Protein AF-0000000082222716 (afdb_homodimer)

Nearest PDB structures (foldseek):
  7vg3-assembly1_A  TM=8.534E-01  e=1.241E-11  Arabidopsis thaliana
  7xw2-assembly1_A  TM=8.021E-01  e=5.071E-10  Homo sapiens
  2eb1-assembly2_B  TM=8.762E-01  e=1.090E-08  Homo sapiens
  3c4b-assembly1_A  TM=6.216E-01  e=5.751E-11  Mus musculus
  7w0f-assembly1_A  TM=8.813E-01  e=1.740E-07  Drosophila melanogaster

Sequence (528 aa):
MGSQLSNAIDGKDNTKTIGSADPDQLMEIESLEKILNYKFKDKSLLLKAFTDASYVDDKSESYELLELLGDSILNMGIIYDFIKLYPKEAPGPLTKLRAVNVDTEKLARVAVNHQLYSYLRHKKPLLEEQILEFVEAMEKYPLHSNGLLKVPKVLADIVESTIGAIFMDCNSTETVWKVIKPLLEPIIHLDKMKSHPMTELNEMCQKRNLKLTSKDTWEENQTYCFHIEDKFVGCGHHPVKKETARNFAAKNAIDNFAKFFGDLMGSQLSNAIDGKDNTKTIGSADPDQLMEIESLEKILNYKFKDKSLLLKAFTDASYVDDKSESYELLELLGDSILNMGIIYDFIKLYPKEAPGPLTKLRAVNVDTEKLARVAVNHQLYSYLRHKKPLLEEQILEFVEAMEKYPLHSNGLLKVPKVLADIVESTIGAIFMDCNSTETVWKVIKPLLEPIIHLDKMKSHPMTELNEMCQKRNLKLTSKDTWEENQTYCFHIEDKFVGCGHHPVKKETARNFAAKNAIDNFAKFFGDL

Secondary structure (DSSP, 8-state):
----------------------HHHHHHHHHHHHHHT---SSHHHHHHHTB-GGG-SSGGGSSHHHHHHHHHHHHHHHHHHHHHH-TT--HHHHHHHHHHHHSHHHHHHHHHHTTGGGG-B---TTHHHHHHHHHHHHTTSSS--SS-S---HHHHHHHHHHHHHHHHHH--HHHHHHHHHHHHPSPPPGGG----HHHHHHHHHHHTTPPEEEEEEHHHHSEEEEEETTEEEEEEE-SS-HHHHHHHHHHHHHHTHHHHHTT-/----------------------HHHHHHHHHHHHHHT---SSHHHHHHHTB-GGG-SSGGGSSHHHHHHHHHHHHHHHHHHHHHH-TT--HHHHHHHHHHHHSHHHHHHHHHHTTGGGG-B---TTHHHHHHHHHHHHTTSSS--SS-S---HHHHHHHHHHHHHHHHHH--HHHHHHHHHHHHPSPPPGGG----HHHHHHHHHHHTTPPEEEEEEHHHHSEEEEEETTEEEEEEE-SS-HHHHHHHHHHHHHHHHHHHHTT-

Radius of gyration: 26.82 Å; Cα contacts (8 Å, |Δi|>4): 788; chains: 2; bounding box: 94×68×83 Å

Solvent-accessible surface area (backbone atoms only — not comparable to full-atom values): 28813 Å² total; per-residue (Å²): 139,81,82,76,80,77,78,75,75,78,75,76,76,76,68,75,68,73,66,85,66,53,71,68,55,53,52,51,49,52,52,48,26,57,77,45,69,47,82,69,84,55,57,65,40,58,54,24,20,30,22,38,53,73,59,44,90,52,53,54,57,18,19,58,56,31,20,57,35,9,46,19,48,50,51,26,51,52,43,53,50,46,48,68,74,40,72,77,51,44,46,68,63,51,52,54,46,46,46,63,60,63,30,58,60,41,30,24,48,38,20,59,77,68,51,50,65,80,63,51,39,61,66,62,85,62,50,64,61,47,48,53,51,32,64,58,56,46,69,78,31,73,94,61,61,62,54,68,63,76,65,62,59,67,36,19,42,37,51,23,2,42,46,19,27,49,28,73,64,66,73,33,72,67,58,39,47,67,43,47,54,72,56,56,56,81,75,73,46,82,90,70,61,72,70,38,30,56,55,47,42,50,51,56,27,57,77,66,70,45,53,77,44,76,48,84,41,33,92,79,71,25,27,20,32,36,24,46,76,86,34,83,42,22,55,11,69,30,91,81,41,63,66,38,4,41,31,39,6,26,42,37,23,54,72,36,36,53,79,75,43,52,90,105,138,80,83,75,80,75,78,75,76,76,72,75,72,75,68,74,69,73,66,84,66,54,72,66,54,52,51,50,49,51,51,50,27,58,76,44,68,47,82,67,85,53,58,65,40,57,54,26,19,31,22,38,51,72,57,44,90,53,51,53,57,18,19,58,56,30,19,56,34,8,45,20,51,51,49,27,52,50,43,52,50,46,48,69,75,40,71,77,50,44,46,67,63,51,53,54,47,45,46,62,63,62,32,58,59,41,30,24,48,37,20,58,77,68,51,50,64,80,64,51,39,62,65,62,85,62,49,64,59,47,48,53,53,33,63,59,55,46,69,79,30,72,94,60,60,63,56,69,64,75,64,60,59,66,35,19,42,39,51,23,2,43,46,19,26,49,28,72,64,65,73,34,71,67,58,39,47,68,43,47,53,70,57,56,56,82,74,72,46,82,91,68,60,72,70,40,29,56,54,48,42,50,51,55,27,57,76,65,71,45,54,76,43,76,50,83,40,32,93,78,71,27,27,20,32,36,23,46,73,86,35,83,41,22,58,10,70,29,90,82,40,64,66,37,4,41,31,38,6,27,41,39,23,53,72,34,36,52,79,76,44,53,89,106

Structure (mmCIF, N/CA/C/O backbone):
data_AF-0000000082222716-model_v1
#
loop_
_entity.id
_entity.type
_entity.pdbx_description
1 polymer 'Ribonuclease III domain'
#
loop_
_atom_site.group_PDB
_atom_site.id
_atom_site.type_symbol
_atom_site.label_atom_id
_atom_site.label_alt_id
_atom_site.label_comp_id
_atom_site.label_asym_id
_atom_site.label_entity_id
_atom_site.label_seq_id
_atom_site.pdbx_PDB_ins_code
_atom_site.Cartn_x
_atom_site.Cartn_y
_atom_site.Cartn_z
_atom_site.occupancy
_atom_site.B_iso_or_equiv
_atom_site.auth_seq_id
_atom_site.auth_comp_id
_atom_site.auth_asym_id
_atom_site.auth_atom_id
_atom_site.pdbx_PDB_model_num
ATOM 1 N N . MET A 1 1 ? 60.562 7.406 -28.234 1 26.61 1 MET A N 1
ATOM 2 C CA . MET A 1 1 ? 60.312 8.625 -27.469 1 26.61 1 MET A CA 1
ATOM 3 C C . MET A 1 1 ? 58.812 8.922 -27.406 1 26.61 1 MET A C 1
ATOM 5 O O . MET A 1 1 ? 58.281 9.555 -28.328 1 26.61 1 MET A O 1
ATOM 9 N N . GLY A 1 2 ? 57.906 7.891 -27.172 1 29.77 2 GLY A N 1
ATOM 10 C CA . GLY A 1 2 ? 56.5 7.605 -27.297 1 29.77 2 GLY A CA 1
ATOM 11 C C . GLY A 1 2 ? 55.625 8.445 -26.359 1 29.77 2 GLY A C 1
ATOM 12 O O . GLY A 1 2 ? 55.719 8.297 -25.141 1 29.77 2 GLY A O 1
ATOM 13 N N . SER A 1 3 ? 55.375 9.789 -26.703 1 29.47 3 SER A N 1
ATOM 14 C CA . SER A 1 3 ? 54.656 10.812 -25.938 1 29.47 3 SER A CA 1
ATOM 15 C C . SER A 1 3 ? 53.312 10.312 -25.469 1 29.47 3 SER A C 1
ATOM 17 O O . SER A 1 3 ? 52.5 9.805 -26.266 1 29.47 3 SER A O 1
ATOM 19 N N . GLN A 1 4 ? 53.219 9.836 -24.172 1 26.55 4 GLN A N 1
ATOM 20 C CA . GLN A 1 4 ? 52.125 9.375 -23.328 1 26.55 4 GLN A CA 1
ATOM 21 C C . GLN A 1 4 ? 51.062 10.445 -23.172 1 26.55 4 GLN A C 1
ATOM 23 O O . GLN A 1 4 ? 51.312 11.508 -22.594 1 26.55 4 GLN A O 1
ATOM 28 N N . LEU A 1 5 ? 50.188 10.734 -24.219 1 28.12 5 LEU A N 1
ATOM 29 C CA . LEU A 1 5 ? 49.125 11.727 -24.125 1 28.12 5 LEU A CA 1
ATOM 30 C C . LEU A 1 5 ? 48.25 11.469 -22.891 1 28.12 5 LEU A C 1
ATOM 32 O O . LEU A 1 5 ? 47.719 10.383 -22.734 1 28.12 5 LEU A O 1
ATOM 36 N N . SER A 1 6 ? 48.625 12.086 -21.703 1 27.23 6 SER A N 1
ATOM 37 C CA . SER A 1 6 ? 47.938 12.195 -20.422 1 27.23 6 SER A CA 1
ATOM 38 C C . SER A 1 6 ? 46.5 12.727 -20.609 1 27.23 6 SER A C 1
ATOM 40 O O . SER A 1 6 ? 46.312 13.883 -21.016 1 27.23 6 SER A O 1
ATOM 42 N N . ASN A 1 7 ? 45.562 11.992 -21.219 1 27.23 7 ASN A N 1
ATOM 43 C CA . ASN A 1 7 ? 44.156 12.414 -21.312 1 27.23 7 ASN A CA 1
ATOM 44 C C . ASN A 1 7 ? 43.594 12.727 -19.938 1 27.23 7 ASN A C 1
ATOM 46 O O . ASN A 1 7 ? 43.344 11.82 -19.141 1 27.23 7 ASN A O 1
ATOM 50 N N . ALA A 1 8 ? 44.031 13.828 -19.234 1 27.64 8 ALA A N 1
ATOM 51 C CA . ALA A 1 8 ? 43.5 14.398 -18.016 1 27.64 8 ALA A CA 1
ATOM 52 C C . ALA A 1 8 ? 41.969 14.578 -18.125 1 27.64 8 ALA A C 1
ATOM 54 O O . ALA A 1 8 ? 41.5 15.375 -18.938 1 27.64 8 ALA A O 1
ATOM 55 N N . ILE A 1 9 ? 41.219 13.531 -18.031 1 30.23 9 ILE A N 1
ATOM 56 C CA . ILE A 1 9 ? 39.75 13.617 -17.922 1 30.23 9 ILE A CA 1
ATOM 57 C C . ILE A 1 9 ? 39.375 14.641 -16.859 1 30.23 9 ILE A C 1
ATOM 59 O O . ILE A 1 9 ? 39.719 14.492 -15.688 1 30.23 9 ILE A O 1
ATOM 63 N N . ASP A 1 10 ? 39.375 15.914 -17.141 1 30.08 10 ASP A N 1
ATOM 64 C CA . ASP A 1 10 ? 38.844 17.016 -16.344 1 30.08 10 ASP A CA 1
ATOM 65 C C . ASP A 1 10 ? 37.469 16.656 -15.75 1 30.08 10 ASP A C 1
ATOM 67 O O . ASP A 1 10 ? 36.5 16.422 -16.484 1 30.08 10 ASP A O 1
ATOM 71 N N . GLY A 1 11 ? 37.406 15.844 -14.75 1 28.81 11 GLY A N 1
ATOM 72 C CA . GLY A 1 11 ? 36.25 15.57 -13.906 1 28.81 11 GLY A CA 1
ATOM 73 C C . GLY A 1 11 ? 35.531 16.828 -13.461 1 28.81 11 GLY A C 1
ATOM 74 O O . GLY A 1 11 ? 35.938 17.469 -12.492 1 28.81 11 GLY A O 1
ATOM 75 N N . LYS A 1 12 ? 34.969 17.609 -14.414 1 30.72 12 LYS A N 1
ATOM 76 C CA . LYS A 1 12 ? 34.094 18.719 -14.023 1 30.72 12 LYS A CA 1
ATOM 77 C C . LYS A 1 12 ? 33.188 18.328 -12.867 1 30.72 12 LYS A C 1
ATOM 79 O O . LYS A 1 12 ? 32.406 17.375 -12.977 1 30.72 12 LYS A O 1
ATOM 84 N N . ASP A 1 13 ? 33.625 18.625 -11.68 1 30.77 13 ASP A N 1
ATOM 85 C CA . ASP A 1 13 ? 32.875 18.641 -10.422 1 30.77 13 ASP A CA 1
ATOM 86 C C . ASP A 1 13 ? 31.547 19.359 -10.578 1 30.77 13 ASP A C 1
ATOM 88 O O . ASP A 1 13 ? 31.5 20.578 -10.727 1 30.77 13 ASP A O 1
ATOM 92 N N . ASN A 1 14 ? 30.719 19.031 -11.484 1 31.59 14 ASN A N 1
ATOM 93 C CA . ASN A 1 14 ? 29.375 19.578 -11.602 1 31.59 14 ASN A CA 1
ATOM 94 C C . ASN A 1 14 ? 28.688 19.672 -10.25 1 31.59 14 ASN A C 1
ATOM 96 O O . ASN A 1 14 ? 27.891 18.797 -9.898 1 31.59 14 ASN A O 1
ATOM 100 N N . THR A 1 15 ? 29.422 20.016 -9.188 1 31.91 15 THR A N 1
ATOM 101 C CA . THR A 1 15 ? 28.703 20.438 -7.988 1 31.91 15 THR A CA 1
ATOM 102 C C . THR A 1 15 ? 27.656 21.5 -8.32 1 31.91 15 THR A C 1
ATOM 104 O O . THR A 1 15 ? 28 22.625 -8.656 1 31.91 15 THR A O 1
ATOM 107 N N . LYS A 1 16 ? 26.609 21.188 -8.984 1 34.09 16 LYS A N 1
ATOM 108 C CA . LYS A 1 16 ? 25.516 22.141 -9.148 1 34.09 16 LYS A CA 1
ATOM 109 C C . LYS A 1 16 ? 25.344 23.016 -7.918 1 34.09 16 LYS A C 1
ATOM 111 O O . LYS A 1 16 ? 25.094 22.516 -6.82 1 34.09 16 LYS A O 1
ATOM 116 N N . THR A 1 17 ? 26.016 24.078 -7.742 1 34.62 17 THR A N 1
ATOM 117 C CA . THR A 1 17 ? 25.797 25.203 -6.836 1 34.62 17 THR A CA 1
ATOM 118 C C . THR A 1 17 ? 24.312 25.5 -6.672 1 34.62 17 THR A C 1
ATOM 120 O O . THR A 1 17 ? 23.609 25.719 -7.66 1 34.62 17 THR A O 1
ATOM 123 N N . ILE A 1 18 ? 23.547 24.875 -5.77 1 39.56 18 ILE A N 1
ATOM 124 C CA . ILE A 1 18 ? 22.266 25.422 -5.379 1 39.56 18 ILE A CA 1
ATOM 125 C C . ILE A 1 18 ? 22.297 26.953 -5.496 1 39.56 18 ILE A C 1
ATOM 127 O O . ILE A 1 18 ? 23.203 27.594 -4.965 1 39.56 18 ILE A O 1
ATOM 131 N N . GLY A 1 19 ? 21.875 27.516 -6.5 1 39.72 19 GLY A N 1
ATOM 132 C CA . GLY A 1 19 ? 21.734 28.969 -6.449 1 39.72 19 GLY A CA 1
ATOM 133 C C . GLY A 1 19 ? 21.578 29.5 -5.039 1 39.72 19 GLY A C 1
ATOM 134 O O . GLY A 1 19 ? 21.312 28.734 -4.105 1 39.72 19 GLY A O 1
ATOM 135 N N . SER A 1 20 ? 21.938 30.719 -4.613 1 46.81 20 SER A N 1
ATOM 136 C CA . SER A 1 20 ? 21.906 31.438 -3.348 1 46.81 20 SER A CA 1
ATOM 137 C C . SER A 1 20 ? 20.594 31.188 -2.605 1 46.81 20 SER A C 1
ATOM 139 O O . SER A 1 20 ? 19.531 31.641 -3.039 1 46.81 20 SER A O 1
ATOM 141 N N . ALA A 1 21 ? 20.469 30.047 -1.989 1 55.78 21 ALA A N 1
ATOM 142 C CA . ALA A 1 21 ? 19.281 29.922 -1.131 1 55.78 21 ALA A CA 1
ATOM 143 C C . ALA A 1 21 ? 19.047 31.219 -0.359 1 55.78 21 ALA A C 1
ATOM 145 O O . ALA A 1 21 ? 19.984 31.828 0.161 1 55.78 21 ALA A O 1
ATOM 146 N N . ASP A 1 22 ? 17.828 31.828 -0.586 1 71.19 22 ASP A N 1
ATOM 147 C CA . ASP A 1 22 ? 17.344 32.906 0.256 1 71.19 22 ASP A CA 1
ATOM 148 C C . ASP A 1 22 ? 17.625 32.625 1.73 1 71.19 22 ASP A C 1
ATOM 150 O O . ASP A 1 22 ? 17.562 31.484 2.174 1 71.19 22 ASP A O 1
ATOM 154 N N . PRO A 1 23 ? 18.359 33.469 2.443 1 77.38 23 PRO A N 1
ATOM 155 C CA . PRO A 1 23 ? 18.688 33.281 3.861 1 77.38 23 PRO A CA 1
ATOM 156 C C . PRO A 1 23 ? 17.547 32.688 4.664 1 77.38 23 PRO A C 1
ATOM 158 O O . PRO A 1 23 ? 17.781 31.875 5.562 1 77.38 23 PRO A O 1
ATOM 161 N N . ASP A 1 24 ? 16.359 32.938 4.32 1 84.06 24 ASP A N 1
ATOM 162 C CA . ASP A 1 24 ? 15.203 32.375 5.027 1 84.06 24 ASP A CA 1
ATOM 163 C C . ASP A 1 24 ? 15.062 30.891 4.77 1 84.06 24 ASP A C 1
ATOM 165 O O . ASP A 1 24 ? 14.742 30.125 5.68 1 84.06 24 ASP A O 1
ATOM 169 N N . GLN A 1 25 ? 15.406 30.484 3.596 1 87.12 25 GLN A N 1
ATOM 170 C CA . GLN A 1 25 ? 15.32 29.078 3.238 1 87.12 25 GLN A CA 1
ATOM 171 C C . GLN A 1 25 ? 16.391 28.266 3.963 1 87.12 25 GLN A C 1
ATOM 173 O O . GLN A 1 25 ? 16.125 27.141 4.395 1 87.12 25 GLN A O 1
ATOM 178 N N . LEU A 1 26 ? 17.5 28.859 4.109 1 86.44 26 LEU A N 1
ATOM 179 C CA . LEU A 1 26 ? 18.609 28.172 4.789 1 86.44 26 LEU A CA 1
ATOM 180 C C . LEU A 1 26 ? 18.281 27.969 6.266 1 86.44 26 LEU A C 1
ATOM 182 O O . LEU A 1 26 ? 18.609 26.922 6.832 1 86.44 26 LEU A O 1
ATOM 186 N N . MET A 1 27 ? 17.594 28.984 6.793 1 86.19 27 MET A N 1
ATOM 187 C CA . MET A 1 27 ? 17.219 28.875 8.195 1 86.19 27 MET A CA 1
ATOM 188 C C . MET A 1 27 ? 16.156 27.797 8.391 1 86.19 27 MET A C 1
ATOM 190 O O . MET A 1 27 ? 16.188 27.062 9.383 1 86.19 27 MET A O 1
ATOM 194 N N . GLU A 1 28 ? 15.312 27.703 7.492 1 92.12 28 GLU A N 1
ATOM 195 C CA . GLU A 1 28 ? 14.281 26.672 7.539 1 92.12 28 GLU A CA 1
ATOM 196 C C . GLU A 1 28 ? 14.891 25.281 7.422 1 92.12 28 GLU A C 1
ATOM 198 O O . GLU A 1 28 ? 14.508 24.359 8.148 1 92.12 28 GLU A O 1
ATOM 203 N N . ILE A 1 29 ? 15.875 25.203 6.586 1 95 29 ILE A N 1
ATOM 204 C CA . ILE A 1 29 ? 16.547 23.938 6.367 1 95 29 ILE A CA 1
ATOM 205 C C . ILE A 1 29 ? 17.281 23.516 7.641 1 95 29 ILE A C 1
ATOM 207 O O . ILE A 1 29 ? 17.172 22.359 8.062 1 95 29 ILE A O 1
ATOM 211 N N . GLU A 1 30 ? 17.922 24.453 8.227 1 95.62 30 GLU A N 1
ATOM 212 C CA . GLU A 1 30 ? 18.656 24.156 9.445 1 95.62 30 GLU A CA 1
ATOM 213 C C . GLU A 1 30 ? 17.719 23.734 10.57 1 95.62 30 GLU A C 1
ATOM 215 O O . GLU A 1 30 ? 18.031 22.797 11.32 1 95.62 30 GLU A O 1
ATOM 220 N N . SER A 1 31 ? 16.672 24.406 10.664 1 96.69 31 SER A N 1
ATOM 221 C CA . SER A 1 31 ? 15.68 24.062 11.68 1 96.69 31 SER A CA 1
ATOM 222 C C . SER A 1 31 ? 15.133 22.656 11.477 1 96.69 31 SER A C 1
ATOM 224 O O . SER A 1 31 ? 15.008 21.891 12.43 1 96.69 31 SER A O 1
ATOM 226 N N . LEU A 1 32 ? 14.859 22.312 10.25 1 97.5 32 LEU A N 1
ATOM 227 C CA . LEU A 1 32 ? 14.344 21 9.922 1 97.5 32 LEU A CA 1
ATOM 228 C C . LEU A 1 32 ? 15.383 19.922 10.203 1 97.5 32 LEU A C 1
ATOM 230 O O . LEU A 1 32 ? 15.055 18.859 10.734 1 97.5 32 LEU A O 1
ATOM 234 N N . GLU A 1 33 ? 16.578 20.188 9.852 1 98.25 33 GLU A N 1
ATOM 235 C CA . GLU A 1 33 ? 17.656 19.234 10.109 1 98.25 33 GLU A CA 1
ATOM 236 C C . GLU A 1 33 ? 17.828 18.984 11.602 1 98.25 33 GLU A C 1
ATOM 238 O O . GLU A 1 33 ? 18.156 17.875 12.016 1 98.25 33 GLU A O 1
ATOM 243 N N . LYS A 1 34 ? 17.594 20.047 12.375 1 97.75 34 LYS A N 1
ATOM 244 C CA . LYS A 1 34 ? 17.672 19.906 13.82 1 97.75 34 LYS A CA 1
ATOM 245 C C . LYS A 1 34 ? 16.547 19.016 14.344 1 97.75 34 LYS A C 1
ATOM 247 O O . LYS A 1 34 ? 16.781 18.125 15.164 1 97.75 34 LYS A O 1
ATOM 252 N N . ILE A 1 35 ? 15.375 19.234 13.852 1 97.44 35 ILE A N 1
ATOM 253 C CA . ILE A 1 35 ? 14.227 18.422 14.242 1 97.44 35 ILE A CA 1
ATOM 254 C C . ILE A 1 35 ? 14.5 16.953 13.898 1 97.44 35 ILE A C 1
ATOM 256 O O . ILE A 1 35 ? 14.211 16.062 14.703 1 97.44 35 ILE A O 1
ATOM 260 N N . LEU A 1 36 ? 15.109 16.688 12.727 1 98 36 LEU A N 1
ATOM 261 C CA . LEU A 1 36 ? 15.344 15.336 12.211 1 98 36 LEU A CA 1
ATOM 262 C C . LEU A 1 36 ? 16.609 14.734 12.82 1 98 36 LEU A C 1
ATOM 264 O O . LEU A 1 36 ? 16.812 13.523 12.75 1 98 36 LEU A O 1
ATOM 268 N N . ASN A 1 37 ? 17.391 15.633 13.398 1 98.12 37 ASN A N 1
ATOM 269 C CA . ASN A 1 37 ? 18.719 15.219 13.82 1 98.12 37 ASN A CA 1
ATOM 270 C C . ASN A 1 37 ? 19.469 14.516 12.695 1 98.12 37 ASN A C 1
ATOM 272 O O . ASN A 1 37 ? 20 13.414 12.891 1 98.12 37 ASN A O 1
ATOM 276 N N . TYR A 1 38 ? 19.422 15.094 11.562 1 98.5 38 TYR A N 1
ATOM 277 C CA . TYR A 1 38 ? 20.047 14.586 10.344 1 98.5 38 TYR A CA 1
ATOM 278 C C . TYR A 1 38 ? 20.484 15.727 9.438 1 98.5 38 TYR A C 1
ATOM 280 O O . TYR A 1 38 ? 19.703 16.641 9.172 1 98.5 38 TYR A O 1
ATOM 288 N N . LYS A 1 39 ? 21.688 15.727 8.984 1 98.44 39 LYS A N 1
ATOM 289 C CA . LYS A 1 39 ? 22.219 16.734 8.086 1 98.44 39 LYS A CA 1
ATOM 290 C C . LYS A 1 39 ? 22.266 16.234 6.645 1 98.44 39 LYS A C 1
ATOM 292 O O . LYS A 1 39 ? 22.969 15.281 6.336 1 98.44 39 LYS A O 1
ATOM 297 N N . PHE A 1 40 ? 21.578 16.906 5.828 1 98.44 40 PHE A N 1
ATOM 298 C CA . PHE A 1 40 ? 21.5 16.5 4.426 1 98.44 40 PHE A CA 1
ATOM 299 C C . PHE A 1 40 ? 22.766 16.875 3.678 1 98.44 40 PHE A C 1
ATOM 301 O O . PHE A 1 40 ? 23.297 17.984 3.846 1 98.44 40 PHE A O 1
ATOM 308 N N . LYS A 1 41 ? 23.203 15.922 2.887 1 98.25 41 LYS A N 1
ATOM 309 C CA . LYS A 1 41 ? 24.234 16.25 1.915 1 98.25 41 LYS A CA 1
ATOM 310 C C . LYS A 1 41 ? 23.688 17.125 0.79 1 98.25 41 LYS A C 1
ATOM 312 O O . LYS A 1 41 ? 24.297 18.125 0.413 1 98.25 41 LYS A O 1
ATOM 317 N N . ASP A 1 42 ? 22.594 16.719 0.261 1 97.75 42 ASP A N 1
ATOM 318 C CA . ASP A 1 42 ? 21.844 17.484 -0.738 1 97.75 42 ASP A CA 1
ATOM 319 C C . ASP A 1 42 ? 20.609 18.125 -0.125 1 97.75 42 ASP A C 1
ATOM 321 O O . ASP A 1 42 ? 19.547 17.516 -0.074 1 97.75 42 ASP A O 1
ATOM 325 N N . LYS A 1 43 ? 20.75 19.359 0.196 1 97.06 43 LYS A N 1
ATOM 326 C CA . LYS A 1 43 ? 19.688 20.078 0.9 1 97.06 43 LYS A CA 1
ATOM 327 C C . LYS A 1 43 ? 18.469 20.266 0.01 1 97.06 43 LYS A C 1
ATOM 329 O O . LYS A 1 43 ? 17.375 20.531 0.504 1 97.06 43 LYS A O 1
ATOM 334 N N . SER A 1 44 ? 18.641 20.188 -1.24 1 96.56 44 SER A N 1
ATOM 335 C CA . SER A 1 44 ? 17.516 20.344 -2.156 1 96.56 44 SER A CA 1
ATOM 336 C C . SER A 1 44 ? 16.484 19.234 -1.963 1 96.56 44 SER A C 1
ATOM 338 O O . SER A 1 44 ? 15.297 19.438 -2.225 1 96.56 44 SER A O 1
ATOM 340 N N . LEU A 1 45 ? 16.906 18.047 -1.501 1 97.75 45 LEU A N 1
ATOM 341 C CA . LEU A 1 45 ? 16 16.953 -1.224 1 97.75 45 LEU A CA 1
ATOM 342 C C . LEU A 1 45 ? 15.039 17.297 -0.099 1 97.75 45 LEU A C 1
ATOM 344 O O . LEU A 1 45 ? 13.844 16.984 -0.175 1 97.75 45 LEU A O 1
ATOM 348 N N . LEU A 1 46 ? 15.625 17.969 0.884 1 98.19 46 LEU A N 1
ATOM 349 C CA . LEU A 1 46 ? 14.781 18.375 2.006 1 98.19 46 LEU A CA 1
ATOM 350 C C . LEU A 1 46 ? 13.781 19.438 1.574 1 98.19 46 LEU A C 1
ATOM 352 O O . LEU A 1 46 ? 12.602 19.375 1.95 1 98.19 46 LEU A O 1
ATOM 356 N N . LEU A 1 47 ? 14.211 20.359 0.797 1 97 47 LEU A N 1
ATOM 357 C CA . LEU A 1 47 ? 13.312 21.391 0.278 1 97 47 LEU A CA 1
ATOM 358 C C . LEU A 1 47 ? 12.195 20.766 -0.554 1 97 47 LEU A C 1
ATOM 360 O O . LEU A 1 47 ? 11.023 21.109 -0.393 1 97 47 LEU A O 1
ATOM 364 N N . LYS A 1 48 ? 12.562 19.828 -1.357 1 97.44 48 LYS A N 1
ATOM 365 C CA . LYS A 1 48 ? 11.602 19.125 -2.205 1 97.44 48 LYS A CA 1
ATOM 366 C C . LYS A 1 48 ? 10.578 18.375 -1.366 1 97.44 48 LYS A C 1
ATOM 368 O O . LYS A 1 48 ? 9.391 18.344 -1.7 1 97.44 48 LYS A O 1
ATOM 373 N N . ALA A 1 49 ? 10.977 17.797 -0.293 1 98.56 49 ALA A N 1
ATOM 374 C CA . ALA A 1 49 ? 10.133 17 0.58 1 98.56 49 ALA A CA 1
ATOM 375 C C . ALA A 1 49 ? 9.031 17.844 1.208 1 98.56 49 ALA A C 1
ATOM 377 O O . ALA A 1 49 ? 8.039 17.297 1.707 1 98.56 49 ALA A O 1
ATOM 378 N N . PHE A 1 50 ? 9.211 19.156 1.161 1 98.5 50 PHE A N 1
ATOM 379 C CA . PHE A 1 50 ? 8.234 20.047 1.77 1 98.5 50 PHE A CA 1
ATOM 380 C C . PHE A 1 50 ? 7.629 20.984 0.727 1 98.5 50 PHE A C 1
ATOM 382 O O . PHE A 1 50 ? 7.199 22.094 1.053 1 98.5 50 PHE A O 1
ATOM 389 N N . THR A 1 51 ? 7.598 20.516 -0.449 1 98.12 51 THR A N 1
ATOM 390 C CA . THR A 1 51 ? 7.035 21.328 -1.526 1 98.12 51 THR A CA 1
ATOM 391 C C . THR A 1 51 ? 5.836 20.625 -2.158 1 98.12 51 THR A C 1
ATOM 393 O O . THR A 1 51 ? 5.988 19.594 -2.82 1 98.12 51 THR A O 1
ATOM 396 N N . ASP A 1 52 ? 4.684 21.172 -1.964 1 97.75 52 ASP A N 1
ATOM 397 C CA . ASP A 1 52 ? 3.447 20.656 -2.537 1 97.75 52 ASP A CA 1
ATOM 398 C C . ASP A 1 52 ? 3.371 20.938 -4.035 1 97.75 52 ASP A C 1
ATOM 400 O O . ASP A 1 52 ? 3.963 21.906 -4.516 1 97.75 52 ASP A O 1
ATOM 404 N N . ALA A 1 53 ? 2.607 20.141 -4.734 1 95.94 53 ALA A N 1
ATOM 405 C CA . ALA A 1 53 ? 2.461 20.281 -6.18 1 95.94 53 ALA A CA 1
ATOM 406 C C . ALA A 1 53 ? 1.86 21.641 -6.535 1 95.94 53 ALA A C 1
ATOM 408 O O . ALA A 1 53 ? 2.123 22.188 -7.613 1 95.94 53 ALA A O 1
ATOM 409 N N . SER A 1 54 ? 1.03 22.234 -5.688 1 95.62 54 SER A N 1
ATOM 410 C CA . SER A 1 54 ? 0.406 23.531 -5.93 1 95.62 54 SER A CA 1
ATOM 411 C C . SER A 1 54 ? 1.445 24.641 -5.973 1 95.62 54 SER A C 1
ATOM 413 O O . SER A 1 54 ? 1.179 25.734 -6.496 1 95.62 54 SER A O 1
ATOM 415 N N . TYR A 1 55 ? 2.59 24.422 -5.445 1 96.31 55 TYR A N 1
ATOM 416 C CA . TYR A 1 55 ? 3.611 25.453 -5.285 1 96.31 55 TYR A CA 1
ATOM 417 C C . TYR A 1 55 ? 4.527 25.5 -6.504 1 96.31 55 TYR A C 1
ATOM 419 O O . TYR A 1 55 ? 5.266 26.469 -6.691 1 96.31 55 TYR A O 1
ATOM 427 N N . VAL A 1 56 ? 4.543 24.469 -7.293 1 94.69 56 VAL A N 1
ATOM 428 C CA . VAL A 1 56 ? 5.5 24.375 -8.391 1 94.69 56 VAL A CA 1
ATOM 429 C C . VAL A 1 56 ? 4.754 24.172 -9.711 1 94.69 56 VAL A C 1
ATOM 431 O O . VAL A 1 56 ? 3.648 23.625 -9.727 1 94.69 56 VAL A O 1
ATOM 434 N N . ASP A 1 57 ? 5.414 24.516 -10.75 1 92.5 57 ASP A N 1
ATOM 435 C CA . ASP A 1 57 ? 4.863 24.297 -12.086 1 92.5 57 ASP A CA 1
ATOM 436 C C . ASP A 1 57 ? 5.16 22.891 -12.586 1 92.5 57 ASP A C 1
ATOM 438 O O . ASP A 1 57 ? 4.309 22.25 -13.211 1 92.5 57 ASP A O 1
ATOM 442 N N . ASP A 1 58 ? 6.305 22.5 -12.289 1 92.56 58 ASP A N 1
ATOM 443 C CA . ASP A 1 58 ? 6.73 21.156 -12.625 1 92.56 58 ASP A CA 1
ATOM 444 C C . ASP A 1 58 ? 6.457 20.188 -11.469 1 92.56 58 ASP A C 1
ATOM 446 O O . ASP A 1 58 ? 7.156 20.219 -10.453 1 92.56 58 ASP A O 1
ATOM 450 N N . LYS A 1 59 ? 5.625 19.266 -11.695 1 91.12 59 LYS A N 1
ATOM 451 C CA . LYS A 1 59 ? 5.191 18.359 -10.641 1 91.12 59 LYS A CA 1
ATOM 452 C C . LYS A 1 59 ? 6.324 17.438 -10.203 1 91.12 59 LYS A C 1
ATOM 454 O O . LYS A 1 59 ? 6.293 16.875 -9.109 1 91.12 59 LYS A O 1
ATOM 459 N N . SER A 1 60 ? 7.281 17.297 -11.086 1 91.94 60 SER A N 1
ATOM 460 C CA . SER A 1 60 ? 8.43 16.469 -10.727 1 91.94 60 SER A CA 1
ATOM 461 C C . SER A 1 60 ? 9.242 17.109 -9.602 1 91.94 60 SER A C 1
ATOM 463 O O . SER A 1 60 ? 10.07 16.453 -8.977 1 91.94 60 SER A O 1
ATOM 465 N N . GLU A 1 61 ? 8.906 18.344 -9.305 1 94.62 61 GLU A N 1
ATOM 466 C CA . GLU A 1 61 ? 9.625 19.078 -8.258 1 94.62 61 GLU A CA 1
ATOM 467 C C . GLU A 1 61 ? 8.852 19.047 -6.941 1 94.62 61 GLU A C 1
ATOM 469 O O . GLU A 1 61 ? 9.32 19.578 -5.934 1 94.62 61 GLU A O 1
ATOM 474 N N . SER A 1 62 ? 7.703 18.406 -6.922 1 97.25 62 SER A N 1
ATOM 475 C CA . SER A 1 62 ? 6.906 18.281 -5.707 1 97.25 62 SER A CA 1
ATOM 476 C C . SER A 1 62 ? 7.371 17.094 -4.859 1 97.25 62 SER A C 1
ATOM 478 O O . SER A 1 62 ? 8.242 16.328 -5.281 1 97.25 62 SER A O 1
ATOM 480 N N . TYR A 1 63 ? 6.754 16.953 -3.754 1 98 63 TYR A N 1
ATOM 481 C CA . TYR A 1 63 ? 7.199 15.93 -2.822 1 98 63 TYR A CA 1
ATOM 482 C C . TYR A 1 63 ? 6.602 14.57 -3.182 1 98 63 TYR A C 1
ATOM 484 O O . TYR A 1 63 ? 6.906 13.562 -2.539 1 98 63 TYR A O 1
ATOM 492 N N . GLU A 1 64 ? 5.879 14.414 -4.195 1 97.75 64 GLU A N 1
ATOM 493 C CA . GLU A 1 64 ? 5.023 13.258 -4.445 1 97.75 64 GLU A CA 1
ATOM 494 C C . GLU A 1 64 ? 5.848 11.992 -4.656 1 97.75 64 GLU A C 1
ATOM 496 O O . GLU A 1 64 ? 5.523 10.93 -4.113 1 97.75 64 GLU A O 1
ATOM 501 N N . LEU A 1 65 ? 6.922 12.055 -5.441 1 97.44 65 LEU A N 1
ATOM 502 C CA . LEU A 1 65 ? 7.738 10.867 -5.684 1 97.44 65 LEU A CA 1
ATOM 503 C C . LEU A 1 65 ? 8.484 10.453 -4.418 1 97.44 65 LEU A C 1
ATOM 505 O O . LEU A 1 65 ? 8.641 9.258 -4.152 1 97.44 65 LEU A O 1
ATOM 509 N N . LEU A 1 66 ? 8.914 11.461 -3.668 1 98.38 66 LEU A N 1
ATOM 510 C CA . LEU A 1 66 ? 9.555 11.172 -2.389 1 98.38 66 LEU A CA 1
ATOM 511 C C . LEU A 1 66 ? 8.562 10.523 -1.423 1 98.38 66 LEU A C 1
ATOM 513 O O . LEU A 1 66 ? 8.938 9.633 -0.657 1 98.38 66 LEU A O 1
ATOM 517 N N . GLU A 1 67 ? 7.34 11.031 -1.467 1 98.62 67 GLU A N 1
ATOM 518 C CA . GLU A 1 67 ? 6.266 10.461 -0.658 1 98.62 67 GLU A CA 1
ATOM 519 C C . GLU A 1 67 ? 6.055 8.984 -0.977 1 98.62 67 GLU A C 1
ATOM 521 O O . GLU A 1 67 ? 5.941 8.156 -0.069 1 98.62 67 GLU A O 1
ATOM 526 N N . LEU A 1 68 ? 6.035 8.719 -2.246 1 97.75 68 LEU A N 1
ATOM 527 C CA . LEU A 1 68 ? 5.84 7.352 -2.701 1 97.75 68 LEU A CA 1
ATOM 528 C C . LEU A 1 68 ? 6.961 6.445 -2.199 1 97.75 68 LEU A C 1
ATOM 530 O O . LEU A 1 68 ? 6.699 5.348 -1.701 1 97.75 68 LEU A O 1
ATOM 534 N N . LEU A 1 69 ? 8.156 6.871 -2.334 1 98.31 69 LEU A N 1
ATOM 535 C CA . LEU A 1 69 ? 9.32 6.133 -1.854 1 98.31 69 LEU A CA 1
ATOM 536 C C . LEU A 1 69 ? 9.289 6 -0.335 1 98.31 69 LEU A C 1
ATOM 538 O O . LEU A 1 69 ? 9.484 4.906 0.199 1 98.31 69 LEU A O 1
ATOM 542 N N . GLY A 1 70 ? 8.992 7.051 0.32 1 98.75 70 GLY A N 1
ATOM 543 C CA . GLY A 1 70 ? 8.969 7.074 1.773 1 98.75 70 GLY A CA 1
ATOM 544 C C . GLY A 1 70 ? 7.91 6.164 2.367 1 98.75 70 GLY A C 1
ATOM 545 O O . GLY A 1 70 ? 8.125 5.551 3.416 1 98.75 70 GLY A O 1
ATOM 546 N N . ASP A 1 71 ? 6.812 6.105 1.697 1 98.38 71 ASP A N 1
ATOM 547 C CA . ASP A 1 71 ? 5.742 5.223 2.141 1 98.38 71 ASP A CA 1
ATOM 548 C C . ASP A 1 71 ? 6.219 3.773 2.219 1 98.38 71 ASP A C 1
ATOM 550 O O . ASP A 1 71 ? 5.984 3.088 3.217 1 98.38 71 ASP A O 1
ATOM 554 N N . SER A 1 72 ? 6.895 3.336 1.201 1 98.44 72 SER A N 1
ATOM 555 C CA . SER A 1 72 ? 7.398 1.967 1.158 1 98.44 72 SER A CA 1
ATOM 556 C C . SER A 1 72 ? 8.445 1.729 2.246 1 98.44 72 SER A C 1
ATOM 558 O O . SER A 1 72 ? 8.43 0.688 2.908 1 98.44 72 SER A O 1
ATOM 560 N N . ILE A 1 73 ? 9.273 2.689 2.451 1 98.62 73 ILE A N 1
ATOM 561 C CA . ILE A 1 73 ? 10.344 2.568 3.434 1 98.62 73 ILE A CA 1
ATOM 562 C C . ILE A 1 73 ? 9.75 2.533 4.84 1 98.62 73 ILE A C 1
ATOM 564 O O . ILE A 1 73 ? 10.172 1.733 5.68 1 98.62 73 ILE A O 1
ATOM 568 N N . LEU A 1 74 ? 8.805 3.381 5.039 1 98.75 74 LEU A N 1
ATOM 569 C CA . LEU A 1 74 ? 8.133 3.43 6.336 1 98.75 74 LEU A CA 1
ATOM 570 C C . LEU A 1 74 ? 7.457 2.098 6.648 1 98.75 74 LEU A C 1
ATOM 572 O O . LEU A 1 74 ? 7.609 1.564 7.75 1 98.75 74 LEU A O 1
ATOM 576 N N . ASN A 1 75 ? 6.777 1.584 5.703 1 98.38 75 ASN A N 1
ATOM 577 C CA . ASN A 1 75 ? 6.086 0.313 5.891 1 98.38 75 ASN A CA 1
ATOM 578 C C . ASN A 1 75 ? 7.066 -0.824 6.164 1 98.38 75 ASN A C 1
ATOM 580 O O . ASN A 1 75 ? 6.84 -1.646 7.055 1 98.38 75 ASN A O 1
ATOM 584 N N . MET A 1 76 ? 8.117 -0.828 5.449 1 98 76 MET A N 1
ATOM 585 C CA . MET A 1 76 ? 9.133 -1.846 5.676 1 98 76 MET A CA 1
ATOM 586 C C . MET A 1 76 ? 9.68 -1.765 7.098 1 98 76 MET A C 1
ATOM 588 O O . MET A 1 76 ? 9.766 -2.779 7.793 1 98 76 MET A O 1
ATOM 592 N N . GLY A 1 77 ? 10.016 -0.55 7.484 1 97.88 77 GLY A N 1
ATOM 593 C CA . GLY A 1 77 ? 10.602 -0.357 8.805 1 97.88 77 GLY A CA 1
ATOM 594 C C . GLY A 1 77 ? 9.68 -0.769 9.938 1 97.88 77 GLY A C 1
ATOM 595 O O . GLY A 1 77 ? 10.094 -1.474 10.859 1 97.88 77 GLY A O 1
ATOM 596 N N . ILE A 1 78 ? 8.438 -0.366 9.836 1 98.12 78 ILE A N 1
ATOM 597 C CA . ILE A 1 78 ? 7.473 -0.621 10.906 1 98.12 78 ILE A CA 1
ATOM 598 C C . ILE A 1 78 ? 7.168 -2.115 10.977 1 98.12 78 ILE A C 1
ATOM 600 O O . ILE A 1 78 ? 7.102 -2.689 12.07 1 98.12 78 ILE A O 1
ATOM 604 N N . ILE A 1 79 ? 7.02 -2.752 9.828 1 97.44 79 ILE A N 1
ATOM 605 C CA . ILE A 1 79 ? 6.727 -4.18 9.805 1 97.44 79 ILE A CA 1
ATOM 606 C C . ILE A 1 79 ? 7.914 -4.965 10.352 1 97.44 79 ILE A C 1
ATOM 608 O O . ILE A 1 79 ? 7.738 -5.902 11.133 1 97.44 79 ILE A O 1
ATOM 612 N N . TYR A 1 80 ? 9.062 -4.586 9.945 1 97.5 80 TYR A N 1
ATOM 613 C CA . TYR A 1 80 ? 10.273 -5.242 10.438 1 97.5 80 TYR A CA 1
ATOM 614 C C . TYR A 1 80 ? 10.359 -5.156 11.953 1 97.5 80 TYR A C 1
ATOM 616 O O . TYR A 1 80 ? 10.633 -6.156 12.625 1 97.5 80 TYR A O 1
ATOM 624 N N . ASP A 1 81 ? 10.078 -3.986 12.492 1 96.88 81 ASP A N 1
ATOM 625 C CA . ASP A 1 81 ? 10.102 -3.783 13.938 1 96.88 81 ASP A CA 1
ATOM 626 C C . ASP A 1 81 ? 9.062 -4.656 14.633 1 96.88 81 ASP A C 1
ATOM 628 O O . ASP A 1 81 ? 9.344 -5.262 15.672 1 96.88 81 ASP A O 1
ATOM 632 N N . PHE A 1 82 ? 7.938 -4.746 14.07 1 97.19 82 PHE A N 1
ATOM 633 C CA . PHE A 1 82 ? 6.844 -5.473 14.703 1 97.19 82 PHE A CA 1
ATOM 634 C C . PHE A 1 82 ? 7.09 -6.977 14.648 1 97.19 82 PHE A C 1
ATOM 636 O O . PHE A 1 82 ? 6.75 -7.699 15.586 1 97.19 82 PHE A O 1
ATOM 643 N N . ILE A 1 83 ? 7.66 -7.465 13.539 1 96.38 83 ILE A N 1
ATOM 644 C CA . ILE A 1 83 ? 8 -8.883 13.453 1 96.38 83 ILE A CA 1
ATOM 645 C C . ILE A 1 83 ? 8.992 -9.242 14.555 1 96.38 83 ILE A C 1
ATOM 647 O O . ILE A 1 83 ? 8.891 -10.32 15.156 1 96.38 83 ILE A O 1
ATOM 651 N N . LYS A 1 84 ? 9.875 -8.367 14.836 1 95.38 84 LYS A N 1
ATOM 652 C CA . LYS A 1 84 ? 10.883 -8.602 15.867 1 95.38 84 LYS A CA 1
ATOM 653 C C . LYS A 1 84 ? 10.281 -8.484 17.266 1 95.38 84 LYS A C 1
ATOM 655 O O . LYS A 1 84 ? 10.609 -9.266 18.156 1 95.38 84 LYS A O 1
ATOM 660 N N . LEU A 1 85 ? 9.414 -7.57 17.438 1 95.69 85 LEU A N 1
ATOM 661 C CA . LEU A 1 85 ? 8.812 -7.289 18.734 1 95.69 85 LEU A CA 1
ATOM 662 C C . LEU A 1 85 ? 7.793 -8.367 19.094 1 95.69 85 LEU A C 1
ATOM 664 O O . LEU A 1 85 ? 7.629 -8.688 20.281 1 95.69 85 LEU A O 1
ATOM 668 N N . TYR A 1 86 ? 7.117 -8.891 18.094 1 95.5 86 TYR A N 1
ATOM 669 C CA . TYR A 1 86 ? 6.078 -9.891 18.297 1 95.5 86 TYR A CA 1
ATOM 670 C C . TYR A 1 86 ? 6.348 -11.141 17.469 1 95.5 86 TYR A C 1
ATOM 672 O O . TYR A 1 86 ? 5.559 -11.484 16.578 1 95.5 86 TYR A O 1
ATOM 680 N N . PRO A 1 87 ? 7.332 -11.914 17.812 1 92.12 87 PRO A N 1
ATOM 681 C CA . PRO A 1 87 ? 7.797 -13.016 16.969 1 92.12 87 PRO A CA 1
ATOM 682 C C . PRO A 1 87 ? 6.773 -14.141 16.844 1 92.12 87 PRO A C 1
ATOM 684 O O . PRO A 1 87 ? 6.816 -14.922 15.883 1 92.12 87 PRO A O 1
ATOM 687 N N . LYS A 1 88 ? 5.844 -14.242 17.703 1 92.31 88 LYS A N 1
ATOM 688 C CA .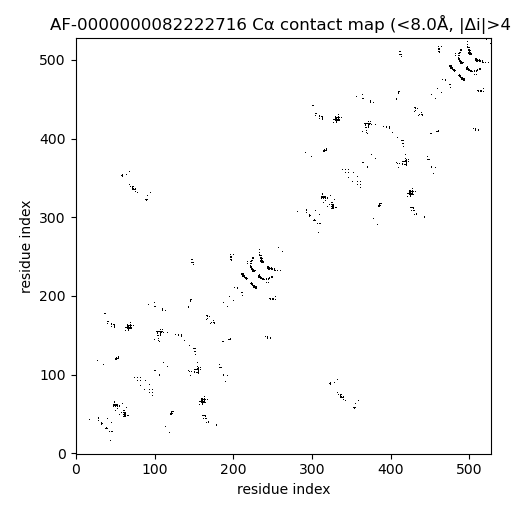 LYS A 1 88 ? 4.91 -15.367 17.672 1 92.31 88 LYS A CA 1
ATOM 689 C C . LYS A 1 88 ? 3.508 -14.898 17.297 1 92.31 88 LYS A C 1
ATOM 691 O O . LYS A 1 88 ? 2.568 -15.703 17.281 1 92.31 88 LYS A O 1
ATOM 696 N N . GLU A 1 89 ? 3.395 -13.625 17.016 1 94.44 89 GLU A N 1
ATOM 697 C CA . GLU A 1 89 ? 2.072 -13.094 16.703 1 94.44 89 GLU A CA 1
ATOM 698 C C . GLU A 1 89 ? 1.646 -13.477 15.281 1 94.44 89 GLU A C 1
ATOM 700 O O . GLU A 1 89 ? 2.484 -13.586 14.391 1 94.44 89 GLU A O 1
ATOM 705 N N . ALA A 1 90 ? 0.356 -13.656 15.086 1 94.06 90 ALA A N 1
ATOM 706 C CA . ALA A 1 90 ? -0.213 -13.992 13.781 1 94.06 90 ALA A CA 1
ATOM 707 C C . ALA A 1 90 ? -0.193 -12.781 12.852 1 94.06 90 ALA A C 1
ATOM 709 O O . ALA A 1 90 ? -0.135 -11.641 13.305 1 94.06 90 ALA A O 1
ATOM 710 N N . PRO A 1 91 ? -0.246 -13.039 11.5 1 95.5 91 PRO A N 1
ATOM 711 C CA . PRO A 1 91 ? -0.182 -11.953 10.523 1 95.5 91 PRO A CA 1
ATOM 712 C C . PRO A 1 91 ? -1.337 -10.961 10.664 1 95.5 91 PRO A C 1
ATOM 714 O O . PRO A 1 91 ? -1.146 -9.758 10.492 1 95.5 91 PRO A O 1
ATOM 717 N N . GLY A 1 92 ? -2.539 -11.414 10.969 1 92.56 92 GLY A N 1
ATOM 718 C CA . GLY A 1 92 ? -3.719 -10.57 11.062 1 92.56 92 GLY A CA 1
ATOM 719 C C . GLY A 1 92 ? -3.531 -9.391 12 1 92.56 92 GLY A C 1
ATOM 720 O O . GLY A 1 92 ? -3.574 -8.234 11.562 1 92.56 92 GLY A O 1
ATOM 721 N N . PRO A 1 93 ? -3.236 -9.648 13.234 1 93.12 93 PRO A N 1
ATOM 722 C CA . PRO A 1 93 ? -3.021 -8.578 14.219 1 93.12 93 PRO A CA 1
ATOM 723 C C . PRO A 1 93 ? -1.853 -7.664 13.852 1 93.12 93 PRO A C 1
ATOM 725 O O . PRO A 1 93 ? -1.93 -6.449 14.039 1 93.12 93 PRO A O 1
ATOM 728 N N . LEU A 1 94 ? -0.778 -8.18 13.32 1 95.12 94 LEU A N 1
ATOM 729 C CA . LEU A 1 94 ? 0.383 -7.367 12.977 1 95.12 94 LEU A CA 1
ATOM 730 C C . LEU A 1 94 ? 0.078 -6.461 11.789 1 95.12 94 LEU A C 1
ATOM 732 O O . LEU A 1 94 ? 0.59 -5.344 11.703 1 95.12 94 LEU A O 1
ATOM 736 N N . THR A 1 95 ? -0.743 -6.961 10.867 1 94.94 95 THR A N 1
ATOM 737 C CA . THR A 1 95 ? -1.178 -6.141 9.75 1 94.94 95 THR A CA 1
ATOM 738 C C . THR A 1 95 ? -2 -4.949 10.234 1 94.94 95 THR A C 1
ATOM 740 O O . THR A 1 95 ? -1.788 -3.818 9.789 1 94.94 95 THR A O 1
ATOM 743 N N . LYS A 1 96 ? -2.873 -5.199 11.117 1 93.06 96 LYS A N 1
ATOM 744 C CA . LYS A 1 96 ? -3.682 -4.137 11.711 1 93.06 96 LYS A CA 1
ATOM 745 C C . LYS A 1 96 ? -2.814 -3.154 12.492 1 93.06 96 LYS A C 1
ATOM 747 O O . LYS A 1 96 ? -3.031 -1.941 12.43 1 93.06 96 LYS A O 1
ATOM 752 N N . LEU A 1 97 ? -1.878 -3.727 13.211 1 95.19 97 LEU A N 1
ATOM 753 C CA . LEU A 1 97 ? -0.962 -2.91 14 1 95.19 97 LEU A CA 1
ATOM 754 C C . LEU A 1 97 ? -0.144 -1.988 13.102 1 95.19 97 LEU A C 1
ATOM 756 O O . LEU A 1 97 ? 0.027 -0.807 13.406 1 95.19 97 LEU A O 1
ATOM 760 N N . ARG A 1 98 ? 0.386 -2.504 12.016 1 96.5 98 ARG A N 1
ATOM 761 C CA . ARG A 1 98 ? 1.101 -1.683 11.047 1 96.5 98 ARG A CA 1
ATOM 762 C C . ARG A 1 98 ? 0.214 -0.558 10.523 1 96.5 98 ARG A C 1
ATOM 764 O O . ARG A 1 98 ? 0.636 0.599 10.469 1 96.5 98 ARG A O 1
ATOM 771 N N . ALA A 1 99 ? -0.969 -0.861 10.195 1 95.12 99 ALA A N 1
ATOM 772 C CA . ALA A 1 99 ? -1.894 0.1 9.594 1 95.12 99 ALA A CA 1
ATOM 773 C C . ALA A 1 99 ? -2.127 1.285 10.531 1 95.12 99 ALA A C 1
ATOM 775 O O . ALA A 1 99 ? -2.027 2.441 10.109 1 95.12 99 ALA A O 1
ATOM 776 N N . VAL A 1 100 ? -2.34 1.037 11.758 1 94.56 100 VAL A N 1
ATOM 777 C CA . VAL A 1 100 ? -2.699 2.092 12.695 1 94.56 100 VAL A CA 1
ATOM 778 C C . VAL A 1 100 ? -1.478 2.957 13 1 94.56 100 VAL A C 1
ATOM 780 O O . VAL A 1 100 ? -1.611 4.133 13.352 1 94.56 100 VAL A O 1
ATOM 783 N N . ASN A 1 101 ? -0.314 2.414 12.836 1 97.25 101 ASN A N 1
ATOM 784 C CA . ASN A 1 101 ? 0.901 3.148 13.18 1 97.25 101 ASN A CA 1
ATOM 785 C C . ASN A 1 101 ? 1.433 3.934 11.984 1 97.25 101 ASN A C 1
ATOM 787 O O . ASN A 1 101 ? 2.33 4.766 12.125 1 97.25 101 ASN A O 1
ATOM 791 N N . VAL A 1 102 ? 0.823 3.66 10.734 1 97.75 102 VAL A N 1
ATOM 792 C CA . VAL A 1 102 ? 1.372 4.352 9.57 1 97.75 102 VAL A CA 1
ATOM 793 C C . VAL A 1 102 ? 0.243 5 8.773 1 97.75 102 VAL A C 1
ATOM 795 O O . VAL A 1 102 ? 0.475 5.562 7.699 1 97.75 102 VAL A O 1
ATOM 798 N N . ASP A 1 103 ? -0.97 4.941 9.289 1 96.12 103 ASP A N 1
ATOM 799 C CA . ASP A 1 103 ? -2.066 5.512 8.508 1 96.12 103 ASP A CA 1
ATOM 800 C C . ASP A 1 103 ? -2.006 7.035 8.508 1 96.12 103 ASP A C 1
ATOM 802 O O . ASP A 1 103 ? -1.141 7.629 9.156 1 96.12 103 ASP A O 1
ATOM 806 N N . THR A 1 104 ? -2.828 7.578 7.797 1 96.62 104 THR A N 1
ATOM 807 C CA . THR A 1 104 ? -2.818 9.016 7.547 1 96.62 104 THR A CA 1
ATOM 808 C C . THR A 1 104 ? -2.914 9.789 8.859 1 96.62 104 THR A C 1
ATOM 810 O O . THR A 1 104 ? -2.164 10.742 9.078 1 96.62 104 THR A O 1
ATOM 813 N N . GLU A 1 105 ? -3.77 9.391 9.727 1 96.31 105 GLU A N 1
ATOM 814 C CA . GLU A 1 105 ? -3.949 10.125 10.977 1 96.31 105 GLU A CA 1
ATOM 815 C C . GLU A 1 105 ? -2.695 10.047 11.844 1 96.31 105 GLU A C 1
ATOM 817 O O . GLU A 1 105 ? -2.252 11.062 12.391 1 96.31 105 GLU A O 1
ATOM 822 N N . LYS A 1 106 ? -2.158 8.844 12 1 97.56 106 LYS A N 1
ATOM 823 C CA . LYS A 1 106 ? -0.959 8.664 12.812 1 97.56 106 LYS A CA 1
ATOM 824 C C . LYS A 1 106 ? 0.186 9.539 12.305 1 97.56 106 LYS A C 1
ATOM 826 O O . LYS A 1 106 ? 0.878 10.188 13.094 1 97.56 106 LYS A O 1
ATOM 831 N N . LEU A 1 107 ? 0.375 9.523 11.039 1 98.62 107 LEU A N 1
ATOM 832 C CA . LEU A 1 107 ? 1.461 10.289 10.438 1 98.62 107 LEU A CA 1
ATOM 833 C C . LEU A 1 107 ? 1.18 11.789 10.531 1 98.62 107 LEU A C 1
ATOM 835 O O . LEU A 1 107 ? 2.104 12.586 10.703 1 98.62 107 LEU A O 1
ATOM 839 N N . ALA A 1 108 ? -0.097 12.125 10.383 1 98.5 108 ALA A N 1
ATOM 840 C CA . ALA A 1 108 ? -0.462 13.531 10.547 1 98.5 108 ALA A CA 1
ATOM 841 C C . ALA A 1 108 ? -0.127 14.031 11.953 1 98.5 108 ALA A C 1
ATOM 843 O O . ALA A 1 108 ? 0.356 15.148 12.125 1 98.5 108 ALA A O 1
ATOM 844 N N . ARG A 1 109 ? -0.384 13.234 12.914 1 98 109 ARG A N 1
ATOM 845 C CA . ARG A 1 109 ? -0.043 13.594 14.289 1 98 109 ARG A CA 1
ATOM 846 C C . ARG A 1 109 ? 1.46 13.797 14.445 1 98 109 ARG A C 1
ATOM 848 O O . ARG A 1 109 ? 1.896 14.688 15.172 1 98 109 ARG A O 1
ATOM 855 N N . VAL A 1 110 ? 2.26 13 13.805 1 98.38 110 VAL A N 1
ATOM 856 C CA . VAL A 1 110 ? 3.709 13.164 13.812 1 98.38 110 VAL A CA 1
ATOM 857 C C . VAL A 1 110 ? 4.074 14.539 13.258 1 98.38 110 VAL A C 1
ATOM 859 O O . VAL A 1 110 ? 4.891 15.25 13.844 1 98.38 110 VAL A O 1
ATOM 862 N N . ALA A 1 111 ? 3.486 14.891 12.133 1 98.62 111 ALA A N 1
ATOM 863 C CA . ALA A 1 111 ? 3.756 16.172 11.5 1 98.62 111 ALA A CA 1
ATOM 864 C C . ALA A 1 111 ? 3.393 17.328 12.438 1 98.62 111 ALA A C 1
ATOM 866 O O . ALA A 1 111 ? 4.129 18.312 12.531 1 98.62 111 ALA A O 1
ATOM 867 N N . VAL A 1 112 ? 2.295 17.203 13.117 1 97.81 112 VAL A N 1
ATOM 868 C CA . VAL A 1 112 ? 1.812 18.25 14.023 1 97.81 112 VAL A CA 1
ATOM 869 C C . VAL A 1 112 ? 2.701 18.312 15.258 1 97.81 112 VAL A C 1
ATOM 871 O O . VAL A 1 112 ? 3.141 19.391 15.664 1 97.81 112 VAL A O 1
ATOM 874 N N . ASN A 1 113 ? 3.01 17.188 15.828 1 97.56 113 ASN A N 1
ATOM 875 C CA . ASN A 1 113 ? 3.779 17.109 17.062 1 97.56 113 ASN A CA 1
ATOM 876 C C . ASN A 1 113 ? 5.168 17.719 16.891 1 97.56 113 ASN A C 1
ATOM 878 O O . ASN A 1 113 ? 5.723 18.297 17.844 1 97.56 113 ASN A O 1
ATOM 882 N N . HIS A 1 114 ? 5.684 17.609 15.703 1 98 114 HIS A N 1
ATOM 883 C CA . HIS A 1 114 ? 7.027 18.125 15.461 1 98 114 HIS A CA 1
ATOM 884 C C . HIS A 1 114 ? 6.988 19.391 14.617 1 98 114 HIS A C 1
ATOM 886 O O . HIS A 1 114 ? 8.023 19.844 14.117 1 98 114 HIS A O 1
ATOM 892 N N . GLN A 1 115 ? 5.797 19.906 14.328 1 97.06 115 GLN A N 1
ATOM 893 C CA . GLN A 1 115 ? 5.539 21.156 13.633 1 97.06 115 GLN A CA 1
ATOM 894 C C . GLN A 1 115 ? 6.145 21.141 12.227 1 97.06 115 GLN A C 1
ATOM 896 O O . GLN A 1 115 ? 6.68 22.156 11.773 1 97.06 115 GLN A O 1
ATOM 901 N N . LEU A 1 116 ? 6.086 20.062 11.625 1 98.06 116 LEU A N 1
ATOM 902 C CA . LEU A 1 116 ? 6.648 19.938 10.281 1 98.06 116 LEU A CA 1
ATOM 903 C C . LEU A 1 116 ? 5.828 20.734 9.273 1 98.06 116 LEU A C 1
ATOM 905 O O . LEU A 1 116 ? 6.371 21.234 8.289 1 98.06 116 LEU A O 1
ATOM 909 N N . TYR A 1 117 ? 4.566 20.859 9.547 1 96.69 117 TYR A N 1
ATOM 910 C CA . TYR A 1 117 ? 3.652 21.5 8.609 1 96.69 117 TYR A CA 1
ATOM 911 C C . TYR A 1 117 ? 3.982 22.969 8.445 1 96.69 117 TYR A C 1
ATOM 913 O O . TYR A 1 117 ? 3.594 23.594 7.453 1 96.69 117 TYR A O 1
ATOM 921 N N . SER A 1 118 ? 4.734 23.562 9.375 1 96.38 118 SER A N 1
ATOM 922 C CA . SER A 1 118 ? 5.082 24.984 9.328 1 96.38 118 SER A CA 1
ATOM 923 C C . SER A 1 118 ? 6.094 25.266 8.219 1 96.38 118 SER A C 1
ATOM 925 O O . SER A 1 118 ? 6.293 26.422 7.832 1 96.38 118 SER A O 1
ATOM 927 N N . TYR A 1 119 ? 6.672 24.219 7.688 1 97.12 119 TYR A N 1
ATOM 928 C CA . TYR A 1 119 ? 7.715 24.375 6.68 1 97.12 119 TYR A CA 1
ATOM 929 C C . TYR A 1 119 ? 7.191 24.031 5.293 1 97.12 119 TYR A C 1
ATOM 931 O O . TYR A 1 119 ? 7.918 24.125 4.301 1 97.12 119 TYR A O 1
ATOM 939 N N . LEU A 1 120 ? 5.953 23.625 5.227 1 97.56 120 LEU A N 1
ATOM 940 C CA . LEU A 1 120 ? 5.359 23.172 3.971 1 97.56 120 LEU A CA 1
ATOM 941 C C . LEU A 1 120 ? 5.156 24.359 3.021 1 97.56 120 LEU A C 1
ATOM 943 O O . LEU A 1 120 ? 4.586 25.375 3.408 1 97.56 120 LEU A O 1
ATOM 947 N N . ARG A 1 121 ? 5.719 24.219 1.831 1 96.81 121 ARG A N 1
ATOM 948 C CA . ARG A 1 121 ? 5.492 25.203 0.774 1 96.81 121 ARG A CA 1
ATOM 949 C C . ARG A 1 121 ? 4.309 24.812 -0.099 1 96.81 121 ARG A C 1
ATOM 951 O O . ARG A 1 121 ? 4.332 23.766 -0.749 1 96.81 121 ARG A O 1
ATOM 958 N N . HIS A 1 122 ? 3.244 25.625 -0.065 1 97.06 122 HIS A N 1
ATOM 959 C CA . HIS A 1 122 ? 2.031 25.328 -0.813 1 97.06 122 HIS A CA 1
ATOM 960 C C . HIS A 1 122 ? 1.264 26.594 -1.163 1 97.06 122 HIS A C 1
ATOM 962 O O . HIS A 1 122 ? 1.527 27.656 -0.599 1 97.06 122 HIS A O 1
ATOM 968 N N . LYS A 1 123 ? 0.355 26.484 -2.113 1 96.25 123 LYS A N 1
ATOM 969 C CA . LYS A 1 123 ? -0.55 27.578 -2.48 1 96.25 123 LYS A CA 1
ATOM 970 C C . LYS A 1 123 ? -2.006 27.172 -2.256 1 96.25 123 LYS A C 1
ATOM 972 O O . LYS A 1 123 ? -2.908 27.703 -2.906 1 96.25 123 LYS A O 1
ATOM 977 N N . LYS A 1 124 ? -2.236 26.297 -1.377 1 94.38 124 LYS A N 1
ATOM 978 C CA . LYS A 1 124 ? -3.59 25.844 -1.07 1 94.38 124 LYS A CA 1
ATOM 979 C C . LYS A 1 124 ? -4.273 26.781 -0.075 1 94.38 124 LYS A C 1
ATOM 981 O O . LYS A 1 124 ? -3.852 26.875 1.078 1 94.38 124 LYS A O 1
ATOM 986 N N . PRO A 1 125 ? -5.332 27.422 -0.428 1 93.12 125 PRO A N 1
ATOM 987 C CA . PRO A 1 125 ? -5.898 28.5 0.383 1 93.12 125 PRO A CA 1
ATOM 988 C C . PRO A 1 125 ? -6.523 27.984 1.682 1 93.12 125 PRO A C 1
ATOM 990 O O . PRO A 1 125 ? -6.434 28.656 2.715 1 93.12 125 PRO A O 1
ATOM 993 N N . LEU A 1 126 ? -7.105 26.844 1.753 1 93.75 126 LEU A N 1
ATOM 994 C CA . LEU A 1 126 ? -7.855 26.406 2.924 1 93.75 126 LEU A CA 1
ATOM 995 C C . LEU A 1 126 ? -7.027 25.469 3.779 1 93.75 126 LEU A C 1
ATOM 997 O O . LEU A 1 126 ? -7.484 25 4.828 1 93.75 126 LEU A O 1
ATOM 1001 N N . LEU A 1 127 ? -5.844 25.281 3.436 1 94.81 127 LEU A N 1
ATOM 1002 C CA . LEU A 1 127 ? -5.043 24.234 4.078 1 94.81 127 LEU A CA 1
ATOM 1003 C C . LEU A 1 127 ? -4.727 24.609 5.523 1 94.81 127 LEU A C 1
ATOM 1005 O O . LEU A 1 127 ? -4.824 23.781 6.422 1 94.81 127 LEU A O 1
ATOM 1009 N N . GLU A 1 128 ? -4.375 25.844 5.75 1 94.88 128 GLU A N 1
ATOM 1010 C CA . GLU A 1 128 ? -4.016 26.297 7.094 1 94.88 128 GLU A CA 1
ATOM 1011 C C . GLU A 1 128 ? -5.184 26.109 8.062 1 94.88 128 GLU A C 1
ATOM 1013 O O . GLU A 1 128 ? -4.996 25.625 9.18 1 94.88 128 GLU A O 1
ATOM 1018 N N . GLU A 1 129 ? -6.309 26.5 7.602 1 95.69 129 GLU A N 1
ATOM 1019 C CA . GLU A 1 129 ? -7.504 26.359 8.422 1 95.69 129 GLU A CA 1
ATOM 1020 C C . GLU A 1 129 ? -7.809 24.875 8.688 1 95.69 129 GLU A C 1
ATOM 1022 O O . GLU A 1 129 ? -8.188 24.516 9.805 1 95.69 129 GLU A O 1
ATOM 1027 N N . GLN A 1 130 ? -7.625 24.078 7.711 1 94.81 130 GLN A N 1
ATOM 1028 C CA . GLN A 1 130 ? -7.855 22.641 7.84 1 94.81 130 GLN A CA 1
ATOM 1029 C C . GLN A 1 130 ? -6.906 22.016 8.852 1 94.81 130 GLN A C 1
ATOM 1031 O O . GLN A 1 130 ? -7.305 21.156 9.641 1 94.81 130 GLN A O 1
ATOM 1036 N N . ILE A 1 131 ? -5.703 22.484 8.836 1 96.75 131 ILE A N 1
ATOM 1037 C CA . ILE A 1 131 ? -4.695 21.969 9.758 1 96.75 131 ILE A CA 1
ATOM 1038 C C . ILE A 1 131 ? -5.047 22.375 11.188 1 96.75 131 ILE A C 1
ATOM 1040 O O . ILE A 1 131 ? -4.984 21.547 12.109 1 96.75 131 ILE A O 1
ATOM 1044 N N . LEU A 1 132 ? -5.43 23.609 11.359 1 96.38 132 LEU A N 1
ATOM 1045 C CA . LEU A 1 132 ? -5.797 24.094 12.688 1 96.38 132 LEU A CA 1
ATOM 1046 C C . LEU A 1 132 ? -6.996 23.328 13.234 1 96.38 132 LEU A C 1
ATOM 1048 O O . LEU A 1 132 ? -7.027 22.969 14.414 1 96.38 132 LEU A O 1
ATOM 1052 N N . GLU A 1 133 ? -7.914 23.062 12.367 1 95.31 133 GLU A N 1
ATOM 1053 C CA . GLU A 1 133 ? -9.078 22.281 12.758 1 95.31 133 GLU A CA 1
ATOM 1054 C C . GLU A 1 133 ? -8.68 20.875 13.211 1 95.31 133 GLU A C 1
ATOM 1056 O O . GLU A 1 133 ? -9.195 20.375 14.211 1 95.31 133 GLU A O 1
ATOM 1061 N N . PHE A 1 134 ? -7.801 20.344 12.562 1 96.38 134 PHE A N 1
ATOM 1062 C CA . PHE A 1 134 ? -7.32 19.016 12.906 1 96.38 134 PHE A CA 1
ATOM 1063 C C . PHE A 1 134 ? -6.594 19.031 14.25 1 96.38 134 PHE A C 1
ATOM 1065 O O . PHE A 1 134 ? -6.824 18.172 15.102 1 96.38 134 PHE A O 1
ATOM 1072 N N . VAL A 1 135 ? -5.719 19.969 14.445 1 96.75 135 VAL A N 1
ATOM 1073 C CA . VAL A 1 135 ? -4.934 20.094 15.672 1 96.75 135 VAL A CA 1
ATOM 1074 C C . VAL A 1 135 ? -5.867 20.203 16.875 1 96.75 135 VAL A C 1
ATOM 1076 O O . VAL A 1 135 ? -5.637 19.562 17.906 1 96.75 135 VAL A O 1
ATOM 1079 N N . GLU A 1 136 ? -6.934 20.875 16.703 1 96.38 136 GLU A N 1
ATOM 1080 C CA . GLU A 1 136 ? -7.902 21.016 17.781 1 96.38 136 GLU A CA 1
ATOM 1081 C C . GLU A 1 136 ? -8.672 19.719 18.016 1 96.38 136 GLU A C 1
ATOM 1083 O O . GLU A 1 136 ? -8.844 19.297 19.156 1 96.38 136 GLU A O 1
ATOM 1088 N N . ALA A 1 137 ? -9.07 19.141 16.953 1 93.81 137 ALA A N 1
ATOM 1089 C CA . ALA A 1 137 ? -9.93 17.953 17.031 1 93.81 137 ALA A CA 1
ATOM 1090 C C . ALA A 1 137 ? -9.172 16.766 17.609 1 93.81 137 ALA A C 1
ATOM 1092 O O . ALA A 1 137 ? -9.758 15.922 18.297 1 93.81 137 ALA A O 1
ATOM 1093 N N . MET A 1 138 ? -7.895 16.719 17.344 1 94.81 138 MET A N 1
ATOM 1094 C CA . MET A 1 138 ? -7.133 15.539 17.719 1 94.81 138 MET A CA 1
ATOM 1095 C C . MET A 1 138 ? -7.004 15.445 19.234 1 94.81 138 MET A C 1
ATOM 1097 O O . MET A 1 138 ? -6.742 14.367 19.781 1 94.81 138 MET A O 1
ATOM 1101 N N . GLU A 1 139 ? -7.223 16.547 19.922 1 94.62 139 GLU A N 1
ATOM 1102 C CA . GLU A 1 139 ? -7.137 16.578 21.375 1 94.62 139 GLU A CA 1
ATOM 1103 C C . GLU A 1 139 ? -8.203 15.68 22 1 94.62 139 GLU A C 1
ATOM 1105 O O . GLU A 1 139 ? -8.008 15.156 23.094 1 94.62 139 GLU A O 1
ATOM 1110 N N . LYS A 1 140 ? -9.273 15.453 21.328 1 92.06 140 LYS A N 1
ATOM 1111 C CA . LYS A 1 140 ? -10.391 14.656 21.828 1 92.06 140 LYS A CA 1
ATOM 1112 C C . LYS A 1 140 ? -10.062 13.164 21.766 1 92.06 140 LYS A C 1
ATOM 1114 O O . LYS A 1 140 ? -10.719 12.359 22.438 1 92.06 140 LYS A O 1
ATOM 1119 N N . TYR A 1 141 ? -9.164 12.773 20.969 1 90.12 141 TYR A N 1
ATOM 1120 C CA . TYR A 1 141 ? -8.773 11.383 20.766 1 90.12 141 TYR A CA 1
ATOM 1121 C C . TYR A 1 141 ? -7.281 11.195 21.031 1 90.12 141 TYR A C 1
ATOM 1123 O O . TYR A 1 141 ? -6.473 11.273 20.094 1 90.12 141 TYR A O 1
ATOM 1131 N N . PRO A 1 142 ? -7.121 10.781 22.25 1 86.56 142 PRO A N 1
ATOM 1132 C CA . PRO A 1 142 ? -5.695 10.594 22.531 1 86.56 142 PRO A CA 1
ATOM 1133 C C . PRO A 1 142 ? -5.07 9.477 21.703 1 86.56 142 PRO A C 1
ATOM 1135 O O . PRO A 1 142 ? -5.758 8.516 21.344 1 86.56 142 PRO A O 1
ATOM 1138 N N . LEU A 1 143 ? -4.012 9.516 21.094 1 88.38 143 LEU A N 1
ATOM 1139 C CA . LEU A 1 143 ? -3.18 8.547 20.391 1 88.38 143 LEU A CA 1
ATOM 1140 C C . LEU A 1 143 ? -3.621 8.398 18.938 1 88.38 143 LEU A C 1
ATOM 1142 O O . LEU A 1 143 ? -2.803 8.5 18.016 1 88.38 143 LEU A O 1
ATOM 1146 N N . HIS A 1 144 ? -5.141 8.086 18.766 1 92.5 144 HIS A N 1
ATOM 1147 C CA . HIS A 1 144 ? -5.703 7.816 17.453 1 92.5 144 HIS A CA 1
ATOM 1148 C C . HIS A 1 144 ? -7.227 7.828 17.5 1 92.5 144 HIS A C 1
ATOM 1150 O O . HIS A 1 144 ? -7.832 7.34 18.453 1 92.5 144 HIS A O 1
ATOM 1156 N N . SER A 1 145 ? -7.879 8.32 16.453 1 90.56 145 SER A N 1
ATOM 1157 C CA . SER A 1 145 ? -9.336 8.422 16.469 1 90.56 145 SER A CA 1
ATOM 1158 C C . SER A 1 145 ? -9.977 7.195 15.812 1 90.56 145 SER A C 1
ATOM 1160 O O . SER A 1 145 ? -11.18 6.98 15.945 1 90.56 145 SER A O 1
ATOM 1162 N N . ASN A 1 146 ? -9.188 6.457 15.047 1 87 146 ASN A N 1
ATOM 1163 C CA . ASN A 1 146 ? -9.641 5.285 14.305 1 87 146 ASN A CA 1
ATOM 1164 C C . ASN A 1 146 ? -10.711 5.648 13.281 1 87 146 ASN A C 1
ATOM 1166 O O . ASN A 1 146 ? -11.742 4.977 13.188 1 87 146 ASN A O 1
ATOM 1170 N N . GLY A 1 147 ? -10.461 6.777 12.633 1 86.88 147 GLY A N 1
ATOM 1171 C CA . GLY A 1 147 ? -11.297 7.133 11.492 1 86.88 147 GLY A CA 1
ATOM 1172 C C . GLY A 1 147 ? -12.367 8.156 11.836 1 86.88 147 GLY A C 1
ATOM 1173 O O . GLY A 1 147 ? -13.203 8.484 10.992 1 86.88 147 GLY A O 1
ATOM 1174 N N . LEU A 1 148 ? -12.359 8.758 12.938 1 86.44 148 LEU A N 1
ATOM 1175 C CA . LEU A 1 148 ? -13.422 9.656 13.367 1 86.44 148 LEU A CA 1
ATOM 1176 C C . LEU A 1 148 ? -13.039 11.109 13.102 1 86.44 148 LEU A C 1
ATOM 1178 O O . LEU A 1 148 ? -13.859 12.016 13.281 1 86.44 148 LEU A O 1
ATOM 1182 N N . LEU A 1 149 ? -11.812 11.32 12.695 1 89.56 149 LEU A N 1
ATOM 1183 C CA . LEU A 1 149 ? -11.344 12.672 12.414 1 89.56 149 LEU A CA 1
ATOM 1184 C C . LEU A 1 149 ? -11.117 12.867 10.922 1 89.56 149 LEU A C 1
ATOM 1186 O O . LEU A 1 149 ? -10.695 11.945 10.227 1 89.56 149 LEU A O 1
ATOM 1190 N N . LYS A 1 150 ? -11.375 14.062 10.477 1 87.81 150 LYS A N 1
ATOM 1191 C CA . LYS A 1 150 ? -10.898 14.492 9.172 1 87.81 150 LYS A CA 1
ATOM 1192 C C . LYS A 1 150 ? -9.438 14.922 9.234 1 87.81 150 LYS A C 1
ATOM 1194 O O . LYS A 1 150 ? -9.07 15.805 10.008 1 87.81 150 LYS A O 1
ATOM 1199 N N . VAL A 1 151 ? -8.656 14.336 8.422 1 93.88 151 VAL A N 1
ATOM 1200 C CA . VAL A 1 151 ? -7.219 14.547 8.508 1 93.88 151 VAL A CA 1
ATOM 1201 C C . VAL A 1 151 ? -6.707 15.164 7.203 1 93.88 151 VAL A C 1
ATOM 1203 O O . VAL A 1 151 ? -6.91 14.602 6.125 1 93.88 151 VAL A O 1
ATOM 1206 N N . PRO A 1 152 ? -6.125 16.312 7.273 1 94.81 152 PRO A N 1
ATOM 1207 C CA . PRO A 1 152 ? -5.469 16.797 6.059 1 94.81 152 PRO A CA 1
ATOM 1208 C C . PRO A 1 152 ? -4.344 15.875 5.594 1 94.81 152 PRO A C 1
ATOM 1210 O O . PRO A 1 152 ? -3.307 15.773 6.254 1 94.81 152 PRO A O 1
ATOM 1213 N N . LYS A 1 153 ? -4.48 15.281 4.512 1 95.56 153 LYS A N 1
ATOM 1214 C CA . LYS A 1 153 ? -3.584 14.25 4 1 95.56 153 LYS A CA 1
ATOM 1215 C C . LYS A 1 153 ? -2.16 14.781 3.859 1 95.56 153 LYS A C 1
ATOM 1217 O O . LYS A 1 153 ? -1.193 14.039 4.051 1 95.56 153 LYS A O 1
ATOM 1222 N N . VAL A 1 154 ? -2.053 16.062 3.59 1 97.31 154 VAL A N 1
ATOM 1223 C CA . VAL A 1 154 ? -0.754 16.672 3.32 1 97.31 154 VAL A CA 1
ATOM 1224 C C . VAL A 1 154 ? 0.157 16.5 4.535 1 97.31 154 VAL A C 1
ATOM 1226 O O . VAL A 1 154 ? 1.377 16.391 4.391 1 97.31 154 VAL A O 1
ATOM 1229 N N . LEU A 1 155 ? -0.427 16.453 5.707 1 98.38 155 LEU A N 1
ATOM 1230 C CA . LEU A 1 155 ? 0.351 16.297 6.934 1 98.38 155 LEU A CA 1
ATOM 1231 C C . LEU A 1 155 ? 1.056 14.945 6.953 1 98.38 155 LEU A C 1
ATOM 1233 O O . LEU A 1 155 ? 2.225 14.859 7.336 1 98.38 155 LEU A O 1
ATOM 1237 N N . ALA A 1 156 ? 0.347 13.93 6.516 1 98.62 156 ALA A N 1
ATOM 1238 C CA . ALA A 1 156 ? 0.957 12.602 6.422 1 98.62 156 ALA A CA 1
ATOM 1239 C C . ALA A 1 156 ? 1.972 12.547 5.285 1 98.62 156 ALA A C 1
ATOM 1241 O O . ALA A 1 156 ? 3.043 11.953 5.426 1 98.62 156 ALA A O 1
ATOM 1242 N N . ASP A 1 157 ? 1.691 13.211 4.18 1 98.44 157 ASP A N 1
ATOM 1243 C CA . ASP A 1 157 ? 2.525 13.195 2.982 1 98.44 157 ASP A CA 1
ATOM 1244 C C . ASP A 1 157 ? 3.912 13.766 3.275 1 98.44 157 ASP A C 1
ATOM 1246 O O . ASP A 1 157 ? 4.914 13.266 2.76 1 98.44 157 ASP A O 1
ATOM 1250 N N . ILE A 1 158 ? 3.986 14.75 4.07 1 98.25 158 ILE A N 1
ATOM 1251 C CA . ILE A 1 158 ? 5.277 15.391 4.289 1 98.25 158 ILE A CA 1
ATOM 1252 C C . ILE A 1 158 ? 6.152 14.516 5.18 1 98.25 158 ILE A C 1
ATOM 1254 O O . ILE A 1 158 ? 7.379 14.531 5.07 1 98.25 158 ILE A O 1
ATOM 1258 N N . VAL A 1 159 ? 5.535 13.695 6.098 1 98.81 159 VAL A N 1
ATOM 1259 C CA . VAL A 1 159 ? 6.309 12.719 6.863 1 98.81 159 VAL A CA 1
ATOM 1260 C C . VAL A 1 159 ? 6.895 11.672 5.93 1 98.81 159 VAL A C 1
ATOM 1262 O O . VAL A 1 159 ? 8.094 11.391 5.973 1 98.81 159 VAL A O 1
ATOM 1265 N N . GLU A 1 160 ? 6.059 11.172 5.066 1 98.88 160 GLU A N 1
ATOM 1266 C CA . GLU A 1 160 ? 6.492 10.156 4.113 1 98.88 160 GLU A CA 1
ATOM 1267 C C . GLU A 1 160 ? 7.562 10.703 3.174 1 98.88 160 GLU A C 1
ATOM 1269 O O . GLU A 1 160 ? 8.57 10.047 2.924 1 98.88 160 GLU A O 1
ATOM 1274 N N . SER A 1 161 ? 7.312 11.898 2.67 1 98.81 161 SER A N 1
ATOM 1275 C CA . SER A 1 161 ? 8.273 12.492 1.74 1 98.81 161 SER A CA 1
ATOM 1276 C C . SER A 1 161 ? 9.602 12.781 2.428 1 98.81 161 SER A C 1
ATOM 1278 O O . SER A 1 161 ? 10.656 12.688 1.806 1 98.81 161 SER A O 1
ATOM 1280 N N . THR A 1 162 ? 9.594 13.172 3.717 1 98.88 162 THR A N 1
ATOM 1281 C CA . THR A 1 162 ? 10.82 13.344 4.488 1 98.88 162 THR A CA 1
ATOM 1282 C C . THR A 1 162 ? 11.609 12.047 4.543 1 98.88 162 THR A C 1
ATOM 1284 O O . THR A 1 162 ? 12.828 12.047 4.34 1 98.88 162 THR A O 1
ATOM 1287 N N . ILE A 1 163 ? 10.914 10.977 4.75 1 98.88 163 ILE A N 1
ATOM 1288 C CA . ILE A 1 163 ? 11.531 9.656 4.781 1 98.88 163 ILE A CA 1
ATOM 1289 C C . ILE A 1 163 ? 12.188 9.359 3.436 1 98.88 163 ILE A C 1
ATOM 1291 O O . ILE A 1 163 ? 13.359 8.969 3.381 1 98.88 163 ILE A O 1
ATOM 1295 N N . GLY A 1 164 ? 11.438 9.578 2.365 1 98.81 164 GLY A N 1
ATOM 1296 C CA . GLY A 1 164 ? 11.992 9.383 1.034 1 98.81 164 GLY A CA 1
ATOM 1297 C C . GLY A 1 164 ? 13.211 10.234 0.76 1 98.81 164 GLY A C 1
ATOM 1298 O O . GLY A 1 164 ? 14.172 9.781 0.133 1 98.81 164 GLY A O 1
ATOM 1299 N N . ALA A 1 165 ? 13.203 11.453 1.255 1 98.81 165 ALA A N 1
ATOM 1300 C CA . ALA A 1 165 ? 14.305 12.383 1.04 1 98.81 165 ALA A CA 1
ATOM 1301 C C . ALA A 1 165 ? 15.57 11.906 1.747 1 98.81 165 ALA A C 1
ATOM 1303 O O . ALA A 1 165 ? 16.672 11.961 1.181 1 98.81 165 ALA A O 1
ATOM 1304 N N . ILE A 1 166 ? 15.406 11.492 2.984 1 98.81 166 ILE A N 1
ATOM 1305 C CA . ILE A 1 166 ? 16.562 11.008 3.73 1 98.81 166 ILE A CA 1
ATOM 1306 C C . ILE A 1 166 ? 17.172 9.805 3.008 1 98.81 166 ILE A C 1
ATOM 1308 O O . ILE A 1 166 ? 18.391 9.727 2.846 1 98.81 166 ILE A O 1
ATOM 1312 N N . PHE A 1 167 ? 16.375 8.938 2.521 1 98.81 167 PHE A N 1
ATOM 1313 C CA . PHE A 1 167 ? 16.875 7.75 1.832 1 98.81 167 PHE A CA 1
ATOM 1314 C C . PHE A 1 167 ? 17.609 8.141 0.55 1 98.81 167 PHE A C 1
ATOM 1316 O O . PHE A 1 167 ? 18.688 7.617 0.263 1 98.81 167 PHE A O 1
ATOM 1323 N N . MET A 1 168 ? 16.969 8.969 -0.192 1 98.12 168 MET A N 1
ATOM 1324 C CA . MET A 1 168 ? 17.609 9.422 -1.426 1 98.12 168 MET A CA 1
ATOM 1325 C C . MET A 1 168 ? 18.969 10.047 -1.135 1 98.12 168 MET A C 1
ATOM 1327 O O . MET A 1 168 ? 19.875 9.961 -1.954 1 98.12 168 MET A O 1
ATOM 1331 N N . ASP A 1 169 ? 19.109 10.656 0.012 1 98.38 169 ASP A N 1
ATOM 1332 C CA . ASP A 1 169 ? 20.328 11.375 0.386 1 98.38 169 ASP A CA 1
ATOM 1333 C C . ASP A 1 169 ? 21.422 10.406 0.835 1 98.38 169 ASP A C 1
ATOM 1335 O O . ASP A 1 169 ? 22.594 10.602 0.515 1 98.38 169 ASP A O 1
ATOM 1339 N N . CYS A 1 170 ? 21 9.281 1.515 1 97.69 170 CYS A N 1
ATOM 1340 C CA . CYS A 1 170 ? 22.031 8.477 2.146 1 97.69 170 CYS A CA 1
ATOM 1341 C C . CYS A 1 170 ? 21.984 7.035 1.642 1 97.69 170 CYS A C 1
ATOM 1343 O O . CYS A 1 170 ? 22.922 6.262 1.873 1 97.69 170 CYS A O 1
ATOM 1345 N N . ASN A 1 171 ? 20.906 6.625 1.054 1 96.19 171 ASN A N 1
ATOM 1346 C CA . ASN A 1 171 ? 20.719 5.289 0.501 1 96.19 171 ASN A CA 1
ATOM 1347 C C . ASN A 1 171 ? 20.906 4.211 1.562 1 96.19 171 ASN A C 1
ATOM 1349 O O . ASN A 1 171 ? 21.531 3.18 1.302 1 96.19 171 ASN A O 1
ATOM 1353 N N . SER A 1 172 ? 20.438 4.496 2.723 1 96.69 172 SER A N 1
ATOM 1354 C CA . SER A 1 172 ? 20.531 3.568 3.848 1 96.69 172 SER A CA 1
ATOM 1355 C C . SER A 1 172 ? 19.219 3.518 4.629 1 96.69 172 SER A C 1
ATOM 1357 O O . SER A 1 172 ? 18.859 4.477 5.312 1 96.69 172 SER A O 1
ATOM 1359 N N . THR A 1 173 ? 18.562 2.346 4.555 1 97.19 173 THR A N 1
ATOM 1360 C CA . THR A 1 173 ? 17.312 2.203 5.293 1 97.19 173 THR A CA 1
ATOM 1361 C C . THR A 1 173 ? 17.562 2.207 6.797 1 97.19 173 THR A C 1
ATOM 1363 O O . THR A 1 173 ? 16.719 2.658 7.574 1 97.19 173 THR A O 1
ATOM 1366 N N . GLU A 1 174 ? 18.703 1.734 7.168 1 96.56 174 GLU A N 1
ATOM 1367 C CA . GLU A 1 174 ? 19.078 1.751 8.578 1 96.56 174 GLU A CA 1
ATOM 1368 C C . GLU A 1 174 ? 19.172 3.18 9.109 1 96.56 174 GLU A C 1
ATOM 1370 O O . GLU A 1 174 ? 18.641 3.484 10.18 1 96.56 174 GLU A O 1
ATOM 1375 N N . THR A 1 175 ? 19.797 4.031 8.359 1 97.94 175 THR A N 1
ATOM 1376 C CA . THR A 1 175 ? 19.938 5.434 8.75 1 97.94 175 THR A CA 1
ATOM 1377 C C . THR A 1 175 ? 18.562 6.109 8.781 1 97.94 175 THR A C 1
ATOM 1379 O O . THR A 1 175 ? 18.266 6.855 9.711 1 97.94 175 THR A O 1
ATOM 1382 N N . VAL A 1 176 ? 17.781 5.809 7.773 1 98.56 176 VAL A N 1
ATOM 1383 C CA . VAL A 1 176 ? 16.438 6.387 7.719 1 98.56 176 VAL A CA 1
ATOM 1384 C C . VAL A 1 176 ? 15.672 6.027 8.984 1 98.56 176 VAL A C 1
ATOM 1386 O O . VAL A 1 176 ? 15.062 6.895 9.617 1 98.56 176 VAL A O 1
ATOM 1389 N N . TRP A 1 177 ? 15.75 4.758 9.344 1 97.88 177 TRP A N 1
ATOM 1390 C CA . TRP A 1 177 ? 14.977 4.285 10.484 1 97.88 177 TRP A CA 1
ATOM 1391 C C . TRP A 1 177 ? 15.484 4.906 11.781 1 97.88 177 TRP A C 1
ATOM 1393 O O . TRP A 1 177 ? 14.688 5.254 12.664 1 97.88 177 TRP A O 1
ATOM 1403 N N . LYS A 1 178 ? 16.766 5.062 11.906 1 97.81 178 LYS A N 1
ATOM 1404 C CA . LYS A 1 178 ? 17.359 5.699 13.078 1 97.81 178 LYS A CA 1
ATOM 1405 C C . LYS A 1 178 ? 16.844 7.133 13.234 1 97.81 178 LYS A C 1
ATOM 1407 O O . LYS A 1 178 ? 16.625 7.598 14.352 1 97.81 178 LYS A O 1
ATOM 1412 N N . VAL A 1 179 ? 16.641 7.789 12.172 1 98.5 179 VAL A N 1
ATOM 1413 C CA . VAL A 1 179 ? 16.219 9.188 12.172 1 98.5 179 VAL A CA 1
ATOM 1414 C C . VAL A 1 179 ? 14.727 9.273 12.453 1 98.5 179 VAL A C 1
ATOM 1416 O O . VAL A 1 179 ? 14.281 10.109 13.242 1 98.5 179 VAL A O 1
ATOM 1419 N N . ILE A 1 180 ? 13.922 8.391 11.859 1 98.5 180 ILE A N 1
ATOM 1420 C CA . ILE A 1 180 ? 12.484 8.594 11.789 1 98.5 180 ILE A CA 1
ATOM 1421 C C . ILE A 1 180 ? 11.805 7.938 12.984 1 98.5 180 ILE A C 1
ATOM 1423 O O . ILE A 1 180 ? 10.789 8.43 13.484 1 98.5 180 ILE A O 1
ATOM 1427 N N . LYS A 1 181 ? 12.336 6.855 13.516 1 97.81 181 LYS A N 1
ATOM 1428 C CA . LYS A 1 181 ? 11.688 6.07 14.562 1 97.81 181 LYS A CA 1
ATOM 1429 C C . LYS A 1 181 ? 11.375 6.934 15.781 1 97.81 181 LYS A C 1
ATOM 1431 O O . LYS A 1 181 ? 10.258 6.914 16.297 1 97.81 181 LYS A O 1
ATOM 1436 N N . PRO A 1 182 ? 12.32 7.797 16.266 1 97.94 182 PRO A N 1
ATOM 1437 C CA . PRO A 1 182 ? 12 8.641 17.422 1 97.94 182 PRO A CA 1
ATOM 1438 C C . PRO A 1 182 ? 10.852 9.609 17.141 1 97.94 182 PRO A C 1
ATOM 1440 O O . PRO A 1 182 ? 10.094 9.945 18.062 1 97.94 182 PRO A O 1
ATOM 1443 N N . LEU A 1 183 ? 10.703 10.039 15.938 1 98 183 LEU A N 1
ATOM 1444 C CA . LEU A 1 183 ? 9.656 10.992 15.586 1 98 183 LEU A CA 1
ATOM 1445 C C . LEU A 1 183 ? 8.289 10.328 15.594 1 98 183 LEU A C 1
ATOM 1447 O O . LEU A 1 183 ? 7.266 10.992 15.781 1 98 183 LEU A O 1
ATOM 1451 N N . LEU A 1 184 ? 8.242 9.008 15.414 1 97.94 184 LEU A N 1
ATOM 1452 C CA . LEU A 1 184 ? 6.988 8.266 15.305 1 97.94 184 LEU A CA 1
ATOM 1453 C C . LEU A 1 184 ? 6.395 7.988 16.672 1 97.94 184 LEU A C 1
ATOM 1455 O O . LEU A 1 184 ? 5.246 7.551 16.781 1 97.94 184 LEU A O 1
ATOM 1459 N N . GLU A 1 185 ? 7.102 8.289 17.703 1 96.06 185 GLU A N 1
ATOM 1460 C CA . GLU A 1 185 ? 6.637 8.008 19.047 1 96.06 185 GLU A CA 1
ATOM 1461 C C . GLU A 1 185 ? 5.492 8.938 19.453 1 96.06 185 GLU A C 1
ATOM 1463 O O . GLU A 1 185 ? 5.457 10.094 19.031 1 96.06 185 GLU A O 1
ATOM 1468 N N . PRO A 1 186 ? 4.582 8.414 20.25 1 95.56 186 PRO A N 1
ATOM 1469 C CA . PRO A 1 186 ? 4.496 7.051 20.797 1 95.56 186 PRO A CA 1
ATOM 1470 C C . PRO A 1 186 ? 3.992 6.039 19.766 1 95.56 186 PRO A C 1
ATOM 1472 O O . PRO A 1 186 ? 3.051 6.324 19.031 1 95.56 186 PRO A O 1
ATOM 1475 N N . ILE A 1 187 ? 4.586 4.902 19.75 1 95.75 187 ILE A N 1
ATOM 1476 C CA . ILE A 1 187 ? 4.152 3.779 18.922 1 95.75 187 ILE A CA 1
ATOM 1477 C C . ILE A 1 187 ? 2.975 3.074 19.594 1 95.75 187 ILE A C 1
ATOM 1479 O O . ILE A 1 187 ? 2.977 2.861 20.812 1 95.75 187 ILE A O 1
ATOM 1483 N N . ILE A 1 188 ? 1.998 2.801 18.828 1 94.69 188 ILE A N 1
ATOM 1484 C CA . ILE A 1 188 ? 0.858 2.039 19.328 1 94.69 188 ILE A CA 1
ATOM 1485 C C . ILE A 1 188 ? 1.208 0.552 19.375 1 94.69 188 ILE A C 1
ATOM 1487 O O . ILE A 1 188 ? 1.651 -0.014 18.375 1 94.69 188 ILE A O 1
ATOM 1491 N N . HIS A 1 189 ? 1.003 0 20.516 1 94.56 189 HIS A N 1
ATOM 1492 C CA . HIS A 1 189 ? 1.303 -1.417 20.688 1 94.56 189 HIS A CA 1
ATOM 1493 C C . HIS A 1 189 ? 0.034 -2.26 20.625 1 94.56 189 HIS A C 1
ATOM 1495 O O . HIS A 1 189 ? -1.074 -1.721 20.594 1 94.56 189 HIS A O 1
ATOM 1501 N N . LEU A 1 190 ? 0.244 -3.568 20.562 1 91.88 190 LEU A N 1
ATOM 1502 C CA . LEU A 1 190 ? -0.853 -4.508 20.359 1 91.88 190 LEU A CA 1
ATOM 1503 C C . LEU A 1 190 ? -1.915 -4.348 21.438 1 91.88 190 LEU A C 1
ATOM 1505 O O . LEU A 1 190 ? -3.113 -4.422 21.156 1 91.88 190 LEU A O 1
ATOM 1509 N N . ASP A 1 191 ? -1.531 -4.094 22.625 1 89.75 191 ASP A N 1
ATOM 1510 C CA . ASP A 1 191 ? -2.445 -4.031 23.766 1 89.75 191 ASP A CA 1
ATOM 1511 C C . ASP A 1 191 ? -3.26 -2.742 23.75 1 89.75 191 ASP A C 1
ATOM 1513 O O . ASP A 1 191 ? -4.289 -2.641 24.422 1 89.75 191 ASP A O 1
ATOM 1517 N N . LYS A 1 192 ? -2.82 -1.748 23.016 1 87.62 192 LYS A N 1
ATOM 1518 C CA . LYS A 1 192 ? -3.5 -0.456 22.969 1 87.62 192 LYS A CA 1
ATOM 1519 C C . LYS A 1 192 ? -4.246 -0.276 21.656 1 87.62 192 LYS A C 1
ATOM 1521 O O . LYS A 1 192 ? -4.883 0.755 21.422 1 87.62 192 LYS A O 1
ATOM 1526 N N . MET A 1 193 ? -4.102 -1.288 20.844 1 86.06 193 MET A N 1
ATOM 1527 C CA . MET A 1 193 ? -4.738 -1.18 19.531 1 86.06 193 MET A CA 1
ATOM 1528 C C . MET A 1 193 ? -6.254 -1.305 19.656 1 86.06 193 MET A C 1
ATOM 1530 O O . MET A 1 193 ? -6.754 -2.223 20.297 1 86.06 193 MET A O 1
ATOM 1534 N N . LYS A 1 194 ? -6.883 -0.278 19.094 1 82.25 194 LYS A N 1
ATOM 1535 C CA . LYS A 1 194 ? -8.336 -0.321 19 1 82.25 194 LYS A CA 1
ATOM 1536 C C . LYS A 1 194 ? -8.789 -0.616 17.578 1 82.25 194 LYS A C 1
ATOM 1538 O O . LYS A 1 194 ? -8.094 -0.278 16.609 1 82.25 194 LYS A O 1
ATOM 1543 N N . SER A 1 195 ? -9.852 -1.272 17.484 1 80.5 195 SER A N 1
ATOM 1544 C CA . SER A 1 195 ? -10.359 -1.629 16.172 1 80.5 195 SER A CA 1
ATOM 1545 C C . SER A 1 195 ? -11.094 -0.458 15.523 1 80.5 195 SER A C 1
ATOM 1547 O O . SER A 1 195 ? -11.727 0.338 16.219 1 80.5 195 SER A O 1
ATOM 1549 N N . HIS A 1 196 ? -10.852 -0.431 14.242 1 85.88 196 HIS A N 1
ATOM 1550 C CA . HIS A 1 196 ? -11.703 0.461 13.461 1 85.88 196 HIS A CA 1
ATOM 1551 C C . HIS A 1 196 ? -13.18 0.11 13.633 1 85.88 196 HIS A C 1
ATOM 1553 O O . HIS A 1 196 ? -13.547 -1.067 13.625 1 85.88 196 HIS A O 1
ATOM 1559 N N . PRO A 1 197 ? -13.953 1.104 13.812 1 85.19 197 PRO A N 1
ATOM 1560 C CA . PRO A 1 197 ? -15.367 0.845 14.109 1 85.19 197 PRO A CA 1
ATOM 1561 C C . PRO A 1 197 ? -16.031 -0.055 13.062 1 85.19 197 PRO A C 1
ATOM 1563 O O . PRO A 1 197 ? -16.781 -0.969 13.422 1 85.19 197 PRO A O 1
ATOM 1566 N N . MET A 1 198 ? -15.695 0.221 11.797 1 87.5 198 MET A N 1
ATOM 1567 C CA . MET A 1 198 ? -16.281 -0.585 10.734 1 87.5 198 MET A CA 1
ATOM 1568 C C . MET A 1 198 ? -15.852 -2.043 10.852 1 87.5 198 MET A C 1
ATOM 1570 O O . MET A 1 198 ? -16.656 -2.951 10.672 1 87.5 198 MET A O 1
ATOM 1574 N N . THR A 1 199 ? -14.664 -2.188 11.172 1 85.69 199 THR A N 1
ATOM 1575 C CA . THR A 1 199 ? -14.133 -3.537 11.344 1 85.69 199 THR A CA 1
ATOM 1576 C C . THR A 1 199 ? -14.789 -4.223 12.539 1 85.69 199 THR A C 1
ATOM 1578 O O . THR A 1 199 ? -15.227 -5.371 12.438 1 85.69 199 THR A O 1
ATOM 1581 N N . GLU A 1 200 ? -14.805 -3.553 13.578 1 86.38 200 GLU A N 1
ATOM 1582 C CA . GLU A 1 200 ? -15.398 -4.086 14.797 1 86.38 200 GLU A CA 1
ATOM 1583 C C . GLU A 1 200 ? -16.859 -4.453 14.586 1 86.38 200 GLU A C 1
ATOM 1585 O O . GLU A 1 200 ? -17.297 -5.539 14.984 1 86.38 200 GLU A O 1
ATOM 1590 N N . LEU A 1 201 ? -17.594 -3.602 13.938 1 89.62 201 LEU A N 1
ATOM 1591 C CA . LEU A 1 201 ? -19 -3.836 13.672 1 89.62 201 LEU A CA 1
ATOM 1592 C C . LEU A 1 201 ? -19.203 -5.059 12.781 1 89.62 201 LEU A C 1
ATOM 1594 O O . LEU A 1 201 ? -20.047 -5.91 13.07 1 89.62 201 LEU A O 1
ATOM 1598 N N . ASN A 1 202 ? -18.422 -5.145 11.75 1 89.5 202 ASN A N 1
ATOM 1599 C CA . ASN A 1 202 ? -18.5 -6.277 10.828 1 89.5 202 ASN A CA 1
ATOM 1600 C C . ASN A 1 202 ? -18.172 -7.59 11.539 1 89.5 202 ASN A C 1
ATOM 1602 O O . ASN A 1 202 ? -18.859 -8.594 11.344 1 89.5 202 ASN A O 1
ATOM 1606 N N . GLU A 1 203 ? -17.109 -7.52 12.266 1 86.81 203 GLU A N 1
ATOM 1607 C CA . GLU A 1 203 ? -16.719 -8.719 13.008 1 86.81 203 GLU A CA 1
ATOM 1608 C C . GLU A 1 203 ? -17.797 -9.141 13.992 1 86.81 203 GLU A C 1
ATOM 1610 O O . GLU A 1 203 ? -18.078 -10.328 14.141 1 86.81 203 GLU A O 1
ATOM 1615 N N . MET A 1 204 ? -18.375 -8.219 14.68 1 86.81 204 MET A N 1
ATOM 1616 C CA . MET A 1 204 ? -19.453 -8.477 15.641 1 86.81 204 MET A CA 1
ATOM 1617 C C . MET A 1 204 ? -20.641 -9.133 14.953 1 86.81 204 MET A C 1
ATOM 1619 O O . MET A 1 204 ? -21.219 -10.078 15.477 1 86.81 204 MET A O 1
ATOM 1623 N N . CYS A 1 205 ? -20.969 -8.648 13.805 1 89.62 205 CYS A N 1
ATOM 1624 C CA . CYS A 1 205 ? -22.109 -9.18 13.055 1 89.62 205 CYS A CA 1
ATOM 1625 C C . CYS A 1 205 ? -21.797 -10.57 12.508 1 89.62 205 CYS A C 1
ATOM 1627 O O . CYS A 1 205 ? -22.641 -11.469 12.57 1 89.62 205 CYS A O 1
ATOM 1629 N N . GLN A 1 206 ? -20.672 -10.711 12 1 89.19 206 GLN A N 1
ATOM 1630 C CA . GLN A 1 206 ? -20.266 -11.992 11.438 1 89.19 206 GLN A CA 1
ATOM 1631 C C . GLN A 1 206 ? -20.234 -13.078 12.516 1 89.19 206 GLN A C 1
ATOM 1633 O O . GLN A 1 206 ? -20.703 -14.195 12.289 1 89.19 206 GLN A O 1
ATOM 1638 N N . LYS A 1 207 ? -19.719 -12.773 13.68 1 87.44 207 LYS A N 1
ATOM 1639 C CA . LYS A 1 207 ? -19.625 -13.711 14.797 1 87.44 207 LYS A CA 1
ATOM 1640 C C . LYS A 1 207 ? -21 -14.195 15.227 1 87.44 207 LYS A C 1
ATOM 1642 O O . LYS A 1 207 ? -21.156 -15.328 15.68 1 87.44 207 LYS A O 1
ATOM 1647 N N . ARG A 1 208 ? -21.891 -13.359 15.062 1 88.62 208 ARG A N 1
ATOM 1648 C CA . ARG A 1 208 ? -23.234 -13.656 15.547 1 88.62 208 ARG A CA 1
ATOM 1649 C C . ARG A 1 208 ? -24.172 -13.984 14.391 1 88.62 208 ARG A C 1
ATOM 1651 O O . ARG A 1 208 ? -25.391 -14.078 14.578 1 88.62 208 ARG A O 1
ATOM 1658 N N . ASN A 1 209 ? -23.594 -14.023 13.234 1 90.5 209 ASN A N 1
ATOM 1659 C CA . ASN A 1 209 ? -24.328 -14.336 12.016 1 90.5 209 ASN A CA 1
ATOM 1660 C C . ASN A 1 209 ? -25.484 -13.367 11.789 1 90.5 209 ASN A C 1
ATOM 1662 O O . ASN A 1 209 ? -26.609 -13.797 11.539 1 90.5 209 ASN A O 1
ATOM 1666 N N . LEU A 1 210 ? -25.266 -12.195 12.062 1 90.19 210 LEU A N 1
ATOM 1667 C CA . LEU A 1 210 ? -26.25 -11.141 11.859 1 90.19 210 LEU A CA 1
ATOM 1668 C C . LEU A 1 210 ? -26.031 -10.43 10.531 1 90.19 210 LEU A C 1
ATOM 1670 O O . LEU A 1 210 ? -24.875 -10.211 10.125 1 90.19 210 LEU A O 1
ATOM 1674 N N . LYS A 1 211 ? -27.125 -10.109 9.945 1 91 211 LYS A N 1
ATOM 1675 C CA . LYS A 1 211 ? -27.047 -9.422 8.664 1 91 211 LYS A CA 1
ATOM 1676 C C . LYS A 1 211 ? -26.922 -7.914 8.859 1 91 211 LYS A C 1
ATOM 1678 O O . LYS A 1 211 ? -27.781 -7.289 9.477 1 91 211 LYS A O 1
ATOM 1683 N N . LEU A 1 212 ? -25.891 -7.367 8.359 1 90.94 212 LEU A N 1
ATOM 1684 C CA . LEU A 1 212 ? -25.641 -5.934 8.43 1 90.94 212 LEU A CA 1
ATOM 1685 C C . LEU A 1 212 ? -25.984 -5.25 7.113 1 90.94 212 LEU A C 1
ATOM 1687 O O . LEU A 1 212 ? -25.547 -5.691 6.047 1 90.94 212 LEU A O 1
ATOM 1691 N N . THR A 1 213 ? -26.844 -4.309 7.188 1 90.56 213 THR A N 1
ATOM 1692 C CA . THR A 1 213 ? -27.203 -3.529 6.008 1 90.56 213 THR A CA 1
ATOM 1693 C C . THR A 1 213 ? -26.953 -2.043 6.25 1 90.56 213 THR A C 1
ATOM 1695 O O . THR A 1 213 ? -26.969 -1.584 7.395 1 90.56 213 THR A O 1
ATOM 1698 N N . SER A 1 214 ? -26.609 -1.389 5.113 1 91.12 214 SER A N 1
ATOM 1699 C CA . SER A 1 214 ? -26.344 0.039 5.246 1 91.12 214 SER A CA 1
ATOM 1700 C C . SER A 1 214 ? -27.328 0.87 4.441 1 91.12 214 SER A C 1
ATOM 1702 O O . SER A 1 214 ? -27.906 0.385 3.467 1 91.12 214 SER A O 1
ATOM 1704 N N . LYS A 1 215 ? -27.688 2.012 4.957 1 87.69 215 LYS A N 1
ATOM 1705 C CA . LYS A 1 215 ? -28.453 3.043 4.262 1 87.69 215 LYS A CA 1
ATOM 1706 C C . LYS A 1 215 ? -27.625 4.312 4.078 1 87.69 215 LYS A C 1
ATOM 1708 O O . LYS A 1 215 ? -27.359 5.039 5.039 1 87.69 215 LYS A O 1
ATOM 1713 N N . ASP A 1 216 ? -27.219 4.527 2.873 1 86.88 216 ASP A N 1
ATOM 1714 C CA . ASP A 1 216 ? -26.359 5.664 2.535 1 86.88 216 ASP A CA 1
ATOM 1715 C C . ASP A 1 216 ? -27.203 6.84 2.031 1 86.88 216 ASP A C 1
ATOM 1717 O O . ASP A 1 216 ? -27.672 6.828 0.894 1 86.88 216 ASP A O 1
ATOM 1721 N N . THR A 1 217 ? -27.359 7.801 2.875 1 85.25 217 THR A N 1
ATOM 1722 C CA . THR A 1 217 ? -28.062 9.023 2.494 1 85.25 217 THR A CA 1
ATOM 1723 C C . THR A 1 217 ? -27.125 10.227 2.59 1 85.25 217 THR A C 1
ATOM 1725 O O . THR A 1 217 ? -27.562 11.344 2.871 1 85.25 217 THR A O 1
ATOM 1728 N N . TRP A 1 218 ? -25.906 10 2.484 1 84.31 218 TRP A N 1
ATOM 1729 C CA . TRP A 1 218 ? -24.906 11.039 2.725 1 84.31 218 TRP A CA 1
ATOM 1730 C C . TRP A 1 218 ? -25.047 12.172 1.711 1 84.31 218 TRP A C 1
ATOM 1732 O O . TRP A 1 218 ? -24.953 13.344 2.064 1 84.31 218 TRP A O 1
ATOM 1742 N N . GLU A 1 219 ? -25.266 11.883 0.49 1 86.06 219 GLU A N 1
ATOM 1743 C CA . GLU A 1 219 ? -25.406 12.906 -0.539 1 86.06 219 GLU A CA 1
ATOM 1744 C C . GLU A 1 219 ? -26.609 13.805 -0.262 1 86.06 219 GLU A C 1
ATOM 1746 O O . GLU A 1 219 ? -26.594 14.992 -0.61 1 86.06 219 GLU A O 1
ATOM 1751 N N . GLU A 1 220 ? -27.531 13.227 0.361 1 86.44 220 GLU A N 1
ATOM 1752 C CA . GLU A 1 220 ? -28.766 13.953 0.633 1 86.44 220 GLU A CA 1
ATOM 1753 C C . GLU A 1 220 ? -28.656 14.758 1.926 1 86.44 220 GLU A C 1
ATOM 1755 O O . GLU A 1 220 ? -29 15.938 1.959 1 86.44 220 GLU A O 1
ATOM 1760 N N . ASN A 1 221 ? -28.234 14.148 2.918 1 87.56 221 ASN A N 1
ATOM 1761 C CA . ASN A 1 221 ? -28.266 14.805 4.219 1 87.56 221 ASN A CA 1
ATOM 1762 C C . ASN A 1 221 ? -26.984 14.555 5.012 1 87.56 221 ASN A C 1
ATOM 1764 O O . ASN A 1 221 ? -26.969 14.719 6.23 1 87.56 221 ASN A O 1
ATOM 1768 N N . GLN A 1 222 ? -25.844 13.992 4.355 1 88.44 222 GLN A N 1
ATOM 1769 C CA . GLN A 1 222 ? -24.531 13.789 4.961 1 88.44 222 GLN A CA 1
ATOM 1770 C C . GLN A 1 222 ? -24.609 12.773 6.098 1 88.44 222 GLN A C 1
ATOM 1772 O O . GLN A 1 222 ? -23.891 12.883 7.09 1 88.44 222 GLN A O 1
ATOM 1777 N N . THR A 1 223 ? -25.625 11.906 5.949 1 89.75 223 THR A N 1
ATOM 1778 C CA . THR A 1 223 ? -25.844 10.914 6.996 1 89.75 223 THR A CA 1
ATOM 1779 C C . THR A 1 223 ? -25.641 9.5 6.453 1 89.75 223 THR A C 1
ATOM 1781 O O . THR A 1 223 ? -25.906 9.242 5.273 1 89.75 223 THR A O 1
ATOM 1784 N N . TYR A 1 224 ? -25.094 8.625 7.289 1 90.81 224 TYR A N 1
ATOM 1785 C CA . TYR A 1 224 ? -24.938 7.203 7.023 1 90.81 224 TYR A CA 1
ATOM 1786 C C . TYR A 1 224 ? -25.5 6.367 8.172 1 90.81 224 TYR A C 1
ATOM 1788 O O . TYR A 1 224 ? -25.281 6.691 9.344 1 90.81 224 TYR A O 1
ATOM 1796 N N . CYS A 1 225 ? -26.25 5.379 7.77 1 91.81 225 CYS A N 1
ATOM 1797 C CA . CYS A 1 225 ? -26.875 4.594 8.828 1 91.81 225 CYS A CA 1
ATOM 1798 C C . CYS A 1 225 ? -26.672 3.102 8.594 1 91.81 225 CYS A C 1
ATOM 1800 O O . CYS A 1 225 ? -26.453 2.668 7.461 1 91.81 225 CYS A O 1
ATOM 1802 N N . PHE A 1 226 ? -26.672 2.381 9.695 1 92.06 226 PHE A N 1
ATOM 1803 C CA . PHE A 1 226 ? -26.578 0.927 9.633 1 92.06 226 PHE A CA 1
ATOM 1804 C C . PHE A 1 226 ? -27.828 0.28 10.242 1 92.06 226 PHE A C 1
ATOM 1806 O O . PHE A 1 226 ? -28.406 0.809 11.195 1 92.06 226 PHE A O 1
ATOM 1813 N N . HIS A 1 227 ? -28.188 -0.839 9.617 1 91.19 227 HIS A N 1
ATOM 1814 C CA . HIS A 1 227 ? -29.234 -1.709 10.133 1 91.19 227 HIS A CA 1
ATOM 1815 C C . HIS A 1 227 ? -28.719 -3.131 10.336 1 91.19 227 HIS A C 1
ATOM 1817 O O . HIS A 1 227 ? -27.906 -3.619 9.555 1 91.19 227 HIS A O 1
ATOM 1823 N N . ILE A 1 228 ? -29.141 -3.691 11.43 1 90.25 228 ILE A N 1
ATOM 1824 C CA . ILE A 1 228 ? -28.875 -5.102 11.68 1 90.25 228 ILE A CA 1
ATOM 1825 C C . ILE A 1 228 ? -30.188 -5.883 11.719 1 90.25 228 ILE A C 1
ATOM 1827 O O . ILE A 1 228 ? -31.078 -5.559 12.492 1 90.25 228 ILE A O 1
ATOM 1831 N N . GLU A 1 229 ? -30.188 -6.93 10.984 1 88.5 229 GLU A N 1
ATOM 1832 C CA . GLU A 1 229 ? -31.438 -7.684 10.867 1 88.5 229 GLU A CA 1
ATOM 1833 C C . GLU A 1 229 ? -32.625 -6.754 10.664 1 88.5 229 GLU A C 1
ATOM 1835 O O . GLU A 1 229 ? -33.625 -6.836 11.398 1 88.5 229 GLU A O 1
ATOM 1840 N N . ASP A 1 230 ? -32.375 -5.707 9.852 1 84.62 230 ASP A N 1
ATOM 1841 C CA . ASP A 1 230 ? -33.406 -4.754 9.414 1 84.62 230 ASP A CA 1
ATOM 1842 C C . ASP A 1 230 ? -33.781 -3.82 10.555 1 84.62 230 ASP A C 1
ATOM 1844 O O . ASP A 1 230 ? -34.812 -3.121 10.469 1 84.62 230 ASP A O 1
ATOM 1848 N N . LYS A 1 231 ? -33.094 -3.895 11.672 1 85.94 231 LYS A N 1
ATOM 1849 C CA . LYS A 1 231 ? -33.312 -2.963 12.781 1 85.94 231 LYS A CA 1
ATOM 1850 C C . LYS A 1 231 ? -32.281 -1.844 12.758 1 85.94 231 LYS A C 1
ATOM 1852 O O . LYS A 1 231 ? -31.078 -2.098 12.562 1 85.94 231 LYS A O 1
ATOM 1857 N N . PHE A 1 232 ? -32.812 -0.734 13.031 1 85.81 232 PHE A N 1
ATOM 1858 C CA . PHE A 1 232 ? -31.938 0.436 13.086 1 85.81 232 PHE A CA 1
ATOM 1859 C C . PHE A 1 232 ? -30.969 0.341 14.266 1 85.81 232 PHE A C 1
ATOM 1861 O O . PHE A 1 232 ? -31.406 0.11 15.398 1 85.81 232 PHE A O 1
ATOM 1868 N N . VAL A 1 233 ? -29.656 0.564 14.023 1 85.19 233 VAL A N 1
ATOM 1869 C CA . VAL A 1 233 ? -28.719 0.365 15.125 1 85.19 233 VAL A CA 1
ATOM 1870 C C . VAL A 1 233 ? -27.859 1.613 15.312 1 85.19 233 VAL A C 1
ATOM 1872 O O . VAL A 1 233 ? -27.281 1.831 16.375 1 85.19 233 VAL A O 1
ATOM 1875 N N . GLY A 1 234 ? -27.672 2.426 14.242 1 86.44 234 GLY A N 1
ATOM 1876 C CA . GLY A 1 234 ? -26.875 3.623 14.43 1 86.44 234 GLY A CA 1
ATOM 1877 C C . GLY A 1 234 ? -26.703 4.43 13.156 1 86.44 234 GLY A C 1
ATOM 1878 O O . GLY A 1 234 ? -26.688 3.873 12.055 1 86.44 234 GLY A O 1
ATOM 1879 N N . CYS A 1 235 ? -26.562 5.73 13.367 1 87.38 235 CYS A N 1
ATOM 1880 C CA . CYS A 1 235 ? -26.297 6.652 12.273 1 87.38 235 CYS A CA 1
ATOM 1881 C C . CYS A 1 235 ? -25.109 7.551 12.594 1 87.38 235 CYS A C 1
ATOM 1883 O O . CYS A 1 235 ? -24.734 7.688 13.758 1 87.38 235 CYS A O 1
ATOM 1885 N N . GLY A 1 236 ? -24.469 7.938 11.578 1 88.56 236 GLY A N 1
ATOM 1886 C CA . GLY A 1 236 ? -23.391 8.906 11.695 1 88.56 236 GLY A CA 1
ATOM 1887 C C . GLY A 1 236 ? -23.5 10.055 10.719 1 88.56 236 GLY A C 1
ATOM 1888 O O . GLY A 1 236 ? -24.062 9.898 9.625 1 88.56 236 GLY A O 1
ATOM 1889 N N . HIS A 1 237 ? -23.156 11.156 11.258 1 87.88 237 HIS A N 1
ATOM 1890 C CA . HIS A 1 237 ? -23.219 12.367 10.453 1 87.88 237 HIS A CA 1
ATOM 1891 C C . HIS A 1 237 ? -21.828 12.984 10.289 1 87.88 237 HIS A C 1
ATOM 1893 O O . HIS A 1 237 ? -21.031 13 11.242 1 87.88 237 HIS A O 1
ATOM 1899 N N . HIS A 1 238 ? -21.516 13.375 9.094 1 85.12 238 HIS A N 1
ATOM 1900 C CA . HIS A 1 238 ? -20.312 14.148 8.828 1 85.12 238 HIS A CA 1
ATOM 1901 C C . HIS A 1 238 ? -20.469 15.008 7.574 1 85.12 238 HIS A C 1
ATOM 1903 O O . HIS A 1 238 ? -20.766 14.492 6.5 1 85.12 238 HIS A O 1
ATOM 1909 N N . PRO A 1 239 ? -20.172 16.203 7.676 1 78.69 239 PRO A N 1
ATOM 1910 C CA . PRO A 1 239 ? -20.5 17.125 6.594 1 78.69 239 PRO A CA 1
ATOM 1911 C C . PRO A 1 239 ? -19.547 17.016 5.402 1 78.69 239 PRO A C 1
ATOM 1913 O O . PRO A 1 239 ? -19.906 17.406 4.285 1 78.69 239 PRO A O 1
ATOM 1916 N N . VAL A 1 240 ? -18.469 16.469 5.609 1 74.44 240 VAL A N 1
ATOM 1917 C CA . VAL A 1 240 ? -17.453 16.594 4.562 1 74.44 240 VAL A CA 1
ATOM 1918 C C . VAL A 1 240 ? -17.141 15.219 3.99 1 74.44 240 VAL A C 1
ATOM 1920 O O . VAL A 1 240 ? -16.984 15.055 2.775 1 74.44 240 VAL A O 1
ATOM 1923 N N . LYS A 1 241 ? -16.984 14.289 4.805 1 80.62 241 LYS A N 1
ATOM 1924 C CA . LYS A 1 241 ? -16.516 12.984 4.328 1 80.62 241 LYS A CA 1
ATOM 1925 C C . LYS A 1 241 ? -17.516 11.891 4.66 1 80.62 241 LYS A C 1
ATOM 1927 O O . LYS A 1 241 ? -17.797 11.633 5.832 1 80.62 241 LYS A O 1
ATOM 1932 N N . LYS A 1 242 ? -17.953 11.211 3.609 1 87.06 242 LYS A N 1
ATOM 1933 C CA . LYS A 1 242 ? -18.891 10.102 3.748 1 87.06 242 LYS A CA 1
ATOM 1934 C C . LYS A 1 242 ? -18.312 8.992 4.629 1 87.06 242 LYS A C 1
ATOM 1936 O O . LYS A 1 242 ? -19.016 8.422 5.465 1 87.06 242 LYS A O 1
ATOM 1941 N N . GLU A 1 243 ? -17.047 8.727 4.445 1 87.62 243 GLU A N 1
ATOM 1942 C CA . GLU A 1 243 ? -16.375 7.656 5.184 1 87.62 243 GLU A CA 1
ATOM 1943 C C . GLU A 1 243 ? -16.406 7.918 6.684 1 87.62 243 GLU A C 1
ATOM 1945 O O . GLU A 1 243 ? -16.594 6.992 7.477 1 87.62 243 GLU A O 1
ATOM 1950 N N . THR A 1 244 ? -16.188 9.094 7.016 1 85.88 244 THR A N 1
ATOM 1951 C CA . THR A 1 244 ? -16.219 9.461 8.422 1 85.88 244 THR A CA 1
ATOM 1952 C C . THR A 1 244 ? -17.641 9.289 8.984 1 85.88 244 THR A C 1
ATOM 1954 O O . THR A 1 244 ? -17.812 8.82 10.117 1 85.88 244 THR A O 1
ATOM 1957 N N . ALA A 1 245 ? -18.609 9.672 8.211 1 88.38 245 ALA A N 1
ATOM 1958 C CA . ALA A 1 245 ? -19.984 9.453 8.609 1 88.38 245 ALA A CA 1
ATOM 1959 C C . ALA A 1 245 ? -20.266 7.965 8.828 1 88.38 245 ALA A C 1
ATOM 1961 O O . ALA A 1 245 ? -20.922 7.586 9.812 1 88.38 245 ALA A O 1
ATOM 1962 N N . ARG A 1 246 ? -19.781 7.258 7.973 1 90.62 246 ARG A N 1
ATOM 1963 C CA . ARG A 1 246 ? -19.938 5.809 8.07 1 90.62 246 ARG A CA 1
ATOM 1964 C C . ARG A 1 246 ? -19.266 5.273 9.336 1 90.62 246 ARG A C 1
ATOM 1966 O O . ARG A 1 246 ? -19.828 4.418 10.023 1 90.62 246 ARG A O 1
ATOM 1973 N N . ASN A 1 247 ? -18.141 5.812 9.648 1 89.75 247 ASN A N 1
ATOM 1974 C CA . ASN A 1 247 ? -17.406 5.379 10.836 1 89.75 247 ASN A CA 1
ATOM 1975 C C . ASN A 1 247 ? -18.156 5.762 12.117 1 89.75 247 ASN A C 1
ATOM 1977 O O . ASN A 1 247 ? -18.21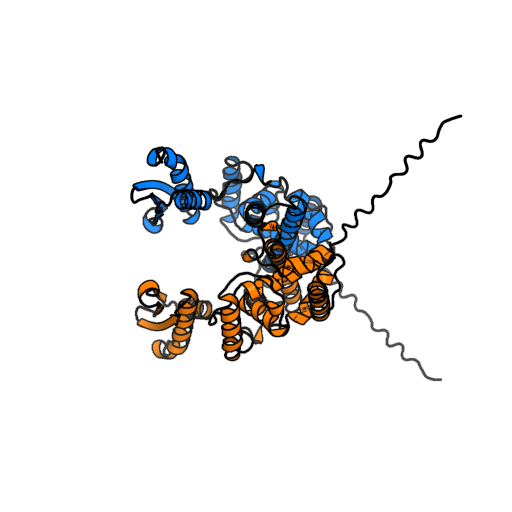9 4.973 13.062 1 89.75 247 ASN A O 1
ATOM 1981 N N . PHE A 1 248 ? -18.672 6.891 12.047 1 88.38 248 PHE A N 1
ATOM 1982 C CA . PHE A 1 248 ? -19.484 7.297 13.188 1 88.38 248 PHE A CA 1
ATOM 1983 C C . PHE A 1 248 ? -20.719 6.398 13.328 1 88.38 248 PHE A C 1
ATOM 1985 O O . PHE A 1 248 ? -21.094 6.027 14.438 1 88.38 248 PHE A O 1
ATOM 1992 N N . ALA A 1 249 ? -21.297 6.113 12.234 1 90.56 249 ALA A N 1
ATOM 1993 C CA . ALA A 1 249 ? -22.453 5.223 12.25 1 90.56 249 ALA A CA 1
ATOM 1994 C C . ALA A 1 249 ? -22.094 3.867 12.844 1 90.56 249 ALA A C 1
ATOM 1996 O O . ALA A 1 249 ? -22.844 3.32 13.656 1 90.56 249 ALA A O 1
ATOM 1997 N N . ALA A 1 250 ? -21 3.43 12.438 1 91.12 250 ALA A N 1
ATOM 1998 C CA . ALA A 1 250 ? -20.531 2.141 12.945 1 91.12 250 ALA A CA 1
ATOM 1999 C C . ALA A 1 250 ? -20.281 2.205 14.445 1 91.12 250 ALA A C 1
ATOM 2001 O O . ALA A 1 250 ? -20.672 1.299 15.188 1 91.12 250 ALA A O 1
ATOM 2002 N N . LYS A 1 251 ? -19.656 3.184 14.852 1 89.12 251 LYS A N 1
ATOM 2003 C CA . LYS A 1 251 ? -19.391 3.375 16.281 1 89.12 251 LYS A CA 1
ATOM 2004 C C . LYS A 1 251 ? -20.672 3.408 17.094 1 89.12 251 LYS A C 1
ATOM 2006 O O . LYS A 1 251 ? -20.781 2.742 18.125 1 89.12 251 LYS A O 1
ATOM 2011 N N . ASN A 1 252 ? -21.562 4.156 16.578 1 88.81 252 ASN A N 1
ATOM 2012 C CA . ASN A 1 252 ? -22.859 4.246 17.25 1 88.81 252 ASN A CA 1
ATOM 2013 C C . ASN A 1 252 ? -23.562 2.896 17.297 1 88.81 252 ASN A C 1
ATOM 2015 O O . ASN A 1 252 ? -24.203 2.551 18.281 1 88.81 252 ASN A O 1
ATOM 2019 N N . ALA A 1 253 ? -23.484 2.246 16.25 1 89.38 253 ALA A N 1
ATOM 2020 C CA . ALA A 1 253 ? -24.094 0.92 16.172 1 89.38 253 ALA A CA 1
ATOM 2021 C C . ALA A 1 253 ? -23.484 -0.016 17.219 1 89.38 253 ALA A C 1
ATOM 2023 O O . ALA A 1 253 ? -24.203 -0.782 17.859 1 89.38 253 ALA A O 1
ATOM 2024 N N . ILE A 1 254 ? -22.203 0.061 17.391 1 88.75 254 ILE A N 1
ATOM 2025 C CA . ILE A 1 254 ? -21.516 -0.774 18.359 1 88.75 254 ILE A CA 1
ATOM 2026 C C . ILE A 1 254 ? -21.969 -0.419 19.781 1 88.75 254 ILE A C 1
ATOM 2028 O O . ILE A 1 254 ? -22.234 -1.306 20.594 1 88.75 254 ILE A O 1
ATOM 2032 N N . ASP A 1 255 ? -21.984 0.836 20 1 87.31 255 ASP A N 1
ATOM 2033 C CA . ASP A 1 255 ? -22.391 1.308 21.328 1 87.31 255 ASP A CA 1
ATOM 2034 C C . ASP A 1 255 ? -23.812 0.865 21.641 1 87.31 255 ASP A C 1
ATOM 2036 O O . ASP A 1 255 ? -24.125 0.593 22.812 1 87.31 255 ASP A O 1
ATOM 2040 N N . ASN A 1 256 ? -24.562 0.757 20.609 1 83.94 256 ASN A N 1
ATOM 2041 C CA . ASN A 1 256 ? -25.984 0.419 20.797 1 83.94 256 ASN A CA 1
ATOM 2042 C C . ASN A 1 256 ? -26.219 -1.083 20.672 1 83.94 256 ASN A C 1
ATOM 2044 O O . ASN A 1 256 ? -27.344 -1.553 20.812 1 83.94 256 ASN A O 1
ATOM 2048 N N . PHE A 1 257 ? -25.25 -1.778 20.375 1 83.38 257 PHE A N 1
ATOM 2049 C CA . PHE A 1 257 ? -25.391 -3.193 20.047 1 83.38 257 PHE A CA 1
ATOM 2050 C C . PHE A 1 257 ? -26.031 -3.951 21.203 1 83.38 257 PHE A C 1
ATOM 2052 O O . PHE A 1 257 ? -26.922 -4.773 21 1 83.38 257 PHE A O 1
ATOM 2059 N N . ALA A 1 258 ? -25.5 -3.672 22.406 1 75.12 258 ALA A N 1
ATOM 2060 C CA . ALA A 1 258 ? -26.031 -4.348 23.594 1 75.12 258 ALA A CA 1
ATOM 2061 C C . ALA A 1 258 ? -27.5 -4.012 23.797 1 75.12 258 ALA A C 1
ATOM 2063 O O . ALA A 1 258 ? -28.281 -4.844 24.266 1 75.12 258 ALA A O 1
ATOM 2064 N N . LYS A 1 259 ? -27.812 -2.82 23.453 1 75.94 259 LYS A N 1
ATOM 2065 C CA . LYS A 1 259 ? -29.203 -2.375 23.609 1 75.94 259 LYS A CA 1
ATOM 2066 C C . LYS A 1 259 ? -30.141 -3.135 22.688 1 75.94 259 LYS A C 1
ATOM 2068 O O . LYS A 1 259 ? -31.266 -3.445 23.047 1 75.94 259 LYS A O 1
ATOM 2073 N N . PHE A 1 260 ? -29.594 -3.475 21.547 1 70.56 260 PHE A N 1
ATOM 2074 C CA . PHE A 1 260 ? -30.453 -4.078 20.531 1 70.56 260 PHE A CA 1
ATOM 2075 C C . PHE A 1 260 ? -30.297 -5.594 20.516 1 70.56 260 PHE A C 1
ATOM 2077 O O . PHE A 1 260 ? -31.25 -6.316 20.203 1 70.56 260 PHE A O 1
ATOM 2084 N N . PHE A 1 261 ? -29.125 -6.016 20.891 1 69.5 261 PHE A N 1
ATOM 2085 C CA . PHE A 1 261 ? -28.891 -7.445 20.766 1 69.5 261 PHE A CA 1
ATOM 2086 C C . PHE A 1 261 ? -28.328 -8.016 22.062 1 69.5 261 PHE A C 1
ATOM 2088 O O . PHE A 1 261 ? -27.703 -9.078 22.062 1 69.5 261 PHE A O 1
ATOM 2095 N N . GLY A 1 262 ? -28.266 -7.258 23.141 1 63.28 262 GLY A N 1
ATOM 2096 C CA . GLY A 1 262 ? -27.781 -7.676 24.438 1 63.28 262 GLY A CA 1
ATOM 2097 C C . GLY A 1 262 ? -28.219 -9.078 24.828 1 63.28 262 GLY A C 1
ATOM 2098 O O . GLY A 1 262 ? -27.484 -9.797 25.5 1 63.28 262 GLY A O 1
ATOM 2099 N N . ASP A 1 263 ? -29.312 -9.422 24.391 1 57.91 263 ASP A N 1
ATOM 2100 C CA . ASP A 1 263 ? -29.797 -10.734 24.797 1 57.91 263 ASP A CA 1
ATOM 2101 C C . ASP A 1 263 ? -29.234 -11.828 23.891 1 57.91 263 ASP A C 1
ATOM 2103 O O . ASP A 1 263 ? -29.516 -13.016 24.094 1 57.91 263 ASP A O 1
ATOM 2107 N N . LEU A 1 264 ? -28.469 -11.477 22.969 1 50.19 264 LEU A N 1
ATOM 2108 C CA . LEU A 1 264 ? -27.938 -12.531 22.125 1 50.19 264 LEU A CA 1
ATOM 2109 C C . LEU A 1 264 ? -26.531 -12.922 22.562 1 50.19 264 LEU A C 1
ATOM 2111 O O . LEU A 1 264 ? -25.766 -12.07 23.016 1 50.19 264 LEU A O 1
ATOM 2115 N N . MET B 1 1 ? 44.281 -13 49.031 1 27.06 1 MET B N 1
ATOM 2116 C CA . MET B 1 1 ? 44.156 -14.242 48.281 1 27.06 1 MET B CA 1
ATOM 2117 C C . MET B 1 1 ? 42.812 -14.273 47.531 1 27.06 1 MET B C 1
ATOM 2119 O O . MET B 1 1 ? 41.812 -14.68 48.094 1 27.06 1 MET B O 1
ATOM 2123 N N . GLY B 1 2 ? 42.406 -13.172 46.812 1 29.08 2 GLY B N 1
ATOM 2124 C CA . GLY B 1 2 ? 41.156 -12.695 46.25 1 29.08 2 GLY B CA 1
ATOM 2125 C C . GLY B 1 2 ? 40.656 -13.539 45.094 1 29.08 2 GLY B C 1
ATOM 2126 O O . GLY B 1 2 ? 41.375 -13.719 44.094 1 29.08 2 GLY B O 1
ATOM 2127 N N . SER B 1 3 ? 39.781 -14.617 45.375 1 29.03 3 SER B N 1
ATOM 2128 C CA . SER B 1 3 ? 39.25 -15.656 44.5 1 29.03 3 SER B CA 1
ATOM 2129 C C . SER B 1 3 ? 38.5 -15.047 43.312 1 29.03 3 SER B C 1
ATOM 2131 O O . SER B 1 3 ? 37.594 -14.219 43.5 1 29.03 3 SER B O 1
ATOM 2133 N N . GLN B 1 4 ? 39.219 -14.781 42.188 1 26.59 4 GLN B N 1
ATOM 2134 C CA . GLN B 1 4 ? 38.781 -14.273 40.906 1 26.59 4 GLN B CA 1
ATOM 2135 C C . GLN B 1 4 ? 37.719 -15.172 40.281 1 26.59 4 GLN B C 1
ATOM 2137 O O . GLN B 1 4 ? 37.969 -16.359 40.031 1 26.59 4 GLN B O 1
ATOM 2142 N N . LEU B 1 5 ? 36.406 -15.023 40.688 1 27.19 5 LEU B N 1
ATOM 2143 C CA . LEU B 1 5 ? 35.25 -15.766 40.156 1 27.19 5 LEU B CA 1
ATOM 2144 C C . LEU B 1 5 ? 35.188 -15.688 38.656 1 27.19 5 LEU B C 1
ATOM 2146 O O . LEU B 1 5 ? 35.062 -14.594 38.094 1 27.19 5 LEU B O 1
ATOM 2150 N N . SER B 1 6 ? 35.938 -16.547 37.906 1 27.91 6 SER B N 1
ATOM 2151 C CA . SER B 1 6 ? 35.938 -16.797 36.469 1 27.91 6 SER B CA 1
ATOM 2152 C C . SER B 1 6 ? 34.531 -17.156 35.969 1 27.91 6 SER B C 1
ATOM 2154 O O . SER B 1 6 ? 34.062 -18.266 36.219 1 27.91 6 SER B O 1
ATOM 2156 N N . ASN B 1 7 ? 33.5 -16.359 36.219 1 28.23 7 ASN B N 1
ATOM 2157 C CA . ASN B 1 7 ? 32.188 -16.781 35.688 1 28.23 7 ASN B CA 1
ATOM 2158 C C . ASN B 1 7 ? 32.25 -17.016 34.156 1 28.23 7 ASN B C 1
ATOM 2160 O O . ASN B 1 7 ? 32.469 -16.062 33.406 1 28.23 7 ASN B O 1
ATOM 2164 N N . ALA B 1 8 ? 32.719 -18.234 33.719 1 27.36 8 ALA B N 1
ATOM 2165 C CA . ALA B 1 8 ? 32.688 -18.812 32.375 1 27.36 8 ALA B CA 1
ATOM 2166 C C . ALA B 1 8 ? 31.297 -18.688 31.766 1 27.36 8 ALA B C 1
ATOM 2168 O O . ALA B 1 8 ? 30.344 -19.297 32.25 1 27.36 8 ALA B O 1
ATOM 2169 N N . ILE B 1 9 ? 30.906 -17.531 31.281 1 29.91 9 ILE B N 1
ATOM 2170 C CA . ILE B 1 9 ? 29.688 -17.359 30.484 1 29.91 9 ILE B CA 1
ATOM 2171 C C . ILE B 1 9 ? 29.656 -18.391 29.375 1 29.91 9 ILE B C 1
ATOM 2173 O O . ILE B 1 9 ? 30.516 -18.422 28.5 1 29.91 9 ILE B O 1
ATOM 2177 N N . ASP B 1 10 ? 29.312 -19.656 29.703 1 30.66 10 ASP B N 1
ATOM 2178 C CA . ASP B 1 10 ? 29.047 -20.688 28.719 1 30.66 10 ASP B CA 1
ATOM 2179 C C . ASP B 1 10 ? 28.125 -20.172 27.609 1 30.66 10 ASP B C 1
ATOM 2181 O O . ASP B 1 10 ? 27.016 -19.734 27.891 1 30.66 10 ASP B O 1
ATOM 2185 N N . GLY B 1 11 ? 28.672 -19.562 26.625 1 28.19 11 GLY B N 1
ATOM 2186 C CA . GLY B 1 11 ? 28.094 -19.172 25.344 1 28.19 11 GLY B CA 1
ATOM 2187 C C . GLY B 1 11 ? 27.234 -20.266 24.734 1 28.19 11 GLY B C 1
ATOM 2188 O O . GLY B 1 11 ? 27.75 -21.125 24.016 1 28.19 11 GLY B O 1
ATOM 2189 N N . LYS B 1 12 ? 26.281 -20.828 25.469 1 30.48 12 LYS B N 1
ATOM 2190 C CA . LYS B 1 12 ? 25.391 -21.781 24.812 1 30.48 12 LYS B CA 1
ATOM 2191 C C . LYS B 1 12 ? 25.047 -21.328 23.406 1 30.48 12 LYS B C 1
ATOM 2193 O O . LYS B 1 12 ? 24.484 -20.25 23.203 1 30.48 12 LYS B O 1
ATOM 2198 N N . ASP B 1 13 ? 25.844 -21.703 22.484 1 30.2 13 ASP B N 1
ATOM 2199 C CA . ASP B 1 13 ? 25.656 -21.656 21.047 1 30.2 13 ASP B CA 1
ATOM 2200 C C . ASP B 1 13 ? 24.281 -22.203 20.641 1 30.2 13 ASP B C 1
ATOM 2202 O O . ASP B 1 13 ? 24.062 -23.406 20.703 1 30.2 13 ASP B O 1
ATOM 2206 N N . ASN B 1 14 ? 23.234 -21.734 21.188 1 32.12 14 ASN B N 1
ATOM 2207 C CA . ASN B 1 14 ? 21.891 -22.125 20.781 1 32.12 14 ASN B CA 1
ATOM 2208 C C . ASN B 1 14 ? 21.75 -22.141 19.266 1 32.12 14 ASN B C 1
ATOM 2210 O O . ASN B 1 14 ? 21.203 -21.188 18.688 1 32.12 14 ASN B O 1
ATOM 2214 N N . THR B 1 15 ? 22.766 -22.516 18.516 1 32.31 15 THR B N 1
ATOM 2215 C CA . THR B 1 15 ? 22.5 -22.859 17.125 1 32.31 15 THR B CA 1
ATOM 2216 C C . THR B 1 15 ? 21.328 -23.828 17.016 1 32.31 15 THR B C 1
ATOM 2218 O O . THR B 1 15 ? 21.453 -25 17.406 1 32.31 15 THR B O 1
ATOM 2221 N N . LYS B 1 16 ? 20.172 -23.406 17.281 1 34.56 16 LYS B N 1
ATOM 2222 C CA . LYS B 1 16 ? 19.016 -24.25 17.031 1 34.56 16 LYS B CA 1
ATOM 2223 C C . LYS B 1 16 ? 19.219 -25.125 15.797 1 34.56 16 LYS B C 1
ATOM 2225 O O . LYS B 1 16 ? 19.422 -24.609 14.688 1 34.56 16 LYS B O 1
ATOM 2230 N N . THR B 1 17 ? 19.797 -26.25 15.844 1 34.84 17 THR B N 1
ATOM 2231 C CA . THR B 1 17 ? 19.828 -27.359 14.891 1 34.84 17 THR B CA 1
ATOM 2232 C C . THR B 1 17 ? 18.469 -27.516 14.203 1 34.84 17 THR B C 1
ATOM 2234 O O . THR B 1 17 ? 17.438 -27.641 14.875 1 34.84 17 THR B O 1
ATOM 2237 N N . ILE B 1 18 ? 18.141 -26.859 13.094 1 39.19 18 ILE B N 1
ATOM 2238 C CA . ILE B 1 18 ? 17.047 -27.328 12.242 1 39.19 18 ILE B CA 1
ATOM 2239 C C . ILE B 1 18 ? 16.906 -28.844 12.367 1 39.19 18 ILE B C 1
ATOM 2241 O O . ILE B 1 18 ? 17.875 -29.578 12.211 1 39.19 18 ILE B O 1
ATOM 2245 N N . GLY B 1 19 ? 16.109 -29.344 13.156 1 39.34 19 GLY B N 1
ATOM 2246 C CA . GLY B 1 19 ? 15.867 -30.766 13.055 1 39.34 19 GLY B CA 1
ATOM 2247 C C . GLY B 1 19 ? 16.203 -31.328 11.688 1 39.34 19 GLY B C 1
ATOM 2248 O O . GLY B 1 19 ? 16.375 -30.578 10.727 1 39.34 19 GLY B O 1
ATOM 2249 N N . SER B 1 20 ? 16.578 -32.594 11.422 1 46.09 20 SER B N 1
ATOM 2250 C CA . SER B 1 20 ? 16.938 -33.344 10.227 1 46.09 20 SER B CA 1
ATOM 2251 C C . SER B 1 20 ? 16.031 -33 9.047 1 46.09 20 SER B C 1
ATOM 2253 O O . SER B 1 20 ? 14.852 -33.344 9.039 1 46.09 20 SER B O 1
ATOM 2255 N N . ALA B 1 21 ? 16.203 -31.812 8.484 1 55.78 21 ALA B N 1
ATOM 2256 C CA . ALA B 1 21 ? 15.461 -31.625 7.25 1 55.78 21 ALA B CA 1
ATOM 2257 C C . ALA B 1 21 ? 15.438 -32.906 6.41 1 55.78 21 ALA B C 1
ATOM 2259 O O . ALA B 1 21 ? 16.469 -33.562 6.27 1 55.78 21 ALA B O 1
ATOM 2260 N N . ASP B 1 22 ? 14.203 -33.406 6.145 1 71 22 ASP B N 1
ATOM 2261 C CA . ASP B 1 22 ? 13.992 -34.469 5.16 1 71 22 ASP B CA 1
ATOM 2262 C C . ASP B 1 22 ? 14.82 -34.219 3.904 1 71 22 ASP B C 1
ATOM 2264 O O . ASP B 1 22 ? 15.016 -33.094 3.494 1 71 22 ASP B O 1
ATOM 2268 N N . PRO B 1 23 ? 15.711 -35.125 3.516 1 77.06 23 PRO B N 1
ATOM 2269 C CA . PRO B 1 23 ? 16.562 -35 2.328 1 77.06 23 PRO B CA 1
ATOM 2270 C C . PRO B 1 23 ? 15.844 -34.312 1.164 1 77.06 23 PRO B C 1
ATOM 2272 O O . PRO B 1 23 ? 16.453 -33.531 0.435 1 77.06 23 PRO B O 1
ATOM 2275 N N . ASP B 1 24 ? 14.594 -34.469 1.044 1 84.12 24 ASP B N 1
ATOM 2276 C CA . ASP B 1 24 ? 13.828 -33.844 -0.035 1 84.12 24 ASP B CA 1
ATOM 2277 C C . ASP B 1 24 ? 13.703 -32.344 0.173 1 84.12 24 ASP B C 1
ATOM 2279 O O . ASP B 1 24 ? 13.805 -31.562 -0.782 1 84.12 24 ASP B O 1
ATOM 2283 N N . GLN B 1 25 ? 13.602 -31.969 1.392 1 87.12 25 GLN B N 1
ATOM 2284 C CA . GLN B 1 25 ? 13.484 -30.547 1.715 1 87.12 25 GLN B CA 1
ATOM 2285 C C . GLN B 1 25 ? 14.797 -29.812 1.456 1 87.12 25 GLN B C 1
ATOM 2287 O O . GLN B 1 25 ? 14.797 -28.672 0.972 1 87.12 25 GLN B O 1
ATOM 2292 N N . LEU B 1 26 ? 15.844 -30.484 1.732 1 86.44 26 LEU B N 1
ATOM 2293 C CA . LEU B 1 26 ? 17.156 -29.875 1.524 1 86.44 26 LEU B CA 1
ATOM 2294 C C . LEU B 1 26 ? 17.438 -29.672 0.038 1 86.44 26 LEU B C 1
ATOM 2296 O O . LEU B 1 26 ? 18.016 -28.656 -0.351 1 86.44 26 LEU B O 1
ATOM 2300 N N . MET B 1 27 ? 16.938 -30.641 -0.725 1 86.25 27 MET B N 1
ATOM 2301 C CA . MET B 1 27 ? 17.109 -30.516 -2.168 1 86.25 27 MET B CA 1
ATOM 2302 C C . MET B 1 27 ? 16.281 -29.359 -2.725 1 86.25 27 MET B C 1
ATOM 2304 O O . MET B 1 27 ? 16.734 -28.656 -3.619 1 86.25 27 MET B O 1
ATOM 2308 N N . GLU B 1 28 ? 15.172 -29.219 -2.205 1 92.06 28 GLU B N 1
ATOM 2309 C CA . GLU B 1 28 ? 14.312 -28.125 -2.621 1 92.06 28 GLU B CA 1
ATOM 2310 C C . GLU B 1 28 ? 14.922 -26.766 -2.26 1 92.06 28 GLU B C 1
ATOM 2312 O O . GLU B 1 28 ? 14.906 -25.844 -3.064 1 92.06 28 GLU B O 1
ATOM 2317 N N . ILE B 1 29 ? 15.516 -26.766 -1.119 1 94.94 29 ILE B N 1
ATOM 2318 C CA . ILE B 1 29 ? 16.156 -25.547 -0.64 1 94.94 29 ILE B CA 1
ATOM 2319 C C . ILE B 1 29 ? 17.328 -25.188 -1.541 1 94.94 29 ILE B C 1
ATOM 2321 O O . ILE B 1 29 ? 17.469 -24.047 -1.957 1 94.94 29 ILE B O 1
ATOM 2325 N N . GLU B 1 30 ? 18.078 -26.172 -1.86 1 95.56 30 GLU B N 1
ATOM 2326 C CA . GLU B 1 30 ? 19.234 -25.938 -2.709 1 95.56 30 GLU B CA 1
ATOM 2327 C C . GLU B 1 30 ? 18.828 -25.453 -4.098 1 95.56 30 GLU B C 1
ATOM 2329 O O . GLU B 1 30 ? 19.453 -24.562 -4.664 1 95.56 30 GLU B O 1
ATOM 2334 N N . SER B 1 31 ? 17.844 -26.062 -4.586 1 96.69 31 SER B N 1
ATOM 2335 C CA . SER B 1 31 ? 17.328 -25.656 -5.895 1 96.69 31 SER B CA 1
ATOM 2336 C C . SER B 1 31 ? 16.844 -24.219 -5.883 1 96.69 31 SER B C 1
ATOM 2338 O O . SER B 1 31 ? 17.141 -23.453 -6.805 1 96.69 31 SER B O 1
ATOM 2340 N N . LEU B 1 32 ? 16.156 -23.844 -4.852 1 97.5 32 LEU B N 1
ATOM 2341 C CA . LEU B 1 32 ? 15.641 -22.484 -4.723 1 97.5 32 LEU B CA 1
ATOM 2342 C C . LEU B 1 32 ? 16.781 -21.484 -4.574 1 97.5 32 LEU B C 1
ATOM 2344 O O . LEU B 1 32 ? 16.75 -20.406 -5.176 1 97.5 32 LEU B O 1
ATOM 2348 N N . GLU B 1 33 ? 17.75 -21.844 -3.799 1 98.25 33 GLU B N 1
ATOM 2349 C CA . GLU B 1 33 ? 18.906 -20.969 -3.619 1 98.25 33 GLU B CA 1
ATOM 2350 C C . GLU B 1 33 ? 19.641 -20.75 -4.938 1 98.25 33 GLU B C 1
ATOM 2352 O O . GLU B 1 33 ? 20.172 -19.672 -5.184 1 98.25 33 GLU B O 1
ATOM 2357 N N . LYS B 1 34 ? 19.625 -21.797 -5.758 1 97.75 34 LYS B N 1
ATOM 2358 C CA . LYS B 1 34 ? 20.25 -21.688 -7.074 1 97.75 34 LYS B CA 1
ATOM 2359 C C . LYS B 1 34 ? 19.469 -20.719 -7.965 1 97.75 34 LYS B C 1
ATOM 2361 O O . LYS B 1 34 ? 20.047 -19.859 -8.625 1 97.75 34 LYS B O 1
ATOM 2366 N N . ILE B 1 35 ? 18.188 -20.859 -7.945 1 97.38 35 ILE B N 1
ATOM 2367 C CA . ILE B 1 35 ? 17.328 -19.969 -8.719 1 97.38 35 ILE B CA 1
ATOM 2368 C C . ILE B 1 35 ? 17.562 -18.531 -8.281 1 97.38 35 ILE B C 1
ATOM 2370 O O . ILE B 1 35 ? 17.656 -17.625 -9.125 1 97.38 35 ILE B O 1
ATOM 2374 N N . LEU B 1 36 ? 17.703 -18.281 -6.973 1 98 36 LEU B N 1
ATOM 2375 C CA . LEU B 1 36 ? 17.812 -16.953 -6.391 1 98 36 LEU B CA 1
ATOM 2376 C C . LEU B 1 36 ? 19.25 -16.438 -6.469 1 98 36 LEU B C 1
ATOM 2378 O O . LEU B 1 36 ? 19.5 -15.25 -6.309 1 98 36 LEU B O 1
ATOM 2382 N N . ASN B 1 37 ? 20.125 -17.391 -6.73 1 98.06 37 ASN B N 1
ATOM 2383 C CA . ASN B 1 37 ? 21.547 -17.094 -6.613 1 98.06 37 ASN B CA 1
ATOM 2384 C C . ASN B 1 37 ? 21.875 -16.422 -5.281 1 98.06 37 ASN B C 1
ATOM 2386 O O . ASN B 1 37 ? 22.516 -15.367 -5.246 1 98.06 37 ASN B O 1
ATOM 2390 N N . TYR B 1 38 ? 21.359 -16.969 -4.262 1 98.44 38 TYR B N 1
ATOM 2391 C CA . TYR B 1 38 ? 21.516 -16.484 -2.893 1 98.44 38 TYR B CA 1
ATOM 2392 C C . TYR B 1 38 ? 21.5 -17.656 -1.905 1 98.44 38 TYR B C 1
ATOM 2394 O O . TYR B 1 38 ? 20.625 -18.516 -1.963 1 98.44 38 TYR B O 1
ATOM 2402 N N . LYS B 1 39 ? 22.438 -17.719 -1.039 1 98.38 39 LYS B N 1
ATOM 2403 C CA . LYS B 1 39 ? 22.516 -18.766 -0.019 1 98.38 39 LYS B CA 1
ATOM 2404 C C . LYS B 1 39 ? 22.047 -18.234 1.337 1 98.38 39 LYS B C 1
ATOM 2406 O O . LYS B 1 39 ? 22.656 -17.328 1.903 1 98.38 39 L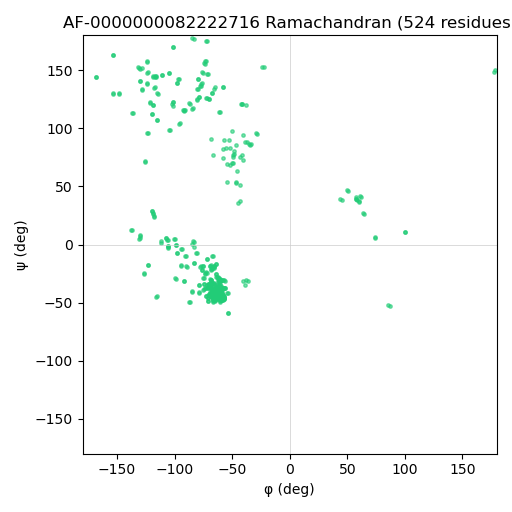YS B O 1
ATOM 2411 N N . PHE B 1 40 ? 21.078 -18.844 1.847 1 98.44 40 PHE B N 1
ATOM 2412 C CA . PHE B 1 40 ? 20.516 -18.422 3.119 1 98.44 40 PHE B CA 1
ATOM 2413 C C . PHE B 1 40 ? 21.375 -18.875 4.285 1 98.44 40 PHE B C 1
ATOM 2415 O O . PHE B 1 40 ? 21.844 -20.016 4.305 1 98.44 40 PHE B O 1
ATOM 2422 N N . LYS B 1 41 ? 21.547 -17.953 5.203 1 98.25 41 LYS B N 1
ATOM 2423 C CA . LYS B 1 41 ? 22.125 -18.328 6.488 1 98.25 41 LYS B CA 1
ATOM 2424 C C . LYS B 1 41 ? 21.141 -19.156 7.312 1 98.25 41 LYS B C 1
ATOM 2426 O O . LYS B 1 41 ? 21.5 -20.188 7.875 1 98.25 41 LYS B O 1
ATOM 2431 N N . ASP B 1 42 ? 19.953 -18.672 7.395 1 97.69 42 ASP B N 1
ATOM 2432 C CA . ASP B 1 42 ? 18.844 -19.375 8.031 1 97.69 42 ASP B CA 1
ATOM 2433 C C . ASP B 1 42 ? 17.875 -19.938 6.988 1 97.69 42 ASP B C 1
ATOM 2435 O O . ASP B 1 42 ? 16.953 -19.25 6.551 1 97.69 42 ASP B O 1
ATOM 2439 N N . LYS B 1 43 ? 18.047 -21.172 6.727 1 97.06 43 LYS B N 1
ATOM 2440 C CA . LYS B 1 43 ? 17.281 -21.828 5.668 1 97.06 43 LYS B CA 1
ATOM 2441 C C . LYS B 1 43 ? 15.805 -21.922 6.031 1 97.06 43 LYS B C 1
ATOM 2443 O O . LYS B 1 43 ? 14.953 -22.094 5.16 1 97.06 43 LYS B O 1
ATOM 2448 N N . SER B 1 44 ? 15.5 -21.828 7.25 1 96.5 44 SER B N 1
ATOM 2449 C CA . SER B 1 44 ? 14.102 -21.906 7.676 1 96.5 44 SER B CA 1
ATOM 2450 C C . SER B 1 44 ? 13.297 -20.734 7.121 1 96.5 44 SER B C 1
ATOM 2452 O O . SER B 1 44 ? 12.086 -20.844 6.918 1 96.5 44 SER B O 1
ATOM 2454 N N . LEU B 1 45 ? 13.953 -19.578 6.875 1 97.75 45 LEU B N 1
ATOM 2455 C CA . LEU B 1 45 ? 13.289 -18.422 6.293 1 97.75 45 LEU B CA 1
ATOM 2456 C C . LEU B 1 45 ? 12.797 -18.719 4.883 1 97.75 45 LEU B C 1
ATOM 2458 O O . LEU B 1 45 ? 11.688 -18.328 4.512 1 97.75 45 LEU B O 1
ATOM 2462 N N . LEU B 1 46 ? 13.656 -19.438 4.184 1 98.19 46 LEU B N 1
ATOM 2463 C CA . LEU B 1 46 ? 13.273 -19.812 2.824 1 98.19 46 LEU B CA 1
ATOM 2464 C C . LEU B 1 46 ? 12.102 -20.781 2.836 1 98.19 46 LEU B C 1
ATOM 2466 O O . LEU B 1 46 ? 11.164 -20.656 2.051 1 98.19 46 LEU B O 1
ATOM 2470 N N . LEU B 1 47 ? 12.156 -21.719 3.699 1 97 47 LEU B N 1
ATOM 2471 C CA . LEU B 1 47 ? 11.055 -22.672 3.832 1 97 47 LEU B CA 1
ATOM 2472 C C . LEU B 1 47 ? 9.758 -21.969 4.195 1 97 47 LEU B C 1
ATOM 2474 O O . LEU B 1 47 ? 8.711 -22.234 3.605 1 97 47 LEU B O 1
ATOM 2478 N N . LYS B 1 48 ? 9.859 -21.047 5.094 1 97.44 48 LYS B N 1
ATOM 2479 C CA . LYS B 1 48 ? 8.703 -20.281 5.531 1 97.44 48 LYS B CA 1
ATOM 2480 C C . LYS B 1 48 ? 8.125 -19.469 4.379 1 97.44 48 LYS B C 1
ATOM 2482 O O . LYS B 1 48 ? 6.902 -19.344 4.246 1 97.44 48 LYS B O 1
ATOM 2487 N N . ALA B 1 49 ? 8.938 -18.938 3.545 1 98.62 49 ALA B N 1
ATOM 2488 C CA . ALA B 1 49 ? 8.539 -18.078 2.43 1 98.62 49 ALA B CA 1
ATOM 2489 C C . ALA B 1 49 ? 7.691 -18.859 1.423 1 98.62 49 ALA B C 1
ATOM 2491 O O . ALA B 1 49 ? 6.992 -18.266 0.602 1 98.62 49 ALA B O 1
ATOM 2492 N N . PHE B 1 50 ? 7.746 -20.172 1.516 1 98.44 50 PHE B N 1
ATOM 2493 C CA . PHE B 1 50 ? 7.008 -21 0.571 1 98.44 50 PHE B CA 1
ATOM 2494 C C . PHE B 1 50 ? 5.996 -21.875 1.299 1 98.44 50 PHE B C 1
ATOM 2496 O O . PHE B 1 50 ? 5.645 -22.969 0.821 1 98.44 50 PHE B O 1
ATOM 2503 N N . THR B 1 51 ? 5.559 -21.406 2.373 1 98.06 51 THR B N 1
ATOM 2504 C CA . THR B 1 51 ? 4.578 -22.156 3.148 1 98.06 51 THR B CA 1
ATOM 2505 C C . THR B 1 51 ? 3.281 -21.359 3.295 1 98.06 51 THR B C 1
ATOM 2507 O O . THR B 1 51 ? 3.25 -20.328 3.973 1 98.06 51 THR B O 1
ATOM 2510 N N . ASP B 1 52 ? 2.244 -21.844 2.676 1 97.75 52 ASP B N 1
ATOM 2511 C CA . ASP B 1 52 ? 0.923 -21.219 2.754 1 97.75 52 ASP B CA 1
ATOM 2512 C C . ASP B 1 52 ? 0.276 -21.484 4.113 1 97.75 52 ASP B C 1
ATOM 2514 O O . ASP B 1 52 ? 0.576 -22.484 4.766 1 97.75 52 ASP B O 1
ATOM 2518 N N . ALA B 1 53 ? -0.634 -20.609 4.488 1 95.94 53 ALA B N 1
ATOM 2519 C CA . ALA B 1 53 ? -1.319 -20.734 5.773 1 95.94 53 ALA B CA 1
ATOM 2520 C C . ALA B 1 53 ? -2.104 -22.031 5.859 1 95.94 53 ALA B C 1
ATOM 2522 O O . ALA B 1 53 ? -2.303 -22.578 6.949 1 95.94 53 ALA B O 1
ATOM 2523 N N . SER B 1 54 ? -2.598 -22.594 4.758 1 95.62 54 SER B N 1
ATOM 2524 C CA . SER B 1 54 ? -3.355 -23.844 4.73 1 95.62 54 SER B CA 1
ATOM 2525 C C . SER B 1 54 ? -2.488 -25.016 5.148 1 95.62 54 SER B C 1
ATOM 2527 O O . SER B 1 54 ? -3.006 -26.078 5.52 1 95.62 54 SER B O 1
ATOM 2529 N N . TYR B 1 55 ? -1.216 -24.891 5.082 1 96.31 55 TYR B N 1
ATOM 2530 C CA . TYR B 1 55 ? -0.284 -25.984 5.301 1 96.31 55 TYR B CA 1
ATOM 2531 C C . TYR B 1 55 ? 0.102 -26.094 6.773 1 96.31 55 TYR B C 1
ATOM 2533 O O . TYR B 1 55 ? 0.64 -27.109 7.211 1 96.31 55 TYR B O 1
ATOM 2541 N N . VAL B 1 56 ? -0.101 -25.047 7.535 1 94.75 56 VAL B N 1
ATOM 2542 C CA . VAL B 1 56 ? 0.381 -25 8.914 1 94.75 56 VAL B CA 1
ATOM 2543 C C . VAL B 1 56 ? -0.785 -24.719 9.859 1 94.75 56 VAL B C 1
ATOM 2545 O O . VAL B 1 56 ? -1.778 -24.109 9.469 1 94.75 56 VAL B O 1
ATOM 2548 N N . ASP B 1 57 ? -0.605 -25.094 11.055 1 92.5 57 ASP B N 1
ATOM 2549 C CA . ASP B 1 57 ? -1.597 -24.828 12.086 1 92.5 57 ASP B CA 1
ATOM 2550 C C . ASP B 1 57 ? -1.408 -23.422 12.68 1 92.5 57 ASP B C 1
ATOM 2552 O O . ASP B 1 57 ? -2.385 -22.719 12.953 1 92.5 57 ASP B O 1
ATOM 2556 N N . ASP B 1 58 ? -0.217 -23.141 12.844 1 92.56 58 ASP B N 1
ATOM 2557 C CA . ASP B 1 58 ? 0.146 -21.812 13.328 1 92.56 58 ASP B CA 1
ATOM 2558 C C . ASP B 1 58 ? 0.389 -20.844 12.164 1 92.56 58 ASP B C 1
ATOM 2560 O O . ASP B 1 58 ? 1.411 -20.938 11.484 1 92.56 58 ASP B O 1
ATOM 2564 N N . LYS B 1 59 ? -0.406 -19.875 12.07 1 91.06 59 LYS B N 1
ATOM 2565 C CA . LYS B 1 59 ? -0.348 -18.953 10.945 1 91.06 59 LYS B CA 1
ATOM 2566 C C . LYS B 1 59 ? 0.93 -18.109 10.977 1 91.06 59 LYS B C 1
ATOM 2568 O O . LYS B 1 59 ? 1.348 -17.578 9.953 1 91.06 59 LYS B O 1
ATOM 2573 N N . SER B 1 60 ? 1.5 -18.031 12.156 1 91.94 60 SER B N 1
ATOM 2574 C CA . SER B 1 60 ? 2.752 -17.281 12.266 1 91.94 60 SER B CA 1
ATOM 2575 C C . SER B 1 60 ? 3.881 -18 11.523 1 91.94 60 SER B C 1
ATOM 2577 O O . SER B 1 60 ? 4.93 -17.406 11.266 1 91.94 60 SER B O 1
ATOM 2579 N N . GLU B 1 61 ? 3.594 -19.219 11.109 1 94.62 61 GLU B N 1
ATOM 2580 C CA . GLU B 1 61 ? 4.598 -20 10.398 1 94.62 61 GLU B CA 1
ATOM 2581 C C . GLU B 1 61 ? 4.383 -19.938 8.891 1 94.62 61 GLU B C 1
ATOM 2583 O O . GLU B 1 61 ? 5.148 -20.531 8.125 1 94.62 61 GLU B O 1
ATOM 2588 N N . SER B 1 62 ? 3.369 -19.234 8.445 1 97.19 62 SER B N 1
ATOM 2589 C CA . SER B 1 62 ? 3.098 -19.062 7.023 1 97.19 62 SER B CA 1
ATOM 2590 C C . SER B 1 62 ? 3.928 -17.938 6.43 1 97.19 62 SER B C 1
ATOM 2592 O O . SER B 1 62 ? 4.633 -17.234 7.156 1 97.19 62 SER B O 1
ATOM 2594 N N . TYR B 1 63 ? 3.787 -17.766 5.168 1 98 63 TYR B N 1
ATOM 2595 C CA . TYR B 1 63 ? 4.621 -16.781 4.484 1 98 63 TYR B CA 1
ATOM 2596 C C . TYR B 1 63 ? 4.031 -15.375 4.617 1 98 63 TYR B C 1
ATOM 2598 O O . TYR B 1 63 ? 4.621 -14.406 4.145 1 98 63 TYR B O 1
ATOM 2606 N N . GLU B 1 64 ? 2.986 -15.156 5.289 1 97.75 64 GLU B N 1
ATOM 2607 C CA . GLU B 1 64 ? 2.18 -13.938 5.215 1 97.75 64 GLU B CA 1
ATOM 2608 C C . GLU B 1 64 ? 2.955 -12.734 5.742 1 97.75 64 GLU B C 1
ATOM 2610 O O . GLU B 1 64 ? 2.926 -11.656 5.137 1 97.75 64 GLU B O 1
ATOM 2615 N N . LEU B 1 65 ? 3.648 -12.852 6.867 1 97.44 65 LEU B N 1
ATOM 2616 C CA . LEU B 1 65 ? 4.398 -11.734 7.418 1 97.44 65 LEU B CA 1
ATOM 2617 C C . LEU B 1 65 ? 5.586 -11.383 6.531 1 97.44 65 LEU B C 1
ATOM 2619 O O . LEU B 1 65 ? 5.918 -10.203 6.363 1 97.44 65 LEU B O 1
ATOM 2623 N N . LEU B 1 66 ? 6.195 -12.43 5.977 1 98.38 66 LEU B N 1
ATOM 2624 C CA . LEU B 1 66 ? 7.285 -12.203 5.031 1 98.38 66 LEU B CA 1
ATOM 2625 C C . LEU B 1 66 ? 6.777 -11.492 3.777 1 98.38 66 LEU B C 1
ATOM 2627 O O . LEU B 1 66 ? 7.465 -10.641 3.221 1 98.38 66 LEU B O 1
ATOM 2631 N N . GLU B 1 67 ? 5.59 -11.914 3.357 1 98.62 67 GLU B N 1
ATOM 2632 C CA . GLU B 1 67 ? 4.938 -11.281 2.215 1 98.62 67 GLU B CA 1
ATOM 2633 C C . GLU B 1 67 ? 4.727 -9.789 2.453 1 98.62 67 GLU B C 1
ATOM 2635 O O . GLU B 1 67 ? 5.02 -8.969 1.582 1 98.62 67 GLU B O 1
ATOM 2640 N N . LEU B 1 68 ? 4.25 -9.508 3.631 1 97.69 68 LEU B N 1
ATOM 2641 C CA . LEU B 1 68 ? 3.992 -8.117 4 1 97.69 68 LEU B CA 1
ATOM 2642 C C . LEU B 1 68 ? 5.277 -7.301 3.967 1 97.69 68 LEU B C 1
ATOM 2644 O O . LEU B 1 68 ? 5.301 -6.191 3.424 1 97.69 68 LEU B O 1
ATOM 2648 N N . LEU B 1 69 ? 6.301 -7.805 4.523 1 98.31 69 LEU B N 1
ATOM 2649 C CA . LEU B 1 69 ? 7.605 -7.156 4.527 1 98.31 69 LEU B CA 1
ATOM 2650 C C . LEU B 1 69 ? 8.156 -7.039 3.109 1 98.31 69 LEU B C 1
ATOM 2652 O O . LEU B 1 69 ? 8.617 -5.969 2.703 1 98.31 69 LEU B O 1
ATOM 2656 N N . GLY B 1 70 ? 8.055 -8.07 2.377 1 98.75 70 GLY B N 1
ATOM 2657 C CA . GLY B 1 70 ? 8.578 -8.109 1.021 1 98.75 70 GLY B CA 1
ATOM 2658 C C . GLY B 1 70 ? 7.887 -7.141 0.084 1 98.75 70 GLY B C 1
ATOM 2659 O O . GLY B 1 70 ? 8.523 -6.562 -0.799 1 98.75 70 GLY B O 1
ATOM 2660 N N . ASP B 1 71 ? 6.625 -7.004 0.295 1 98.31 71 ASP B N 1
ATOM 2661 C CA . ASP B 1 71 ? 5.863 -6.055 -0.507 1 98.31 71 ASP B CA 1
ATOM 2662 C C . ASP B 1 71 ? 6.434 -4.645 -0.382 1 98.31 71 ASP B C 1
ATOM 2664 O O . ASP B 1 71 ? 6.633 -3.957 -1.387 1 98.31 71 ASP B O 1
ATOM 2668 N N . SER B 1 72 ? 6.715 -4.238 0.816 1 98.38 72 SER B N 1
ATOM 2669 C CA . SER B 1 72 ? 7.262 -2.91 1.067 1 98.38 72 SER B CA 1
ATOM 2670 C C . SER B 1 72 ? 8.648 -2.76 0.453 1 98.38 72 SER B C 1
ATOM 2672 O O . SER B 1 72 ? 8.961 -1.729 -0.148 1 98.38 72 SER B O 1
ATOM 2674 N N . ILE B 1 73 ? 9.422 -3.773 0.562 1 98.62 73 ILE B N 1
ATOM 2675 C CA . ILE B 1 73 ? 10.789 -3.74 0.053 1 98.62 73 ILE B CA 1
ATOM 2676 C C . ILE B 1 73 ? 10.773 -3.684 -1.473 1 98.62 73 ILE B C 1
ATOM 2678 O O . ILE B 1 73 ? 11.531 -2.924 -2.08 1 98.62 73 ILE B O 1
ATOM 2682 N N . LEU B 1 74 ? 9.914 -4.461 -2.023 1 98.75 74 LEU B N 1
ATOM 2683 C CA . LEU B 1 74 ? 9.773 -4.48 -3.475 1 98.75 74 LEU B CA 1
ATOM 2684 C C . LEU B 1 74 ? 9.359 -3.107 -3.998 1 98.75 74 LEU B C 1
ATOM 2686 O O . LEU B 1 74 ? 9.945 -2.602 -4.957 1 98.75 74 LEU B O 1
ATOM 2690 N N . ASN B 1 75 ? 8.414 -2.539 -3.375 1 98.38 75 ASN B N 1
ATOM 2691 C CA . ASN B 1 75 ? 7.93 -1.226 -3.789 1 98.38 75 ASN B CA 1
ATOM 2692 C C . ASN B 1 75 ? 9.016 -0.163 -3.658 1 98.38 75 ASN B C 1
ATOM 2694 O O . ASN B 1 75 ? 9.195 0.664 -4.555 1 98.38 75 ASN B O 1
ATOM 2698 N N . MET B 1 76 ? 9.719 -0.22 -2.605 1 98 76 MET B N 1
ATOM 2699 C CA . MET B 1 76 ? 10.812 0.721 -2.416 1 98 76 MET B CA 1
ATOM 2700 C C . MET B 1 76 ? 11.844 0.585 -3.533 1 98 76 MET B C 1
ATOM 2702 O O . MET B 1 76 ? 12.258 1.582 -4.125 1 98 76 MET B O 1
ATOM 2706 N N . GLY B 1 77 ? 12.211 -0.652 -3.785 1 97.88 77 GLY B N 1
ATOM 2707 C CA . GLY B 1 77 ? 13.234 -0.903 -4.785 1 97.88 77 GLY B CA 1
ATOM 2708 C C . GLY B 1 77 ? 12.836 -0.446 -6.176 1 97.88 77 GLY B C 1
ATOM 2709 O O . GLY B 1 77 ? 13.609 0.216 -6.867 1 97.88 77 GLY B O 1
ATOM 2710 N N . ILE B 1 78 ? 11.617 -0.757 -6.559 1 98.12 78 ILE B N 1
ATOM 2711 C CA . ILE B 1 78 ? 11.141 -0.45 -7.902 1 98.12 78 ILE B CA 1
ATOM 2712 C C . ILE B 1 78 ? 10.984 1.061 -8.062 1 98.12 78 ILE B C 1
ATOM 2714 O O . ILE B 1 78 ? 11.375 1.623 -9.094 1 98.12 78 ILE B O 1
ATOM 2718 N N . ILE B 1 79 ? 10.469 1.719 -7.043 1 97.44 79 ILE B N 1
ATOM 2719 C CA . ILE B 1 79 ? 10.289 3.164 -7.105 1 97.44 79 ILE B CA 1
ATOM 2720 C C . ILE B 1 79 ? 11.648 3.855 -7.164 1 97.44 79 ILE B C 1
ATOM 2722 O O . ILE B 1 79 ? 11.836 4.797 -7.938 1 97.44 79 ILE B O 1
ATOM 2726 N N . TYR B 1 80 ? 12.531 3.4 -6.367 1 97.5 80 TYR B N 1
ATOM 2727 C CA . TYR B 1 80 ? 13.883 3.963 -6.359 1 97.5 80 TYR B CA 1
ATOM 2728 C C . TYR B 1 80 ? 14.523 3.852 -7.734 1 97.5 80 TYR B C 1
ATOM 2730 O O . TYR B 1 80 ? 15.094 4.82 -8.242 1 97.5 80 TYR B O 1
ATOM 2738 N N . ASP B 1 81 ? 14.375 2.703 -8.359 1 96.94 81 ASP B N 1
ATOM 2739 C CA . ASP B 1 81 ? 14.922 2.479 -9.695 1 96.94 81 ASP B CA 1
ATOM 2740 C C . ASP B 1 81 ? 14.281 3.416 -10.719 1 96.94 81 ASP B C 1
ATOM 2742 O O . ASP B 1 81 ? 14.969 3.98 -11.57 1 96.94 81 ASP B O 1
ATOM 2746 N N . PHE B 1 82 ? 13.039 3.596 -10.609 1 97.25 82 PHE B N 1
ATOM 2747 C CA . PHE B 1 82 ? 12.312 4.387 -11.594 1 97.25 82 PHE B CA 1
ATOM 2748 C C . PHE B 1 82 ? 12.617 5.867 -11.43 1 97.25 82 PHE B C 1
ATOM 2750 O O . PHE B 1 82 ? 12.703 6.602 -12.422 1 97.25 82 PHE B O 1
ATOM 2757 N N . ILE B 1 83 ? 12.758 6.328 -10.18 1 96.38 83 ILE B N 1
ATOM 2758 C CA . ILE B 1 83 ? 13.141 7.719 -9.953 1 96.38 83 ILE B CA 1
ATOM 2759 C C . ILE B 1 83 ? 14.492 8 -10.602 1 96.38 83 ILE B C 1
ATOM 2761 O O . ILE B 1 83 ? 14.703 9.07 -11.18 1 96.38 83 ILE B O 1
ATOM 2765 N N . LYS B 1 84 ? 15.352 7.055 -10.555 1 95.44 84 LYS B N 1
ATOM 2766 C CA . LYS B 1 84 ? 16.688 7.203 -11.125 1 95.44 84 LYS B CA 1
ATOM 2767 C C . LYS B 1 84 ? 16.641 7.109 -12.648 1 95.44 84 LYS B C 1
ATOM 2769 O O . LYS B 1 84 ? 17.344 7.848 -13.344 1 95.44 84 LYS B O 1
ATOM 2774 N N . LEU B 1 85 ? 15.844 6.254 -13.141 1 95.81 85 LEU B N 1
ATOM 2775 C CA . LEU B 1 85 ? 15.758 5.996 -14.57 1 95.81 85 LEU B CA 1
ATOM 2776 C C . LEU B 1 85 ? 15.031 7.137 -15.281 1 95.81 85 LEU B C 1
ATOM 2778 O O . LEU B 1 85 ? 15.344 7.457 -16.438 1 95.81 85 LEU B O 1
ATOM 2782 N N . TYR B 1 86 ? 14.062 7.719 -14.602 1 95.62 86 TYR B N 1
ATOM 2783 C CA . TYR B 1 86 ? 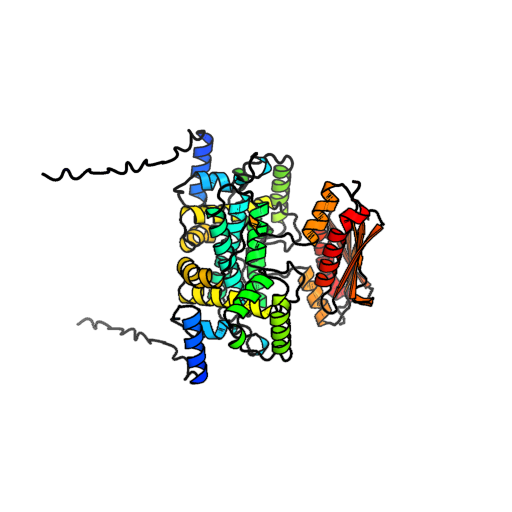13.25 8.789 -15.172 1 95.62 86 TYR B CA 1
ATOM 2784 C C . TYR B 1 86 ? 13.273 10.023 -14.273 1 95.62 86 TYR B C 1
ATOM 2786 O O . TYR B 1 86 ? 12.234 10.43 -13.75 1 95.62 86 TYR B O 1
ATOM 2794 N N . PRO B 1 87 ? 14.375 10.719 -14.219 1 92.19 87 PRO B N 1
ATOM 2795 C CA . PRO B 1 87 ? 14.555 11.789 -13.234 1 92.19 87 PRO B CA 1
ATOM 2796 C C . PRO B 1 87 ? 13.648 12.992 -13.5 1 92.19 87 PRO B C 1
ATOM 2798 O O . PRO B 1 87 ? 13.375 13.773 -12.586 1 92.19 87 PRO B O 1
ATOM 2801 N N . LYS B 1 88 ? 13.109 13.141 -14.641 1 92.5 88 LYS B N 1
ATOM 2802 C CA . LYS B 1 88 ? 12.32 14.328 -14.961 1 92.5 88 LYS B CA 1
ATOM 2803 C C . LYS B 1 88 ? 10.844 13.969 -15.133 1 92.5 88 LYS B C 1
ATOM 2805 O O . LYS B 1 88 ? 10.023 14.828 -15.461 1 92.5 88 LYS B O 1
ATOM 2810 N N . GLU B 1 89 ? 10.547 12.703 -14.938 1 94.5 89 GLU B N 1
ATOM 2811 C CA . GLU B 1 89 ? 9.172 12.273 -15.141 1 94.5 89 GLU B CA 1
ATOM 2812 C C . GLU B 1 89 ? 8.273 12.703 -13.984 1 94.5 89 GLU B C 1
ATOM 2814 O O . GLU B 1 89 ? 8.719 12.766 -12.836 1 94.5 89 GLU B O 1
ATOM 2819 N N . ALA B 1 90 ? 7.02 12.992 -14.281 1 94.12 90 ALA B N 1
ATOM 2820 C CA . ALA B 1 90 ? 6.027 13.383 -13.281 1 94.12 90 ALA B CA 1
ATOM 2821 C C . ALA B 1 90 ? 5.613 12.188 -12.43 1 94.12 90 ALA B C 1
ATOM 2823 O O . ALA B 1 90 ? 5.766 11.039 -12.844 1 94.12 90 ALA B O 1
ATOM 2824 N N . PRO B 1 91 ? 5.07 12.461 -11.195 1 95.5 91 PRO B N 1
ATOM 2825 C CA . PRO B 1 91 ? 4.688 11.375 -10.281 1 95.5 91 PRO B CA 1
ATOM 2826 C C . PRO B 1 91 ? 3.605 10.469 -10.859 1 95.5 91 PRO B C 1
ATOM 2828 O O . PRO B 1 91 ? 3.633 9.258 -10.641 1 95.5 91 PRO B O 1
ATOM 2831 N N . GLY B 1 92 ? 2.648 11.008 -11.586 1 92.69 92 GLY B N 1
ATOM 2832 C CA . GLY B 1 92 ? 1.534 10.242 -12.125 1 92.69 92 GLY B CA 1
ATOM 2833 C C . GLY B 1 92 ? 1.974 9.039 -12.938 1 92.69 92 GLY B C 1
ATOM 2834 O O . GLY B 1 92 ? 1.695 7.895 -12.562 1 92.69 92 GLY B O 1
ATOM 2835 N N . PRO B 1 93 ? 2.734 9.266 -13.969 1 93.25 93 PRO B N 1
ATOM 2836 C CA . PRO B 1 93 ? 3.225 8.164 -14.812 1 93.25 93 PRO B CA 1
ATOM 2837 C C . PRO B 1 93 ? 4.102 7.18 -14.047 1 93.25 93 PRO B C 1
ATOM 2839 O O . PRO B 1 93 ? 4.012 5.969 -14.258 1 93.25 93 PRO B O 1
ATOM 2842 N N . LEU B 1 94 ? 4.938 7.617 -13.148 1 95.25 94 LEU B N 1
ATOM 2843 C CA . LEU B 1 94 ? 5.824 6.73 -12.398 1 95.25 94 LEU B CA 1
ATOM 2844 C C . LEU B 1 94 ? 5.031 5.867 -11.43 1 95.25 94 LEU B C 1
ATOM 2846 O O . LEU B 1 94 ? 5.395 4.715 -11.172 1 95.25 94 LEU B O 1
ATOM 2850 N N . THR B 1 95 ? 3.959 6.441 -10.875 1 94.94 95 THR B N 1
ATOM 2851 C CA . THR B 1 95 ? 3.08 5.668 -10.008 1 94.94 95 THR B CA 1
ATOM 2852 C C . THR B 1 95 ? 2.416 4.531 -10.781 1 94.94 95 THR B C 1
ATOM 2854 O O . THR B 1 95 ? 2.369 3.395 -10.305 1 94.94 95 THR B O 1
ATOM 2857 N N . LYS B 1 96 ? 1.968 4.832 -11.922 1 93.12 96 LYS B N 1
ATOM 2858 C CA . LYS B 1 96 ? 1.364 3.818 -12.781 1 93.12 96 LYS B CA 1
ATOM 2859 C C . LYS B 1 96 ? 2.391 2.768 -13.195 1 93.12 96 LYS B C 1
ATOM 2861 O O . LYS B 1 96 ? 2.084 1.574 -13.234 1 93.12 96 LYS B O 1
ATOM 2866 N N . LEU B 1 97 ? 3.568 3.262 -13.508 1 95.25 97 LEU B N 1
ATOM 2867 C CA . LEU B 1 97 ? 4.652 2.371 -13.914 1 95.25 97 LEU B CA 1
ATOM 2868 C C . LEU B 1 97 ? 5.008 1.408 -12.789 1 95.25 97 LEU B C 1
ATOM 2870 O O . LEU B 1 97 ? 5.199 0.213 -13.023 1 95.25 97 LEU B O 1
ATOM 2874 N N . ARG B 1 98 ? 5.125 1.892 -11.57 1 96.56 98 ARG B N 1
ATOM 2875 C CA . ARG B 1 98 ? 5.367 1.036 -10.414 1 96.56 98 ARG B CA 1
ATOM 2876 C C . ARG B 1 98 ? 4.27 -0.015 -10.273 1 96.56 98 ARG B C 1
ATOM 2878 O O . ARG B 1 98 ? 4.559 -1.198 -10.086 1 96.56 98 ARG B O 1
ATOM 2885 N N . ALA B 1 99 ? 3.08 0.372 -10.414 1 95.12 99 ALA B N 1
ATOM 2886 C CA . ALA B 1 99 ? 1.935 -0.513 -10.211 1 95.12 99 ALA B CA 1
ATOM 2887 C C . ALA B 1 99 ? 1.98 -1.693 -11.18 1 95.12 99 ALA B C 1
ATOM 2889 O O . ALA B 1 99 ? 1.835 -2.846 -10.766 1 95.12 99 ALA B O 1
ATOM 2890 N N . VAL B 1 100 ? 2.275 -1.438 -12.391 1 94.56 100 VAL B N 1
ATOM 2891 C CA . VAL B 1 100 ? 2.219 -2.484 -13.406 1 94.56 100 VAL B CA 1
ATOM 2892 C C . VAL B 1 100 ? 3.402 -3.434 -13.234 1 94.56 100 VAL B C 1
ATOM 2894 O O . VAL B 1 100 ? 3.33 -4.602 -13.633 1 94.56 100 VAL B O 1
ATOM 2897 N N . ASN B 1 101 ? 4.457 -2.967 -12.656 1 97.31 101 ASN B N 1
ATOM 2898 C CA . ASN B 1 101 ? 5.656 -3.789 -12.523 1 97.31 101 ASN B CA 1
ATOM 2899 C C . ASN B 1 101 ? 5.645 -4.59 -11.227 1 97.31 101 ASN B C 1
ATOM 2901 O O . ASN B 1 101 ? 6.477 -5.48 -11.031 1 97.31 101 ASN B O 1
ATOM 2905 N N . VAL B 1 102 ? 4.633 -4.27 -10.289 1 97.75 102 VAL B N 1
ATOM 2906 C CA . VAL B 1 102 ? 4.656 -4.98 -9.016 1 97.75 102 VAL B CA 1
ATOM 2907 C C . VAL B 1 102 ? 3.27 -5.539 -8.711 1 97.75 102 VAL B C 1
ATOM 2909 O O . VAL B 1 102 ? 3.039 -6.086 -7.629 1 97.75 102 VAL B O 1
ATOM 2912 N N . ASP B 1 103 ? 2.338 -5.398 -9.641 1 96.19 103 ASP B N 1
ATOM 2913 C CA . ASP B 1 103 ? 0.994 -5.883 -9.336 1 96.19 103 ASP B CA 1
ATOM 2914 C C . ASP B 1 103 ? 0.946 -7.406 -9.328 1 96.19 103 ASP B C 1
ATOM 2916 O O . ASP B 1 103 ? 1.95 -8.062 -9.609 1 96.19 103 ASP B O 1
ATOM 2920 N N . THR B 1 104 ? -0.114 -7.891 -8.984 1 96.62 104 THR B N 1
ATOM 2921 C CA . THR B 1 104 ? -0.297 -9.32 -8.766 1 96.62 104 THR B CA 1
ATOM 2922 C C . THR B 1 104 ? 0.051 -10.109 -10.023 1 96.62 104 THR B C 1
ATOM 2924 O O . THR B 1 104 ? 0.762 -11.109 -9.961 1 96.62 104 THR B O 1
ATOM 2927 N N . GLU B 1 105 ? -0.383 -9.648 -11.148 1 96.38 105 GLU B N 1
ATOM 2928 C CA . GLU B 1 105 ? -0.132 -10.383 -12.383 1 96.38 105 GLU B CA 1
ATOM 2929 C C . GLU B 1 105 ? 1.356 -10.406 -12.719 1 96.38 105 GLU B C 1
ATOM 2931 O O . GLU B 1 105 ? 1.903 -11.453 -13.07 1 96.38 105 GLU B O 1
ATOM 2936 N N . LYS B 1 106 ? 1.993 -9.242 -12.648 1 97.62 106 LYS B N 1
ATOM 2937 C CA . LYS B 1 106 ? 3.418 -9.164 -12.953 1 97.62 106 LYS B CA 1
ATOM 2938 C C . LYS B 1 106 ? 4.227 -10.102 -12.062 1 97.62 106 LYS B C 1
ATOM 2940 O O . LYS B 1 106 ? 5.113 -10.805 -12.547 1 97.62 106 LYS B O 1
ATOM 2945 N N . LEU B 1 107 ? 3.934 -10.078 -10.82 1 98.69 107 LEU B N 1
ATOM 2946 C CA . LEU B 1 107 ? 4.66 -10.914 -9.867 1 98.69 107 LEU B CA 1
ATOM 2947 C C . LEU B 1 107 ? 4.332 -12.391 -10.078 1 98.69 107 LEU B C 1
ATOM 2949 O O . LEU B 1 107 ? 5.191 -13.258 -9.906 1 98.69 107 LEU B O 1
ATOM 2953 N N . ALA B 1 108 ? 3.066 -12.641 -10.422 1 98.5 108 ALA B N 1
ATOM 2954 C CA . ALA B 1 108 ? 2.691 -14.023 -10.734 1 98.5 108 ALA B CA 1
ATOM 2955 C C . ALA B 1 108 ? 3.492 -14.555 -11.922 1 98.5 108 ALA B C 1
ATOM 2957 O O . ALA B 1 108 ? 3.926 -15.711 -11.914 1 98.5 108 ALA B O 1
ATOM 2958 N N . ARG B 1 109 ? 3.674 -13.758 -12.898 1 98 109 ARG B N 1
ATOM 2959 C CA . ARG B 1 109 ? 4.477 -14.148 -14.047 1 98 109 ARG B CA 1
ATOM 2960 C C . ARG B 1 109 ? 5.91 -14.461 -13.633 1 98 109 ARG B C 1
ATOM 2962 O O . ARG B 1 109 ? 6.527 -15.391 -14.156 1 98 109 ARG B O 1
ATOM 2969 N N . VAL B 1 110 ? 6.473 -13.711 -12.727 1 98.38 110 VAL B N 1
ATOM 2970 C CA . VAL B 1 110 ? 7.805 -13.977 -12.195 1 98.38 110 VAL B CA 1
ATOM 2971 C C . VAL B 1 110 ? 7.844 -15.367 -11.562 1 98.38 110 VAL B C 1
ATOM 2973 O O . VAL B 1 110 ? 8.766 -16.141 -11.82 1 98.38 110 VAL B O 1
ATOM 2976 N N . ALA B 1 111 ? 6.852 -15.664 -10.742 1 98.62 111 ALA B N 1
ATOM 2977 C CA . ALA B 1 111 ? 6.781 -16.953 -10.078 1 98.62 111 ALA B CA 1
ATOM 2978 C C . ALA B 1 111 ? 6.715 -18.094 -11.094 1 98.62 111 ALA B C 1
ATOM 2980 O O . ALA B 1 111 ? 7.367 -19.125 -10.93 1 98.62 111 ALA B O 1
ATOM 2981 N N . VAL B 1 112 ? 5.957 -17.906 -12.133 1 97.88 112 VAL B N 1
ATOM 2982 C CA . VAL B 1 112 ? 5.773 -18.922 -13.164 1 97.88 112 VAL B CA 1
ATOM 2983 C C . VAL B 1 112 ? 7.055 -19.062 -13.977 1 97.88 112 VAL B C 1
ATOM 2985 O O . VAL B 1 112 ? 7.535 -20.188 -14.203 1 97.88 112 VAL B O 1
ATOM 2988 N N . ASN B 1 113 ? 7.637 -17.969 -14.383 1 97.56 113 ASN B N 1
ATOM 2989 C CA . ASN B 1 113 ? 8.82 -17.969 -15.242 1 97.56 113 ASN B CA 1
ATOM 2990 C C . ASN B 1 113 ? 9.992 -18.672 -14.57 1 97.56 113 ASN B C 1
ATOM 2992 O O . ASN B 1 113 ? 10.812 -19.297 -15.25 1 97.56 113 ASN B O 1
ATOM 2996 N N . HIS B 1 114 ? 10.031 -18.578 -13.266 1 98 114 HIS B N 1
ATOM 2997 C CA . HIS B 1 114 ? 11.148 -19.188 -12.547 1 98 114 HIS B CA 1
ATOM 2998 C C . HIS B 1 114 ? 10.703 -20.438 -11.797 1 98 114 HIS B C 1
ATOM 3000 O O . HIS B 1 114 ? 11.445 -20.953 -10.953 1 98 114 HIS B O 1
ATOM 3006 N N . GLN B 1 115 ? 9.453 -20.844 -12 1 97.06 115 GLN B N 1
ATOM 3007 C CA . GLN B 1 115 ? 8.867 -22.078 -11.469 1 97.06 115 GLN B CA 1
ATOM 3008 C C . GLN B 1 115 ? 8.906 -22.094 -9.938 1 97.06 115 GLN B C 1
ATOM 3010 O O . GLN B 1 115 ? 9.156 -23.125 -9.328 1 97.06 115 GLN B O 1
ATOM 3015 N N . LEU B 1 116 ? 8.711 -21 -9.375 1 98 116 LEU B N 1
ATOM 3016 C CA . LEU B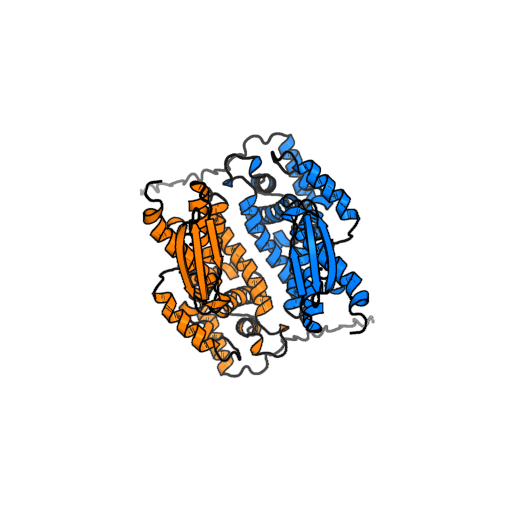 1 116 ? 8.742 -20.891 -7.922 1 98 116 LEU B CA 1
ATOM 3017 C C . LEU B 1 116 ? 7.551 -21.625 -7.305 1 98 116 LEU B C 1
ATOM 3019 O O . LEU B 1 116 ? 7.648 -22.156 -6.195 1 98 116 LEU B O 1
ATOM 3023 N N . TYR B 1 117 ? 6.465 -21.656 -8.023 1 96.69 117 TYR B N 1
ATOM 3024 C CA . TYR B 1 117 ? 5.227 -22.219 -7.5 1 96.69 117 TYR B CA 1
ATOM 3025 C C . TYR B 1 117 ? 5.367 -23.719 -7.25 1 96.69 117 TYR B C 1
ATOM 3027 O O . TYR B 1 117 ? 4.598 -24.297 -6.484 1 96.69 117 TYR B O 1
ATOM 3035 N N . SER B 1 118 ? 6.367 -24.359 -7.848 1 96.31 118 SER B N 1
ATOM 3036 C CA . SER B 1 118 ? 6.57 -25.797 -7.691 1 96.31 118 SER B CA 1
ATOM 3037 C C . SER B 1 118 ? 7.078 -26.141 -6.293 1 96.31 118 SER B C 1
ATOM 3039 O O . SER B 1 118 ? 7.027 -27.297 -5.875 1 96.31 118 SER B O 1
ATOM 3041 N N . TYR B 1 119 ? 7.484 -25.156 -5.562 1 97.12 119 TYR B N 1
ATOM 3042 C CA . TYR B 1 119 ? 8.062 -25.359 -4.242 1 97.12 119 TYR B CA 1
ATOM 3043 C C . TYR B 1 119 ? 7.082 -24.953 -3.146 1 97.12 119 TYR B C 1
ATOM 3045 O O . TYR B 1 119 ? 7.383 -25.094 -1.957 1 97.12 119 TYR B O 1
ATOM 3053 N N . LEU B 1 120 ? 5.941 -24.453 -3.535 1 97.56 120 LEU B N 1
ATOM 3054 C CA . LEU B 1 120 ? 4.957 -23.969 -2.58 1 97.56 120 LEU B CA 1
ATOM 3055 C C . LEU B 1 120 ? 4.332 -25.109 -1.796 1 97.56 120 LEU B C 1
ATOM 3057 O O . LEU B 1 120 ? 3.873 -26.094 -2.385 1 97.56 120 LEU B O 1
ATOM 3061 N N . ARG B 1 121 ? 4.414 -25 -0.483 1 96.75 121 ARG B N 1
ATOM 3062 C CA . ARG B 1 121 ? 3.742 -25.953 0.398 1 96.75 121 ARG B CA 1
ATOM 3063 C C . ARG B 1 121 ? 2.348 -25.453 0.771 1 96.75 121 ARG B C 1
ATOM 3065 O O . ARG B 1 121 ? 2.201 -24.406 1.398 1 96.75 121 ARG B O 1
ATOM 3072 N N . HIS B 1 122 ? 1.328 -26.203 0.328 1 97 122 HIS B N 1
ATOM 3073 C CA . HIS B 1 122 ? -0.053 -25.797 0.573 1 97 122 HIS B CA 1
ATOM 3074 C C . HIS B 1 122 ? -0.981 -27.016 0.589 1 97 122 HIS B C 1
ATOM 3076 O O . HIS B 1 122 ? -0.6 -28.094 0.147 1 97 122 HIS B O 1
ATOM 3082 N N . LYS B 1 123 ? -2.166 -26.828 1.139 1 96.19 123 LYS B N 1
ATOM 3083 C CA . LYS B 1 123 ? -3.215 -27.844 1.129 1 96.19 123 LYS B CA 1
ATOM 3084 C C . LYS B 1 123 ? -4.449 -27.359 0.383 1 96.19 123 LYS B C 1
ATOM 3086 O O . LYS B 1 123 ? -5.562 -27.812 0.638 1 96.19 123 LYS B O 1
ATOM 3091 N N . LYS B 1 124 ? -4.289 -26.484 -0.513 1 94.31 124 LYS B N 1
ATOM 3092 C CA . LYS B 1 124 ? -5.395 -25.938 -1.295 1 94.31 124 LYS B CA 1
ATOM 3093 C C . LYS B 1 124 ? -5.715 -26.828 -2.488 1 94.31 124 LYS B C 1
ATOM 3095 O O . LYS B 1 124 ? -4.902 -26.969 -3.402 1 94.31 124 LYS B O 1
ATOM 3100 N N . PRO B 1 125 ? -6.859 -27.391 -2.566 1 93.12 125 PRO B N 1
ATOM 3101 C CA . PRO B 1 125 ? -7.148 -28.438 -3.549 1 93.12 125 PRO B CA 1
ATOM 3102 C C . PRO B 1 125 ? -7.211 -27.906 -4.98 1 93.12 125 PRO B C 1
ATOM 3104 O O . PRO B 1 125 ? -6.785 -28.594 -5.914 1 93.12 125 PRO B O 1
ATOM 3107 N N . LEU B 1 126 ? -7.66 -26.734 -5.254 1 93.62 126 LEU B N 1
ATOM 3108 C CA . LEU B 1 126 ? -7.891 -26.25 -6.613 1 93.62 126 LEU B CA 1
ATOM 3109 C C . LEU B 1 126 ? -6.738 -25.375 -7.082 1 93.62 126 LEU B C 1
ATOM 3111 O O . LEU B 1 126 ? -6.742 -24.891 -8.219 1 93.62 126 LEU B O 1
ATOM 3115 N N . LEU B 1 127 ? -5.754 -25.266 -6.316 1 94.81 127 LEU B N 1
ATOM 3116 C CA . LEU B 1 127 ? -4.703 -24.297 -6.594 1 94.81 127 LEU B CA 1
ATOM 3117 C C . LEU B 1 127 ? -3.895 -24.703 -7.824 1 94.81 127 LEU B C 1
ATOM 3119 O O . LEU B 1 127 ? -3.594 -23.875 -8.68 1 94.81 127 LEU B O 1
ATOM 3123 N N . GLU B 1 128 ? -3.568 -25.953 -7.922 1 94.88 128 GLU B N 1
ATOM 3124 C CA . GLU B 1 128 ? -2.768 -26.438 -9.039 1 94.88 128 GLU B CA 1
ATOM 3125 C C . GLU B 1 128 ? -3.473 -26.188 -10.375 1 94.88 128 GLU B C 1
ATOM 3127 O O . GLU B 1 128 ? -2.852 -25.734 -11.336 1 94.88 128 GLU B O 1
ATOM 3132 N N . GLU B 1 129 ? -4.711 -26.5 -10.359 1 95.62 129 GLU B N 1
ATOM 3133 C CA . GLU B 1 129 ? -5.504 -26.281 -11.57 1 95.62 129 GLU B CA 1
ATOM 3134 C C . GLU B 1 129 ? -5.582 -24.797 -11.906 1 95.62 129 GLU B C 1
ATOM 3136 O O . GLU B 1 129 ? -5.484 -24.406 -13.078 1 95.62 129 GLU B O 1
ATOM 3141 N N . GLN B 1 130 ? -5.711 -24 -10.922 1 94.81 130 GLN B N 1
ATOM 3142 C CA . GLN B 1 130 ? -5.781 -22.562 -11.109 1 94.81 130 GLN B CA 1
ATOM 3143 C C . GLN B 1 130 ? -4.477 -22.016 -11.688 1 94.81 130 GLN B C 1
ATOM 3145 O O . GLN B 1 130 ? -4.492 -21.141 -12.555 1 94.81 130 GLN B O 1
ATOM 3150 N N . ILE B 1 131 ? -3.408 -22.562 -11.234 1 96.81 131 ILE B N 1
ATOM 3151 C CA . ILE B 1 131 ? -2.098 -22.125 -11.703 1 96.81 131 ILE B CA 1
ATOM 3152 C C . ILE B 1 131 ? -1.913 -22.516 -13.164 1 96.81 131 ILE B C 1
ATOM 3154 O O . ILE B 1 131 ? -1.457 -21.719 -13.977 1 96.81 131 ILE B O 1
ATOM 3158 N N . LEU B 1 132 ? -2.281 -23.719 -13.484 1 96.38 132 LEU B N 1
ATOM 3159 C CA . LEU B 1 132 ? -2.158 -24.188 -14.852 1 96.38 132 LEU B CA 1
ATOM 3160 C C . LEU B 1 132 ? -3.01 -23.344 -15.797 1 96.38 132 LEU B C 1
ATOM 3162 O O . LEU B 1 132 ? -2.57 -23.016 -16.906 1 96.38 132 LEU B O 1
ATOM 3166 N N . GLU B 1 133 ? -4.176 -23.031 -15.336 1 95.25 133 GLU B N 1
ATOM 3167 C CA . GLU B 1 133 ? -5.055 -22.172 -16.125 1 95.25 133 GLU B CA 1
ATOM 3168 C C . GLU B 1 133 ? -4.418 -20.812 -16.375 1 95.25 133 GLU B C 1
ATOM 3170 O O . GLU B 1 133 ? -4.488 -20.281 -17.484 1 95.25 133 GLU B O 1
ATOM 3175 N N . PHE B 1 134 ? -3.812 -20.312 -15.438 1 96.5 134 PHE B N 1
ATOM 3176 C CA . PHE B 1 134 ? -3.148 -19.016 -15.562 1 96.5 134 PHE B CA 1
ATOM 3177 C C . PHE B 1 134 ? -1.975 -19.109 -16.531 1 96.5 134 PHE B C 1
ATOM 3179 O O . PHE B 1 134 ? -1.809 -18.25 -17.391 1 96.5 134 PHE B O 1
ATOM 3186 N N . VAL B 1 135 ? -1.143 -20.109 -16.391 1 96.81 135 VAL B N 1
ATOM 3187 C CA . VAL B 1 135 ? 0.032 -20.312 -17.234 1 96.81 135 VAL B CA 1
ATOM 3188 C C . VAL B 1 135 ? -0.384 -20.375 -18.703 1 96.81 135 VAL B C 1
ATOM 3190 O O . VAL B 1 135 ? 0.259 -19.75 -19.562 1 96.81 135 VAL B O 1
ATOM 3193 N N . GLU B 1 136 ? -1.48 -20.969 -18.953 1 96.44 136 GLU B N 1
ATOM 3194 C CA . GLU B 1 136 ? -1.978 -21.062 -20.312 1 96.44 136 GLU B CA 1
ATOM 3195 C C . GLU B 1 136 ? -2.516 -19.719 -20.812 1 96.44 136 GLU B C 1
ATOM 3197 O O . GLU B 1 136 ? -2.211 -19.297 -21.922 1 96.44 136 GLU B O 1
ATOM 3202 N N . ALA B 1 137 ? -3.248 -19.094 -19.984 1 93.94 137 ALA B N 1
ATOM 3203 C CA . ALA B 1 137 ? -3.932 -17.859 -20.344 1 93.94 137 ALA B CA 1
ATOM 3204 C C . ALA B 1 137 ? -2.932 -16.719 -20.594 1 93.94 137 ALA B C 1
ATOM 3206 O O . ALA B 1 137 ? -3.158 -15.859 -21.438 1 93.94 137 ALA B O 1
ATOM 3207 N N . MET B 1 138 ? -1.844 -16.781 -19.844 1 94.88 138 MET B N 1
ATOM 3208 C CA . MET B 1 138 ? -0.914 -15.656 -19.891 1 94.88 138 MET B CA 1
ATOM 3209 C C . MET B 1 138 ? -0.216 -15.586 -21.25 1 94.88 138 MET B C 1
ATOM 3211 O O . MET B 1 138 ? 0.298 -14.539 -21.641 1 94.88 138 MET B O 1
ATOM 3215 N N . GLU B 1 139 ? -0.252 -16.672 -21.969 1 94.69 139 GLU B N 1
ATOM 3216 C CA . GLU B 1 139 ? 0.373 -16.719 -23.297 1 94.69 139 GLU B CA 1
ATOM 3217 C C . GLU B 1 139 ? -0.314 -15.766 -24.266 1 94.69 139 GLU B C 1
ATOM 3219 O O . GLU B 1 139 ? 0.315 -15.266 -25.203 1 94.69 139 GLU B O 1
ATOM 3224 N N . LYS B 1 140 ? -1.546 -15.469 -24.031 1 92.25 140 LYS B N 1
ATOM 3225 C CA . LYS B 1 140 ? -2.334 -14.602 -24.906 1 92.25 140 LYS B CA 1
ATOM 3226 C C . LYS B 1 140 ? -1.958 -13.141 -24.719 1 92.25 140 LYS B C 1
ATOM 3228 O O . LYS B 1 140 ? -2.262 -12.297 -25.562 1 92.25 140 LYS B O 1
ATOM 3233 N N . TYR B 1 141 ? -1.391 -12.797 -23.625 1 90.31 141 TYR B N 1
ATOM 3234 C CA . TYR B 1 141 ? -1.013 -11.438 -23.281 1 90.31 141 TYR B CA 1
ATOM 3235 C C . TYR B 1 141 ? 0.474 -11.344 -22.953 1 90.31 141 TYR B C 1
ATOM 3237 O O . TYR B 1 141 ? 0.868 -11.461 -21.797 1 90.31 141 TYR B O 1
ATOM 3245 N N . PRO B 1 142 ? 1.112 -10.961 -24.031 1 87.12 142 PRO B N 1
ATOM 3246 C CA . PRO B 1 142 ? 2.547 -10.875 -23.75 1 87.12 142 PRO B CA 1
ATOM 3247 C C . PRO B 1 142 ? 2.883 -9.789 -22.734 1 87.12 142 PRO B C 1
ATOM 3249 O O . PRO B 1 142 ? 2.184 -8.773 -22.641 1 87.12 142 PRO B O 1
ATOM 3252 N N . LEU B 1 143 ? 3.648 -9.891 -21.781 1 88.56 143 LEU B N 1
ATOM 3253 C CA . LEU B 1 143 ? 4.215 -8.969 -20.797 1 88.56 143 LEU B CA 1
ATOM 3254 C C . LEU B 1 143 ? 3.268 -8.773 -19.625 1 88.56 143 LEU B C 1
ATOM 3256 O O . LEU B 1 143 ? 3.67 -8.914 -18.469 1 88.56 143 LEU B O 1
ATOM 3260 N N . HIS B 1 144 ? 1.823 -8.367 -20.016 1 92.62 144 HIS B N 1
ATOM 3261 C CA . HIS B 1 144 ? 0.824 -8.047 -19 1 92.62 144 HIS B CA 1
ATOM 3262 C C . HIS B 1 144 ? -0.57 -7.957 -19.609 1 92.62 144 HIS B C 1
ATOM 3264 O O . HIS B 1 144 ? -0.734 -7.449 -20.719 1 92.62 144 HIS B O 1
ATOM 3270 N N . SER B 1 145 ? -1.589 -8.375 -18.922 1 90.75 145 SER B N 1
ATOM 3271 C CA . SER B 1 145 ? -2.939 -8.375 -19.469 1 90.75 145 SER B CA 1
ATOM 3272 C C . SER B 1 145 ? -3.691 -7.105 -19.094 1 90.75 145 SER B C 1
ATOM 3274 O O . SER B 1 145 ? -4.746 -6.809 -19.672 1 90.75 145 SER B O 1
ATOM 3276 N N . ASN B 1 146 ? -3.193 -6.418 -18.078 1 87.25 146 ASN B N 1
ATOM 3277 C CA . ASN B 1 146 ? -3.809 -5.207 -17.531 1 87.25 146 ASN B CA 1
ATOM 3278 C C . ASN B 1 146 ? -5.207 -5.484 -17 1 87.25 146 ASN B C 1
ATOM 3280 O O . ASN B 1 146 ? -6.148 -4.742 -17.281 1 87.25 146 ASN B O 1
ATOM 3284 N N . GLY B 1 147 ? -5.305 -6.613 -16.328 1 87.06 147 GLY B N 1
ATOM 3285 C CA . GLY B 1 147 ? -6.527 -6.902 -15.586 1 87.06 147 GLY B CA 1
ATOM 3286 C C . GLY B 1 147 ? -7.457 -7.852 -16.312 1 87.06 147 GLY B C 1
ATOM 3287 O O . GLY B 1 147 ? -8.57 -8.109 -15.859 1 87.06 147 GLY B O 1
ATOM 3288 N N . LEU B 1 148 ? -7.082 -8.469 -17.344 1 86.69 148 LEU B N 1
ATOM 3289 C CA . LEU B 1 148 ? -7.965 -9.305 -18.156 1 86.69 148 LEU B CA 1
ATOM 3290 C C . LEU B 1 148 ? -7.805 -10.773 -17.781 1 86.69 148 LEU B C 1
ATOM 3292 O O . LEU B 1 148 ? -8.562 -11.625 -18.266 1 86.69 148 LEU B O 1
ATOM 3296 N N . LEU B 1 149 ? -6.844 -11.062 -16.953 1 89.81 149 LEU B N 1
ATOM 3297 C CA . LEU B 1 149 ? -6.609 -12.438 -16.531 1 89.81 149 LEU B CA 1
ATOM 3298 C C . LEU B 1 149 ? -6.969 -12.633 -15.062 1 89.81 149 LEU B C 1
ATOM 3300 O O . LEU B 1 149 ? -6.781 -11.719 -14.242 1 89.81 149 LEU B O 1
ATOM 3304 N N . LYS B 1 150 ? -7.457 -13.797 -14.766 1 87.94 150 LYS B N 1
ATOM 3305 C CA . LYS B 1 150 ? -7.535 -14.242 -13.375 1 87.94 150 LYS B CA 1
ATOM 3306 C C . LYS B 1 150 ? -6.188 -14.766 -12.891 1 87.94 150 LYS B C 1
ATOM 3308 O O . LYS B 1 150 ? -5.621 -15.688 -13.484 1 87.94 150 LYS B O 1
ATOM 3313 N N . VAL B 1 151 ? -5.73 -14.219 -11.844 1 93.81 151 VAL B N 1
ATOM 3314 C CA . VAL B 1 151 ? -4.383 -14.531 -11.383 1 93.81 151 VAL B CA 1
ATOM 3315 C C . VAL B 1 151 ? -4.438 -15.156 -9.992 1 93.81 151 VAL B C 1
ATOM 3317 O O . VAL B 1 151 ? -4.988 -14.562 -9.062 1 93.81 151 VAL B O 1
ATOM 3320 N N . PRO B 1 152 ? -3.963 -16.344 -9.859 1 94.75 152 PRO B N 1
ATOM 3321 C CA . PRO B 1 152 ? -3.844 -16.859 -8.492 1 94.75 152 PRO B CA 1
ATOM 3322 C C . PRO B 1 152 ? -2.912 -16.016 -7.621 1 94.75 152 PRO B C 1
ATOM 3324 O O . PRO B 1 152 ? -1.698 -15.992 -7.848 1 94.75 152 PRO B O 1
ATOM 3327 N N . LYS B 1 153 ? -3.402 -15.398 -6.668 1 95.56 153 LYS B N 1
ATOM 3328 C CA . LYS B 1 153 ? -2.688 -14.43 -5.844 1 95.56 153 LYS B CA 1
ATOM 3329 C C . LYS B 1 153 ? -1.463 -15.062 -5.188 1 95.56 153 LYS B C 1
ATOM 3331 O O . LYS B 1 153 ? -0.446 -14.391 -4.992 1 95.56 153 LYS B O 1
ATOM 3336 N N . VAL B 1 154 ? -1.55 -16.328 -4.914 1 97.31 154 VAL B N 1
ATOM 3337 C CA . VAL B 1 154 ? -0.492 -17.031 -4.188 1 97.31 154 VAL B CA 1
ATOM 3338 C C . VAL B 1 154 ? 0.816 -16.938 -4.973 1 97.31 154 VAL B C 1
ATOM 3340 O O . VAL B 1 154 ? 1.898 -16.906 -4.383 1 97.31 154 VAL B O 1
ATOM 3343 N N . LEU B 1 155 ? 0.716 -16.875 -6.27 1 98.38 155 LEU B N 1
ATOM 3344 C CA . LEU B 1 155 ? 1.903 -16.781 -7.113 1 98.38 155 LEU B CA 1
ATOM 3345 C C . LEU B 1 155 ? 2.656 -15.492 -6.852 1 98.38 155 LEU B C 1
ATOM 3347 O O . LEU B 1 155 ? 3.887 -15.484 -6.77 1 98.38 155 LEU B O 1
ATOM 3351 N N . ALA B 1 156 ? 1.906 -14.414 -6.695 1 98.62 156 ALA B N 1
ATOM 3352 C CA . ALA B 1 156 ? 2.527 -13.133 -6.363 1 98.62 156 ALA B CA 1
ATOM 3353 C C . ALA B 1 156 ? 3.045 -13.133 -4.926 1 98.62 156 ALA B C 1
ATOM 3355 O O . ALA B 1 156 ? 4.129 -12.617 -4.648 1 98.62 156 ALA B O 1
ATOM 3356 N N . ASP B 1 157 ? 2.328 -13.758 -4.02 1 98.44 157 ASP B N 1
ATOM 3357 C CA . ASP B 1 157 ? 2.654 -13.789 -2.6 1 98.44 157 ASP B CA 1
ATOM 3358 C C . ASP B 1 157 ? 4.008 -14.461 -2.361 1 98.44 157 ASP B C 1
ATOM 3360 O O . ASP B 1 157 ? 4.777 -14.023 -1.505 1 98.44 157 ASP B O 1
ATOM 3364 N N . ILE B 1 158 ? 4.305 -15.461 -3.09 1 98.25 158 ILE B N 1
ATOM 3365 C CA . ILE B 1 158 ? 5.535 -16.188 -2.82 1 98.25 158 ILE B CA 1
ATOM 3366 C C . ILE B 1 158 ? 6.738 -15.383 -3.303 1 98.25 158 ILE B C 1
ATOM 3368 O O . ILE B 1 158 ? 7.828 -15.484 -2.736 1 98.25 158 ILE B O 1
ATOM 3372 N N . VAL B 1 159 ? 6.566 -14.531 -4.363 1 98.81 159 VAL B N 1
ATOM 3373 C CA . VAL B 1 159 ? 7.641 -13.633 -4.773 1 98.81 159 VAL B CA 1
ATOM 3374 C C . VAL B 1 159 ? 7.902 -12.609 -3.67 1 98.81 159 VAL B C 1
ATOM 3376 O O . VAL B 1 159 ? 9.047 -12.414 -3.258 1 98.81 159 VAL B O 1
ATOM 3379 N N . GLU B 1 160 ? 6.832 -12.047 -3.184 1 98.88 160 GLU B N 1
ATOM 3380 C CA . GLU B 1 160 ? 6.949 -11.047 -2.121 1 98.88 160 GLU B CA 1
ATOM 3381 C C . GLU B 1 160 ? 7.551 -11.656 -0.858 1 98.88 160 GLU B C 1
ATOM 3383 O O . GLU B 1 160 ? 8.438 -11.062 -0.239 1 98.88 160 GLU B O 1
ATOM 3388 N N . SER B 1 161 ? 7.055 -12.828 -0.492 1 98.81 161 SER B N 1
ATOM 3389 C CA . SER B 1 161 ? 7.551 -13.469 0.719 1 98.81 161 SER B CA 1
ATOM 3390 C C . SER B 1 161 ? 9.016 -13.867 0.574 1 98.81 161 SER B C 1
ATOM 3392 O O . SER B 1 161 ? 9.773 -13.844 1.549 1 98.81 161 SER B O 1
ATOM 3394 N N . THR B 1 162 ? 9.461 -14.258 -0.631 1 98.88 162 THR B N 1
ATOM 3395 C CA . THR B 1 162 ? 10.867 -14.531 -0.892 1 98.88 162 THR B CA 1
ATOM 3396 C C . THR B 1 162 ? 11.719 -13.289 -0.624 1 98.88 162 THR B C 1
ATOM 3398 O O . THR B 1 162 ? 12.766 -13.375 0.02 1 98.88 162 THR B O 1
ATOM 3401 N N . ILE B 1 163 ? 11.227 -12.188 -1.062 1 98.88 163 ILE B N 1
ATOM 3402 C CA . ILE B 1 163 ? 11.906 -10.914 -0.843 1 98.88 163 ILE B CA 1
ATOM 3403 C C . ILE B 1 163 ? 12.031 -10.641 0.656 1 98.88 163 ILE B C 1
ATOM 3405 O O . ILE B 1 163 ? 13.117 -10.328 1.147 1 98.88 163 ILE B O 1
ATOM 3409 N N . GLY B 1 164 ? 10.922 -10.797 1.36 1 98.81 164 GLY B N 1
ATOM 3410 C CA . GLY B 1 164 ? 10.953 -10.625 2.803 1 98.81 164 GLY B CA 1
ATOM 3411 C C . GLY B 1 164 ? 11.914 -11.562 3.502 1 98.81 164 GLY B C 1
ATOM 3412 O O . GLY B 1 164 ? 12.602 -11.164 4.445 1 98.81 164 GLY B O 1
ATOM 3413 N N . ALA B 1 165 ? 12.008 -12.773 3.025 1 98.81 165 ALA B N 1
ATOM 3414 C CA . ALA B 1 165 ? 12.883 -13.781 3.625 1 98.81 165 ALA B CA 1
ATOM 3415 C C . ALA B 1 165 ? 14.352 -13.398 3.449 1 98.81 165 ALA B C 1
ATOM 3417 O O . ALA B 1 165 ? 15.141 -13.523 4.387 1 98.81 165 ALA B O 1
ATOM 3418 N N . ILE B 1 166 ? 14.68 -12.992 2.244 1 98.81 166 ILE B N 1
ATOM 3419 C CA . ILE B 1 166 ? 16.062 -12.594 1.994 1 98.81 166 ILE B CA 1
ATOM 3420 C C . ILE B 1 166 ? 16.438 -11.43 2.908 1 98.81 166 ILE B C 1
ATOM 3422 O O . ILE B 1 166 ? 17.516 -11.438 3.518 1 98.81 166 ILE B O 1
ATOM 3426 N N . PHE B 1 167 ? 15.594 -10.492 3.084 1 98.81 167 PHE B N 1
ATOM 3427 C CA . PHE B 1 167 ? 15.883 -9.336 3.928 1 98.81 167 PHE B CA 1
ATOM 3428 C C . PHE B 1 167 ? 16.047 -9.758 5.383 1 98.81 167 PHE B C 1
ATOM 3430 O O . PHE B 1 167 ? 16.969 -9.312 6.062 1 98.81 167 PHE B O 1
ATOM 3437 N N . MET B 1 168 ? 15.117 -10.539 5.805 1 98.12 168 MET B N 1
ATOM 3438 C CA . MET B 1 168 ? 15.219 -11.016 7.184 1 98.12 168 MET B CA 1
ATOM 3439 C C . MET B 1 168 ? 16.531 -11.742 7.414 1 98.12 168 MET B C 1
ATOM 3441 O O . MET B 1 168 ? 17.078 -11.711 8.516 1 98.12 168 MET B O 1
ATOM 3445 N N . ASP B 1 169 ? 17.047 -12.367 6.406 1 98.38 169 ASP B N 1
ATOM 3446 C CA . ASP B 1 169 ? 18.266 -13.18 6.504 1 98.38 169 ASP B CA 1
ATOM 3447 C C . ASP B 1 169 ? 19.516 -12.297 6.508 1 98.38 169 ASP B C 1
ATOM 3449 O O . ASP B 1 169 ? 20.469 -12.562 7.246 1 98.38 169 ASP B O 1
ATOM 3453 N N . CYS B 1 170 ? 19.469 -11.156 5.734 1 97.75 170 CYS B N 1
ATOM 3454 C CA . CYS B 1 170 ? 20.719 -10.43 5.547 1 97.75 170 CYS B CA 1
ATOM 3455 C C . CYS B 1 170 ? 20.578 -8.984 6.02 1 97.75 170 CYS B C 1
ATOM 3457 O O . CYS B 1 170 ? 21.578 -8.281 6.16 1 97.75 170 CYS B O 1
ATOM 3459 N N . ASN B 1 171 ? 19.391 -8.492 6.168 1 96.19 171 ASN B N 1
ATOM 3460 C CA . ASN B 1 171 ? 19.094 -7.141 6.625 1 96.19 171 ASN B CA 1
ATOM 3461 C C . ASN B 1 171 ? 19.734 -6.094 5.727 1 96.19 171 ASN B C 1
ATOM 3463 O O . ASN B 1 171 ? 20.281 -5.102 6.215 1 96.19 171 ASN B O 1
ATOM 3467 N N . SER B 1 172 ? 19.719 -6.355 4.469 1 96.69 172 SER B N 1
ATOM 3468 C CA . SER B 1 172 ? 20.281 -5.449 3.473 1 96.69 172 SER B CA 1
ATOM 3469 C C . SER B 1 172 ? 19.359 -5.316 2.262 1 96.69 172 SER B C 1
ATOM 3471 O O . SER B 1 172 ? 19.219 -6.258 1.48 1 96.69 172 SER B O 1
ATOM 3473 N N . THR B 1 173 ? 18.812 -4.102 2.104 1 97.19 173 THR B N 1
ATOM 3474 C CA . THR B 1 173 ? 17.938 -3.881 0.954 1 97.19 173 THR B CA 1
ATOM 3475 C C . THR B 1 173 ? 18.734 -3.924 -0.346 1 97.19 173 THR B C 1
ATOM 3477 O O . THR B 1 173 ? 18.219 -4.32 -1.39 1 97.19 173 THR B O 1
ATOM 3480 N N . GLU B 1 174 ? 19.969 -3.533 -0.263 1 96.56 174 GLU B N 1
ATOM 3481 C CA . GLU B 1 174 ? 20.844 -3.594 -1.43 1 96.56 174 GLU B CA 1
ATOM 3482 C C . GLU B 1 174 ? 21.031 -5.031 -1.906 1 96.56 174 GLU B C 1
ATOM 3484 O O . GLU B 1 174 ? 20.922 -5.312 -3.102 1 96.56 174 GLU B O 1
ATOM 3489 N N . THR B 1 175 ? 21.266 -5.91 -0.983 1 97.94 175 THR B N 1
ATOM 3490 C CA . THR B 1 175 ? 21.438 -7.32 -1.313 1 97.94 175 THR B CA 1
ATOM 3491 C C . THR B 1 175 ? 20.141 -7.906 -1.866 1 97.94 175 THR B C 1
ATOM 3493 O O . THR B 1 175 ? 20.156 -8.633 -2.859 1 97.94 175 THR B O 1
ATOM 3496 N N . VAL B 1 176 ? 19.062 -7.543 -1.222 1 98.56 176 VAL B N 1
ATOM 3497 C CA . VAL B 1 176 ? 17.766 -8.031 -1.679 1 98.56 176 VAL B CA 1
ATOM 3498 C C . VAL B 1 176 ? 17.547 -7.633 -3.139 1 98.56 176 VAL B C 1
ATOM 3500 O O . VAL B 1 176 ? 17.172 -8.461 -3.965 1 98.56 176 VAL B O 1
ATOM 3503 N N . TRP B 1 177 ? 17.844 -6.367 -3.432 1 97.88 177 TRP B N 1
ATOM 3504 C CA . TRP B 1 177 ? 17.594 -5.855 -4.773 1 97.88 177 TRP B CA 1
ATOM 3505 C C . TRP B 1 177 ? 18.5 -6.527 -5.797 1 97.88 177 TRP B C 1
ATOM 3507 O O . TRP B 1 177 ? 18.078 -6.832 -6.914 1 97.88 177 TRP B O 1
ATOM 3517 N N . LYS B 1 178 ? 19.734 -6.785 -5.426 1 97.88 178 LYS B N 1
ATOM 3518 C CA . LYS B 1 178 ? 20.672 -7.48 -6.301 1 97.88 178 LYS B CA 1
ATOM 3519 C C . LYS B 1 178 ? 20.156 -8.875 -6.656 1 97.88 178 LYS B C 1
ATOM 3521 O O . LYS B 1 178 ? 20.344 -9.336 -7.781 1 97.88 178 LYS B O 1
ATOM 3526 N N . VAL B 1 179 ? 19.531 -9.5 -5.754 1 98.5 179 VAL B N 1
ATOM 3527 C CA . VAL B 1 179 ? 19.047 -10.867 -5.934 1 98.5 179 VAL B CA 1
ATOM 3528 C C . VAL B 1 179 ? 17.75 -10.852 -6.754 1 98.5 179 VAL B C 1
ATOM 3530 O O . VAL B 1 179 ? 17.578 -11.664 -7.664 1 98.5 179 VAL B O 1
ATOM 3533 N N . ILE B 1 180 ? 16.859 -9.906 -6.488 1 98.5 180 ILE B N 1
ATOM 3534 C CA . ILE B 1 180 ? 15.477 -10.008 -6.957 1 98.5 180 ILE B CA 1
ATOM 3535 C C . ILE B 1 180 ? 15.344 -9.32 -8.32 1 98.5 180 ILE B C 1
ATOM 3537 O O . ILE B 1 180 ? 14.555 -9.75 -9.164 1 98.5 180 ILE B O 1
ATOM 3541 N N . LYS B 1 181 ? 16.109 -8.289 -8.594 1 97.81 181 LYS B N 1
ATOM 3542 C CA . LYS B 1 181 ? 15.953 -7.473 -9.797 1 97.81 181 LYS B CA 1
ATOM 3543 C C . LYS B 1 181 ? 16.062 -8.328 -11.055 1 97.81 181 LYS B C 1
ATOM 3545 O O . LYS B 1 181 ? 15.219 -8.234 -11.953 1 97.81 181 LYS B O 1
ATOM 3550 N N . PRO B 1 182 ? 17.047 -9.266 -11.156 1 97.94 182 PRO B N 1
ATOM 3551 C CA . PRO B 1 182 ? 17.141 -10.102 -12.359 1 97.94 182 PRO B CA 1
ATOM 3552 C C . PRO B 1 182 ? 15.898 -10.977 -12.547 1 97.94 182 PRO B C 1
ATOM 3554 O O . PRO B 1 182 ? 15.516 -11.273 -13.688 1 97.94 182 PRO B O 1
ATOM 3557 N N . LEU B 1 183 ? 15.281 -11.391 -11.492 1 98 183 LEU B N 1
ATOM 3558 C CA . LEU B 1 183 ? 14.109 -12.258 -11.562 1 98 183 LEU B CA 1
ATOM 3559 C C . LEU B 1 183 ? 12.898 -11.5 -12.078 1 98 183 LEU B C 1
ATOM 3561 O O . LEU B 1 183 ? 11.977 -12.094 -12.648 1 98 183 LEU B O 1
ATOM 3565 N N . LEU B 1 184 ? 12.883 -10.172 -11.914 1 97.94 184 LEU B N 1
ATOM 3566 C CA . LEU B 1 184 ? 11.734 -9.344 -12.266 1 97.94 184 LEU B CA 1
ATOM 3567 C C . LEU B 1 184 ? 11.719 -9.047 -13.766 1 97.94 184 LEU B C 1
ATOM 3569 O O . LEU B 1 184 ? 10.734 -8.531 -14.289 1 97.94 184 LEU B O 1
ATOM 3573 N N . GLU B 1 185 ? 12.734 -9.406 -14.453 1 96.12 185 GLU B N 1
ATOM 3574 C CA . GLU B 1 185 ? 12.828 -9.109 -15.875 1 96.12 185 GLU B CA 1
ATOM 3575 C C . GLU B 1 185 ? 11.852 -9.961 -16.688 1 96.12 185 GLU B C 1
ATOM 3577 O O . GLU B 1 185 ? 11.594 -11.117 -16.328 1 96.12 185 GLU B O 1
ATOM 3582 N N . PRO B 1 186 ? 11.352 -9.391 -17.766 1 95.56 186 PRO B N 1
ATOM 3583 C CA . PRO B 1 186 ? 11.57 -8.031 -18.281 1 95.56 186 PRO B CA 1
ATOM 3584 C C . PRO B 1 186 ? 10.789 -6.977 -17.5 1 95.56 186 PRO B C 1
ATOM 3586 O O . P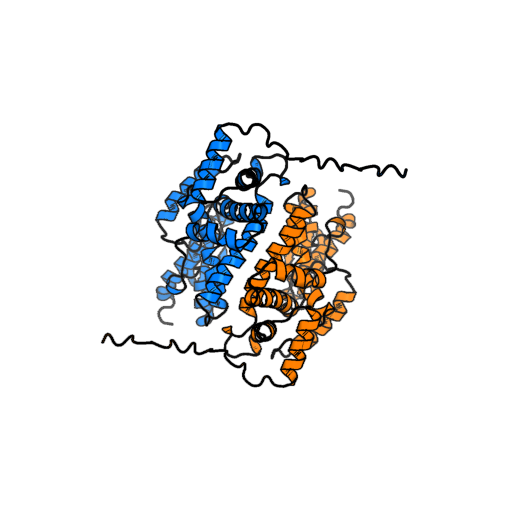RO B 1 186 ? 9.625 -7.188 -17.172 1 95.56 186 PRO B O 1
ATOM 3589 N N . ILE B 1 187 ? 11.406 -5.879 -17.25 1 95.81 187 ILE B N 1
ATOM 3590 C CA . ILE B 1 187 ? 10.773 -4.715 -16.625 1 95.81 187 ILE B CA 1
ATOM 3591 C C . ILE B 1 187 ? 9.984 -3.941 -17.688 1 95.81 187 ILE B C 1
ATOM 3593 O O . ILE B 1 187 ? 10.453 -3.744 -18.797 1 95.81 187 ILE B O 1
ATOM 3597 N N . ILE B 1 188 ? 8.812 -3.586 -17.359 1 94.75 188 ILE B N 1
ATOM 3598 C CA . ILE B 1 188 ? 7.996 -2.756 -18.234 1 94.75 188 ILE B CA 1
ATOM 3599 C C . ILE B 1 188 ? 8.438 -1.298 -18.125 1 94.75 188 ILE B C 1
ATOM 3601 O O . ILE B 1 188 ? 8.508 -0.749 -17.016 1 94.75 188 ILE B O 1
ATOM 3605 N N . HIS B 1 189 ? 8.703 -0.763 -19.25 1 94.62 189 HIS B N 1
ATOM 3606 C CA . HIS B 1 189 ? 9.148 0.627 -19.281 1 94.62 189 HIS B CA 1
ATOM 3607 C C . HIS B 1 189 ? 8.008 1.558 -19.688 1 94.62 189 HIS B C 1
ATOM 3609 O O . HIS B 1 189 ? 6.938 1.097 -20.078 1 94.62 189 HIS B O 1
ATOM 3615 N N . LEU B 1 190 ? 8.273 2.844 -19.531 1 92 190 LEU B N 1
ATOM 3616 C CA . LEU B 1 190 ? 7.246 3.861 -19.75 1 92 190 LEU B CA 1
ATOM 3617 C C . LEU B 1 190 ? 6.656 3.76 -21.156 1 92 190 LEU B C 1
ATOM 3619 O O . LEU B 1 190 ? 5.449 3.92 -21.328 1 92 190 LEU B O 1
ATOM 3623 N N . ASP B 1 191 ? 7.441 3.457 -22.109 1 89.94 191 ASP B N 1
ATOM 3624 C CA . ASP B 1 191 ? 7.02 3.445 -23.516 1 89.94 191 ASP B CA 1
ATOM 3625 C C . ASP B 1 191 ? 6.168 2.213 -23.812 1 89.94 191 ASP B C 1
ATOM 3627 O O . ASP B 1 191 ? 5.461 2.172 -24.828 1 89.94 191 ASP B O 1
ATOM 3631 N N . LYS B 1 192 ? 6.234 1.211 -22.984 1 88 192 LYS B N 1
ATOM 3632 C CA . LYS B 1 192 ? 5.496 -0.031 -23.203 1 88 192 LYS B CA 1
ATOM 3633 C C . LYS B 1 192 ? 4.301 -0.139 -22.266 1 88 192 LYS B C 1
ATOM 3635 O O . LYS B 1 192 ? 3.555 -1.118 -22.312 1 88 192 LYS B O 1
ATOM 3640 N N . MET B 1 193 ? 4.203 0.87 -21.453 1 86.25 193 MET B N 1
ATOM 3641 C CA . MET B 1 193 ? 3.121 0.823 -20.469 1 86.25 193 MET B CA 1
ATOM 3642 C C . MET B 1 193 ? 1.771 1.051 -21.141 1 86.25 193 MET B C 1
ATOM 3644 O O . MET B 1 193 ? 1.612 1.991 -21.922 1 86.25 193 MET B O 1
ATOM 3648 N N . LYS B 1 194 ? 0.906 0.085 -20.875 1 82.5 194 LYS B N 1
ATOM 3649 C CA . LYS B 1 194 ? -0.474 0.23 -21.328 1 82.5 194 LYS B CA 1
ATOM 3650 C C . LYS B 1 194 ? -1.403 0.574 -20.172 1 82.5 194 LYS B C 1
ATOM 3652 O O . LYS B 1 194 ? -1.141 0.202 -19.031 1 82.5 194 LYS B O 1
ATOM 3657 N N . SER B 1 195 ? -2.367 1.294 -20.469 1 80.94 195 SER B N 1
ATOM 3658 C CA . SER B 1 195 ? -3.305 1.7 -19.438 1 80.94 195 SER B CA 1
ATOM 3659 C C . SER B 1 195 ? -4.305 0.592 -19.125 1 80.94 195 SER B C 1
ATOM 3661 O O . SER B 1 195 ? -4.691 -0.167 -20.016 1 80.94 195 SER B O 1
ATOM 3663 N N . HIS B 1 196 ? -4.57 0.558 -17.844 1 86.19 196 HIS B N 1
ATOM 3664 C CA . HIS B 1 196 ? -5.711 -0.264 -17.453 1 86.19 196 HIS B CA 1
ATOM 3665 C C . HIS B 1 196 ? -6.984 0.184 -18.156 1 86.19 196 HIS B C 1
ATOM 3667 O O . HIS B 1 196 ? -7.246 1.384 -18.281 1 86.19 196 HIS B O 1
ATOM 3673 N N . PRO B 1 197 ? -7.707 -0.753 -18.641 1 85.56 197 PRO B N 1
ATOM 3674 C CA . PRO B 1 197 ? -8.883 -0.406 -19.438 1 85.56 197 PRO B CA 1
ATOM 3675 C C . PRO B 1 197 ? -9.828 0.55 -18.703 1 85.56 197 PRO B C 1
ATOM 3677 O O . PRO B 1 197 ? -10.32 1.509 -19.312 1 85.56 197 PRO B O 1
ATOM 3680 N N . MET B 1 198 ? -10.008 0.262 -17.406 1 87.88 198 MET B N 1
ATOM 3681 C CA . MET B 1 198 ? -10.906 1.117 -16.641 1 87.88 198 MET B CA 1
ATOM 3682 C C . MET B 1 198 ? -10.359 2.541 -16.562 1 87.88 198 MET B C 1
ATOM 3684 O O . MET B 1 198 ? -11.117 3.506 -16.688 1 87.88 198 MET B O 1
ATOM 3688 N N . THR B 1 199 ? -9.133 2.598 -16.406 1 86.12 199 THR B N 1
ATOM 3689 C CA . THR B 1 199 ? -8.492 3.906 -16.328 1 86.12 199 THR B CA 1
ATOM 3690 C C . THR B 1 199 ? -8.594 4.625 -17.672 1 86.12 199 THR B C 1
ATOM 3692 O O . THR B 1 199 ? -8.961 5.797 -17.734 1 86.12 199 THR B O 1
ATOM 3695 N N . GLU B 1 200 ? -8.258 3.949 -18.656 1 86.69 200 GLU B N 1
ATOM 3696 C CA . GLU B 1 200 ? -8.305 4.508 -20 1 86.69 200 GLU B CA 1
ATOM 3697 C C . GLU B 1 200 ? -9.719 4.98 -20.359 1 86.69 200 GLU B C 1
ATOM 3699 O O . GLU B 1 200 ? -9.898 6.086 -20.875 1 86.69 200 GLU B O 1
ATOM 3704 N N . LEU B 1 201 ? -10.695 4.18 -20.047 1 89.81 201 LEU B N 1
ATOM 3705 C CA . LEU B 1 201 ? -12.086 4.516 -20.344 1 89.81 201 LEU B CA 1
ATOM 3706 C C . LEU B 1 201 ? -12.516 5.762 -19.578 1 89.81 201 LEU B C 1
ATOM 3708 O O . LEU B 1 201 ? -13.133 6.664 -20.141 1 89.81 201 LEU B O 1
ATOM 3712 N N . ASN B 1 202 ? -12.18 5.797 -18.312 1 89.62 202 ASN B N 1
ATOM 3713 C CA . ASN B 1 202 ? -12.523 6.941 -17.469 1 89.62 202 ASN B CA 1
ATOM 3714 C C . ASN B 1 202 ? -11.867 8.219 -17.984 1 89.62 202 ASN B C 1
ATOM 3716 O O . ASN B 1 202 ? -12.508 9.273 -18.047 1 89.62 202 ASN B O 1
ATOM 3720 N N . GLU B 1 203 ? -10.617 8.07 -18.281 1 87.06 203 GLU B N 1
ATOM 3721 C CA . GLU B 1 203 ? -9.891 9.227 -18.797 1 87.06 203 GLU B CA 1
ATOM 3722 C C . GLU B 1 203 ? -10.492 9.711 -20.109 1 87.06 203 GLU B C 1
ATOM 3724 O O . GLU B 1 203 ? -10.617 10.914 -20.328 1 87.06 203 GLU B O 1
ATOM 3729 N N . MET B 1 204 ? -10.82 8.828 -20.969 1 87.06 204 MET B N 1
ATOM 3730 C CA . MET B 1 204 ? -11.438 9.148 -22.266 1 87.06 204 MET B CA 1
ATOM 3731 C C . MET B 1 204 ? -12.75 9.891 -22.062 1 87.06 204 MET B C 1
ATOM 3733 O O . MET B 1 204 ? -13.031 10.867 -22.766 1 87.06 204 MET B O 1
ATOM 3737 N N . CYS B 1 205 ? -13.531 9.445 -21.141 1 89.75 205 CYS B N 1
ATOM 3738 C CA . CYS B 1 205 ? -14.828 10.062 -20.875 1 89.75 205 CYS B CA 1
ATOM 3739 C C . CYS B 1 205 ? -14.656 11.43 -20.234 1 89.75 205 CYS B C 1
ATOM 3741 O O . CYS B 1 205 ? -15.336 12.391 -20.594 1 89.75 205 CYS B O 1
ATOM 3743 N N . GLN B 1 206 ? -13.805 11.5 -19.328 1 89.31 206 GLN B N 1
ATOM 3744 C CA . GLN B 1 206 ? -13.547 12.758 -18.641 1 89.31 206 GLN B CA 1
ATOM 3745 C C . GLN B 1 206 ? -13.039 13.82 -19.594 1 89.31 206 GLN B C 1
ATOM 3747 O O . GLN B 1 206 ? -13.477 14.977 -19.547 1 89.31 206 GLN B O 1
ATOM 3752 N N . LYS B 1 207 ? -12.141 13.477 -20.484 1 87.44 207 LYS B N 1
ATOM 3753 C CA . LYS B 1 207 ? -11.562 14.391 -21.469 1 87.44 207 LYS B CA 1
ATOM 3754 C C . LYS B 1 207 ? -12.641 14.961 -22.391 1 87.44 207 LYS B C 1
ATOM 3756 O O . LYS B 1 207 ? -12.531 16.094 -22.859 1 87.44 207 LYS B O 1
ATOM 3761 N N . ARG B 1 208 ? -13.586 14.195 -22.578 1 88.75 208 ARG B N 1
ATOM 3762 C CA . ARG B 1 208 ? -14.617 14.578 -23.531 1 88.75 208 ARG B CA 1
ATOM 3763 C C . ARG B 1 208 ? -15.898 14.984 -22.812 1 88.75 208 ARG B C 1
ATOM 3765 O O . ARG B 1 208 ? -16.938 15.164 -23.438 1 88.75 208 ARG B O 1
ATOM 3772 N N . ASN B 1 209 ? -15.805 14.992 -21.531 1 90.56 209 ASN B N 1
ATOM 3773 C CA . ASN B 1 209 ? -16.922 15.367 -20.672 1 90.56 209 ASN B CA 1
ATOM 3774 C C . ASN B 1 209 ? -18.141 14.484 -20.922 1 90.56 209 ASN B C 1
ATOM 3776 O O . ASN B 1 209 ? -19.25 14.992 -21.109 1 90.56 209 ASN B O 1
ATOM 3780 N N . LEU B 1 210 ? -17.922 13.305 -21.094 1 90.25 210 LEU B N 1
ATOM 3781 C CA . LEU B 1 210 ? -18.969 12.32 -21.312 1 90.25 210 LEU B CA 1
ATOM 3782 C C . LEU B 1 210 ? -19.312 11.609 -20 1 90.25 210 LEU B C 1
ATOM 3784 O O . LEU B 1 210 ? -18.422 11.32 -19.188 1 90.25 210 LEU B O 1
ATOM 3788 N N . LYS B 1 211 ? -20.562 11.367 -19.875 1 91.12 211 LYS B N 1
ATOM 3789 C CA . LYS B 1 211 ? -21.016 10.688 -18.656 1 91.12 211 LYS B CA 1
ATOM 3790 C C . LYS B 1 211 ? -20.938 9.172 -18.828 1 91.12 211 LYS B C 1
ATOM 3792 O O . LYS B 1 211 ? -21.547 8.602 -19.734 1 91.12 211 LYS B O 1
ATOM 3797 N N . LEU B 1 212 ? -20.219 8.562 -17.984 1 90.94 212 LEU B N 1
ATOM 3798 C CA . LEU B 1 212 ? -20.047 7.113 -17.969 1 90.94 212 LEU B CA 1
ATOM 3799 C C . LEU B 1 212 ? -20.922 6.477 -16.891 1 90.94 212 LEU B C 1
ATOM 3801 O O . LEU B 1 212 ? -20.906 6.895 -15.734 1 90.94 212 LEU B O 1
ATOM 3805 N N . THR B 1 213 ? -21.75 5.594 -17.297 1 90.56 213 THR B N 1
ATOM 3806 C CA . THR B 1 213 ? -22.578 4.855 -16.359 1 90.56 213 THR B CA 1
ATOM 3807 C C . THR B 1 213 ? -22.375 3.352 -16.516 1 90.56 213 THR B C 1
ATOM 3809 O O . THR B 1 213 ? -21.969 2.881 -17.578 1 90.56 213 THR B O 1
ATOM 3812 N N . SER B 1 214 ? -22.516 2.68 -15.336 1 91.19 214 SER B N 1
ATOM 3813 C CA . SER B 1 214 ? -22.312 1.235 -15.375 1 91.19 214 SER B CA 1
ATOM 3814 C C . SER B 1 214 ? -23.594 0.484 -15.023 1 91.19 214 SER B C 1
ATOM 3816 O O . SER B 1 214 ? -24.469 1.02 -14.336 1 91.19 214 SER B O 1
ATOM 3818 N N . LYS B 1 215 ? -23.797 -0.64 -15.656 1 87.69 215 LYS B N 1
ATOM 3819 C CA . LYS B 1 215 ? -24.828 -1.607 -15.32 1 87.69 215 LYS B CA 1
ATOM 3820 C C . LYS B 1 215 ? -24.219 -2.928 -14.852 1 87.69 215 LYS B C 1
ATOM 3822 O O . LYS B 1 215 ? -23.688 -3.688 -15.656 1 87.69 215 LYS B O 1
ATOM 3827 N N . ASP B 1 216 ? -24.328 -3.15 -13.586 1 87 216 ASP B N 1
ATOM 3828 C CA . ASP B 1 216 ? -23.75 -4.34 -12.969 1 87 216 ASP B CA 1
ATOM 3829 C C . ASP B 1 216 ? -24.781 -5.449 -12.828 1 87 216 ASP B C 1
ATOM 3831 O O . ASP B 1 216 ? -25.656 -5.391 -11.961 1 87 216 ASP B O 1
ATOM 3835 N N . THR B 1 217 ? -24.672 -6.406 -13.688 1 85.31 217 THR B N 1
ATOM 3836 C CA . THR B 1 217 ? -25.547 -7.574 -13.617 1 85.31 217 THR B CA 1
ATOM 3837 C C . THR B 1 217 ? -24.734 -8.844 -13.367 1 85.31 217 THR B C 1
ATOM 3839 O O . THR B 1 217 ? -25.125 -9.93 -13.805 1 85.31 217 THR B O 1
ATOM 3842 N N . TRP B 1 218 ? -23.641 -8.695 -12.828 1 84.31 218 TRP B N 1
ATOM 3843 C CA . TRP B 1 218 ? -22.703 -9.812 -12.688 1 84.31 218 TRP B CA 1
ATOM 3844 C C . TRP B 1 218 ? -23.297 -10.914 -11.812 1 84.31 218 TRP B C 1
ATOM 3846 O O . TRP B 1 218 ? -23.141 -12.102 -12.117 1 84.31 218 TRP B O 1
ATOM 3856 N N . GLU B 1 219 ? -23.922 -10.602 -10.758 1 86.25 219 GLU B N 1
ATOM 3857 C CA . GLU B 1 219 ? -24.5 -11.602 -9.875 1 86.25 219 GLU B CA 1
ATOM 3858 C C . GLU B 1 219 ? -25.578 -12.422 -10.602 1 86.25 219 GLU B C 1
ATOM 3860 O O . GLU B 1 219 ? -25.781 -13.594 -10.289 1 86.25 219 GLU B O 1
ATOM 3865 N N . GLU B 1 220 ? -26.141 -11.789 -11.523 1 86.56 220 GLU B N 1
ATOM 3866 C CA . GLU B 1 220 ? -27.219 -12.438 -12.25 1 86.56 220 GLU B CA 1
ATOM 3867 C C . GLU B 1 220 ? -26.688 -13.258 -13.422 1 86.56 220 GLU B C 1
ATOM 3869 O O . GLU B 1 220 ? -27.078 -14.414 -13.602 1 86.56 220 GLU B O 1
ATOM 3874 N N . ASN B 1 221 ? -25.891 -12.688 -14.164 1 88 221 ASN B N 1
ATOM 3875 C CA . ASN B 1 221 ? -25.469 -13.352 -15.391 1 88 221 ASN B CA 1
ATOM 3876 C C . ASN B 1 221 ? -23.969 -13.203 -15.633 1 88 221 ASN B C 1
ATOM 3878 O O . ASN B 1 221 ? -23.5 -13.383 -16.766 1 88 221 ASN B O 1
ATOM 3882 N N . GLN B 1 222 ? -23.125 -12.719 -14.586 1 88.56 222 GLN B N 1
ATOM 3883 C CA . GLN B 1 222 ? -21.672 -12.602 -14.648 1 88.56 222 GLN B CA 1
ATOM 3884 C C . GLN B 1 222 ? -21.25 -11.602 -15.711 1 88.56 222 GLN B C 1
ATOM 3886 O O . GLN B 1 222 ? -20.203 -11.773 -16.359 1 88.56 222 GLN B O 1
ATOM 3891 N N . THR B 1 223 ? -22.188 -10.656 -15.945 1 89.88 223 THR B N 1
ATOM 3892 C CA . THR B 1 223 ? -21.922 -9.664 -16.984 1 89.88 223 THR B CA 1
ATOM 3893 C C . THR B 1 223 ? -21.859 -8.258 -16.375 1 89.88 223 THR B C 1
ATOM 3895 O O . THR B 1 223 ? -22.516 -7.977 -15.383 1 89.88 223 THR B O 1
ATOM 3898 N N . TYR B 1 224 ? -20.969 -7.438 -16.938 1 90.69 224 TYR B N 1
ATOM 3899 C CA . TYR B 1 224 ? -20.812 -6.027 -16.594 1 90.69 224 TYR B CA 1
ATOM 3900 C C . TYR B 1 224 ? -20.844 -5.164 -17.859 1 90.69 224 TYR B C 1
ATOM 3902 O O . TYR B 1 224 ? -20.234 -5.512 -18.875 1 90.69 224 TYR B O 1
ATOM 3910 N N . CYS B 1 225 ? -21.625 -4.113 -17.75 1 91.94 225 CYS B N 1
ATOM 3911 C CA . CYS B 1 225 ? -21.766 -3.299 -18.953 1 91.94 225 CYS B CA 1
ATOM 3912 C C . CYS B 1 225 ? -21.547 -1.824 -18.641 1 91.94 225 CYS B C 1
ATOM 3914 O O . CYS B 1 225 ? -21.734 -1.393 -17.5 1 91.94 225 CYS B O 1
ATOM 3916 N N . PHE B 1 226 ? -21.094 -1.124 -19.656 1 92.19 226 PHE B N 1
ATOM 3917 C CA . PHE B 1 226 ? -20.922 0.32 -19.547 1 92.19 226 PHE B CA 1
ATOM 3918 C C . PHE B 1 226 ? -21.797 1.043 -20.562 1 92.19 226 PHE B C 1
ATOM 3920 O O . PHE B 1 226 ? -22.016 0.543 -21.672 1 92.19 226 PHE B O 1
ATOM 3927 N N . HIS B 1 227 ? -22.297 2.199 -20.109 1 91.31 227 HIS B N 1
ATOM 3928 C CA . HIS B 1 227 ? -23.016 3.133 -20.969 1 91.31 227 HIS B CA 1
ATOM 3929 C C . HIS B 1 227 ? -22.375 4.516 -20.938 1 91.31 227 HIS B C 1
ATOM 3931 O O . HIS B 1 227 ? -21.891 4.957 -19.906 1 91.31 227 HIS B O 1
ATOM 3937 N N . ILE B 1 228 ? -22.297 5.082 -22.109 1 90.25 228 ILE B N 1
ATOM 3938 C CA . ILE B 1 228 ? -21.859 6.465 -22.219 1 90.25 228 ILE B CA 1
ATOM 3939 C C . ILE B 1 228 ? -23 7.336 -22.734 1 90.25 228 ILE B C 1
ATOM 3941 O O . ILE B 1 228 ? -23.562 7.062 -23.812 1 90.25 228 ILE B O 1
ATOM 3945 N N . GLU B 1 229 ? -23.219 8.383 -22.047 1 88.5 229 GLU B N 1
ATOM 3946 C CA . GLU B 1 229 ? -24.359 9.219 -22.406 1 88.5 229 GLU B CA 1
ATOM 3947 C C . GLU B 1 229 ? -25.609 8.383 -22.672 1 88.5 229 GLU B C 1
ATOM 3949 O O . GLU B 1 229 ? -26.234 8.516 -23.734 1 88.5 229 GLU B O 1
ATOM 3954 N N . ASP B 1 230 ? -25.734 7.324 -21.828 1 84.62 230 ASP B N 1
ATOM 3955 C CA . ASP B 1 230 ? -26.906 6.449 -21.828 1 84.62 230 ASP B CA 1
ATOM 3956 C C . ASP B 1 230 ? -26.906 5.531 -23.047 1 84.62 230 ASP B C 1
ATOM 3958 O O . ASP B 1 230 ? -27.922 4.906 -23.359 1 84.62 230 ASP B O 1
ATOM 3962 N N . LYS B 1 231 ? -25.844 5.551 -23.828 1 86.06 231 LYS B N 1
ATOM 3963 C CA . LYS B 1 231 ? -25.688 4.625 -24.938 1 86.06 231 LYS B CA 1
ATOM 3964 C C . LYS B 1 231 ? -24.812 3.438 -24.547 1 86.06 231 LYS B C 1
ATOM 3966 O O . LYS B 1 231 ? -23.766 3.611 -23.906 1 86.06 231 LYS B O 1
ATOM 3971 N N . PHE B 1 232 ? -25.266 2.365 -25.016 1 85.69 232 PHE B N 1
ATOM 3972 C CA . PHE B 1 232 ? -24.516 1.14 -24.766 1 85.69 232 PHE B CA 1
ATOM 3973 C C . PHE B 1 232 ? -23.188 1.159 -25.484 1 85.69 232 PHE B C 1
ATOM 3975 O O . PHE B 1 232 ? -23.125 1.414 -26.688 1 85.69 232 PHE B O 1
ATOM 3982 N N . VAL B 1 233 ? -22.062 0.845 -24.766 1 85.19 233 VAL B N 1
ATOM 3983 C CA . VAL B 1 233 ? -20.766 0.967 -25.422 1 85.19 233 VAL B CA 1
ATOM 3984 C C . VAL B 1 233 ? -20 -0.342 -25.281 1 85.19 233 VAL B C 1
ATOM 3986 O O . VAL B 1 233 ? -19.078 -0.613 -26.062 1 85.19 233 VAL B O 1
ATOM 3989 N N . GLY B 1 234 ? -20.297 -1.152 -24.25 1 86.44 234 GLY B N 1
ATOM 3990 C CA . GLY B 1 234 ? -19.562 -2.404 -24.141 1 86.44 234 GLY B CA 1
ATOM 3991 C C . GLY B 1 234 ? -19.938 -3.205 -22.906 1 86.44 234 GLY B C 1
ATOM 3992 O O . GLY B 1 234 ? -20.297 -2.635 -21.875 1 86.44 234 GLY B O 1
ATOM 3993 N N . CYS B 1 235 ? -19.844 -4.508 -23.078 1 87.81 235 CYS B N 1
ATOM 3994 C CA . CYS B 1 235 ? -20.062 -5.434 -21.969 1 87.81 235 CYS B CA 1
ATOM 3995 C C . CYS B 1 235 ? -18.906 -6.414 -21.828 1 87.81 235 CYS B C 1
ATOM 3997 O O . CYS B 1 235 ? -18.125 -6.59 -22.766 1 87.81 235 CYS B O 1
ATOM 3999 N N . GLY B 1 236 ? -18.719 -6.84 -20.641 1 88.81 236 GLY B N 1
ATOM 4000 C CA . GLY B 1 236 ? -17.734 -7.879 -20.359 1 88.81 236 GLY B CA 1
ATOM 4001 C C . GLY B 1 236 ? -18.297 -9.008 -19.516 1 88.81 236 GLY B C 1
ATOM 4002 O O . GLY B 1 236 ? -19.203 -8.797 -18.719 1 88.81 236 GLY B O 1
ATOM 4003 N N . HIS B 1 237 ? -17.844 -10.133 -19.922 1 88 237 HIS B N 1
ATOM 4004 C CA . HIS B 1 237 ? -18.281 -11.328 -19.203 1 88 237 HIS B CA 1
ATOM 4005 C C . HIS B 1 237 ? -17.094 -12.039 -18.531 1 88 237 HIS B C 1
ATOM 4007 O O . HIS B 1 237 ? -16.016 -12.109 -19.109 1 88 237 HIS B O 1
ATOM 4013 N N . HIS B 1 238 ? -17.281 -12.445 -17.312 1 85.19 238 HIS B N 1
ATOM 4014 C CA . HIS B 1 238 ? -16.328 -13.297 -16.625 1 85.19 238 HIS B CA 1
ATOM 4015 C C . HIS B 1 238 ? -17 -14.133 -15.539 1 85.19 238 HIS B C 1
ATOM 4017 O O . HIS B 1 238 ? -17.656 -13.586 -14.656 1 85.19 238 HIS B O 1
ATOM 4023 N N . PRO B 1 239 ? -16.766 -15.328 -15.531 1 78.88 239 PRO B N 1
ATOM 4024 C CA . PRO B 1 239 ? -17.562 -16.219 -14.68 1 78.88 239 PRO B CA 1
ATOM 4025 C C . PRO B 1 239 ? -17.125 -16.156 -13.219 1 78.88 239 PRO B C 1
ATOM 4027 O O . PRO B 1 239 ? -17.906 -16.516 -12.328 1 78.88 239 PRO B O 1
ATOM 4030 N N . VAL B 1 240 ? -16.016 -15.703 -12.992 1 74.81 240 VAL B N 1
ATOM 4031 C CA . VAL B 1 240 ? -15.5 -15.883 -11.641 1 74.81 240 VAL B CA 1
ATOM 4032 C C . VAL B 1 240 ? -15.328 -14.523 -10.969 1 74.81 240 VAL B C 1
ATOM 4034 O O . VAL B 1 240 ? -15.656 -14.359 -9.789 1 74.81 240 VAL B O 1
ATOM 4037 N N . LYS B 1 241 ? -14.812 -13.609 -11.648 1 81.12 241 LYS B N 1
ATOM 4038 C CA . LYS B 1 241 ? -14.477 -12.344 -11.008 1 81.12 241 LYS B CA 1
ATOM 4039 C C . LYS B 1 241 ? -15.203 -11.18 -11.68 1 81.12 241 LYS B C 1
ATOM 4041 O O . LYS B 1 241 ? -15 -10.914 -12.859 1 81.12 241 LYS B O 1
ATOM 4046 N N . LYS B 1 242 ? -15.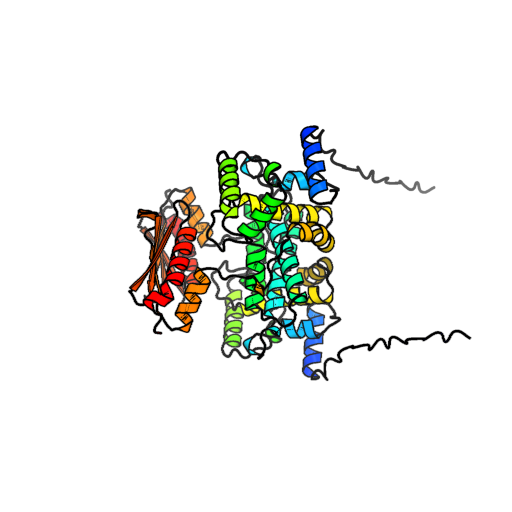977 -10.469 -10.859 1 87.25 242 LYS B N 1
ATOM 4047 C CA . LYS B 1 242 ? -16.703 -9.297 -11.328 1 87.25 242 LYS B CA 1
ATOM 4048 C C . LYS B 1 242 ? -15.766 -8.242 -11.898 1 87.25 242 LYS B C 1
ATOM 4050 O O . LYS B 1 242 ? -16.062 -7.633 -12.93 1 87.25 242 LYS B O 1
ATOM 4055 N N . GLU B 1 243 ? -14.633 -8.055 -11.242 1 87.81 243 GLU 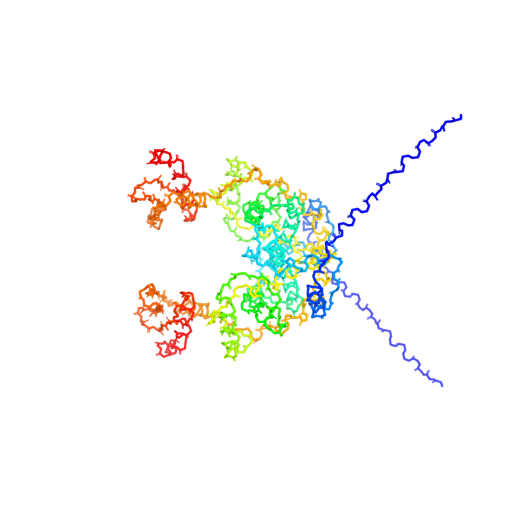B N 1
ATOM 4056 C CA . GLU B 1 243 ? -13.664 -7.047 -11.656 1 87.81 243 GLU B CA 1
ATOM 4057 C C . GLU B 1 243 ? -13.141 -7.32 -13.062 1 87.81 243 GLU B C 1
ATOM 4059 O O . GLU B 1 243 ? -12.953 -6.395 -13.852 1 87.81 243 GLU B O 1
ATOM 4064 N N . THR B 1 244 ? -12.891 -8.508 -13.297 1 86 244 THR B N 1
ATOM 4065 C CA . THR B 1 244 ? -12.422 -8.891 -14.617 1 86 244 THR B CA 1
ATOM 4066 C C . THR B 1 244 ? -13.492 -8.633 -15.672 1 86 244 THR B C 1
ATOM 4068 O O . THR B 1 244 ? -13.195 -8.172 -16.781 1 86 244 THR B O 1
ATOM 4071 N N . ALA B 1 245 ? -14.719 -8.938 -15.328 1 88.5 245 ALA B N 1
ATOM 4072 C CA . ALA B 1 245 ? -15.828 -8.625 -16.219 1 88.5 245 ALA B CA 1
ATOM 4073 C C . ALA B 1 245 ? -15.898 -7.129 -16.516 1 88.5 245 ALA B C 1
ATOM 4075 O O . ALA B 1 245 ? -16.094 -6.715 -17.656 1 88.5 245 ALA B O 1
ATOM 4076 N N . ARG B 1 246 ? -15.734 -6.441 -15.523 1 90.81 246 ARG B N 1
ATOM 4077 C CA . ARG B 1 246 ? -15.727 -4.984 -15.648 1 90.81 246 ARG B CA 1
ATOM 4078 C C . ARG B 1 246 ? -14.602 -4.516 -16.562 1 90.81 246 ARG B C 1
ATOM 4080 O O . ARG B 1 246 ? -14.797 -3.631 -17.391 1 90.81 246 ARG B O 1
ATOM 4087 N N . ASN B 1 247 ? -13.469 -5.141 -16.422 1 89.94 247 ASN B N 1
ATOM 4088 C CA . ASN B 1 247 ? -12.32 -4.773 -17.234 1 89.94 247 ASN B CA 1
ATOM 4089 C C . ASN B 1 247 ? -12.547 -5.117 -18.703 1 89.94 247 ASN B C 1
ATOM 4091 O O . ASN B 1 247 ? -12.188 -4.34 -19.594 1 89.94 247 ASN B O 1
ATOM 4095 N N . PHE B 1 248 ? -13.133 -6.191 -18.859 1 88.5 248 PHE B N 1
ATOM 4096 C CA . PHE B 1 248 ? -13.477 -6.555 -20.219 1 88.5 248 PHE B CA 1
ATOM 4097 C C . PHE B 1 248 ? -14.492 -5.578 -20.812 1 88.5 248 PHE B C 1
ATOM 4099 O O . PHE B 1 248 ? -14.398 -5.195 -21.969 1 88.5 248 PHE B O 1
ATOM 4106 N N . ALA B 1 249 ? -15.43 -5.242 -20.016 1 90.75 249 ALA B N 1
ATOM 4107 C CA . ALA B 1 249 ? -16.438 -4.273 -20.453 1 90.75 249 ALA B CA 1
ATOM 4108 C C . ALA B 1 249 ? -15.781 -2.951 -20.844 1 90.75 249 ALA B C 1
ATOM 4110 O O . ALA B 1 249 ? -16.141 -2.361 -21.875 1 90.75 249 ALA B O 1
ATOM 4111 N N . ALA B 1 250 ? -14.891 -2.588 -20.047 1 91.25 250 ALA B N 1
ATOM 4112 C CA . ALA B 1 250 ? -14.188 -1.34 -20.312 1 91.25 250 ALA B CA 1
ATOM 4113 C C . ALA B 1 250 ? -13.383 -1.439 -21.609 1 91.25 250 ALA B C 1
ATOM 4115 O O . ALA B 1 250 ? -13.398 -0.518 -22.438 1 91.25 250 ALA B O 1
ATOM 4116 N N . LYS B 1 251 ? -12.719 -2.457 -21.781 1 89.31 251 LYS B N 1
ATOM 4117 C CA . LYS B 1 251 ? -11.938 -2.682 -22.984 1 89.31 251 LYS B CA 1
ATOM 4118 C C . LYS B 1 251 ? -12.828 -2.637 -24.234 1 89.31 251 LYS B C 1
ATOM 4120 O O . LYS B 1 251 ? -12.492 -1.977 -25.219 1 89.31 251 LYS B O 1
ATOM 4125 N N . ASN B 1 252 ? -13.883 -3.318 -24.125 1 89.06 252 ASN B N 1
ATOM 4126 C CA . ASN B 1 252 ? -14.828 -3.33 -25.234 1 89.06 252 ASN B CA 1
ATOM 4127 C C . ASN B 1 252 ? -15.383 -1.935 -25.516 1 89.06 252 ASN B C 1
ATOM 4129 O O . ASN B 1 252 ? -15.57 -1.558 -26.672 1 89.06 252 ASN B O 1
ATOM 4133 N N . ALA B 1 253 ? -15.656 -1.281 -24.5 1 89.56 253 ALA B N 1
ATOM 4134 C CA . ALA B 1 253 ? -16.156 0.084 -24.641 1 89.56 253 ALA B CA 1
ATOM 4135 C C . ALA B 1 253 ? -15.141 0.965 -25.359 1 89.56 253 ALA B C 1
ATOM 4137 O O . ALA B 1 253 ? -15.508 1.77 -26.219 1 89.56 253 ALA B O 1
ATOM 4138 N N . ILE B 1 254 ? -13.898 0.793 -25.031 1 88.88 254 ILE B N 1
ATOM 4139 C CA . ILE B 1 254 ? -12.828 1.567 -25.656 1 88.88 254 ILE B CA 1
ATOM 4140 C C . ILE B 1 254 ? -12.734 1.227 -27.141 1 88.88 254 ILE B C 1
ATOM 4142 O O . ILE B 1 254 ? -12.625 2.119 -27.984 1 88.88 254 ILE B O 1
ATOM 4146 N N . ASP B 1 255 ? -12.758 -0.015 -27.375 1 87.69 255 ASP B N 1
ATOM 4147 C CA . ASP B 1 255 ? -12.664 -0.474 -28.766 1 87.69 255 ASP B CA 1
ATOM 4148 C C . ASP B 1 255 ? -13.828 0.06 -29.594 1 87.69 255 ASP B C 1
ATOM 4150 O O . ASP B 1 255 ? -13.672 0.334 -30.781 1 87.69 255 ASP B O 1
ATOM 4154 N N . ASN B 1 256 ? -14.922 0.229 -28.938 1 84.25 256 ASN B N 1
ATOM 4155 C CA . ASN B 1 256 ? -16.125 0.666 -29.625 1 84.25 256 ASN B CA 1
ATOM 4156 C C . ASN B 1 256 ? -16.281 2.182 -29.562 1 84.25 256 ASN B C 1
ATOM 4158 O O . ASN B 1 256 ? -17.234 2.73 -30.125 1 84.25 256 ASN B O 1
ATOM 4162 N N . PHE B 1 257 ? -15.469 2.809 -28.922 1 83.75 257 PHE B N 1
ATOM 4163 C CA . PHE B 1 257 ? -15.617 4.234 -28.656 1 83.75 257 PHE B CA 1
ATOM 4164 C C . PHE B 1 257 ? -15.719 5.02 -29.969 1 83.75 257 PHE B C 1
ATOM 4166 O O . PHE B 1 257 ? -16.562 5.91 -30.094 1 83.75 257 PHE B O 1
ATOM 4173 N N . ALA B 1 258 ? -14.781 4.688 -30.859 1 75.31 258 ALA B N 1
ATOM 4174 C CA . ALA B 1 258 ? -14.773 5.379 -32.156 1 75.31 258 ALA B CA 1
ATOM 4175 C C . ALA B 1 258 ? -16.078 5.145 -32.906 1 75.31 258 ALA B C 1
ATOM 4177 O O . ALA B 1 258 ? -16.562 6.027 -33.625 1 75.31 258 ALA B O 1
ATOM 4178 N N . LYS B 1 259 ? -16.594 3.99 -32.719 1 76.25 259 LYS B N 1
ATOM 4179 C CA . LYS B 1 259 ? -17.828 3.639 -33.406 1 76.25 259 LYS B CA 1
ATOM 4180 C C . LYS B 1 259 ? -19 4.477 -32.906 1 76.25 259 LYS B C 1
ATOM 4182 O O . LYS B 1 259 ? -19.891 4.859 -33.656 1 76.25 259 LYS B O 1
ATOM 4187 N N . PHE B 1 260 ? -18.906 4.781 -31.625 1 70.94 260 PHE B N 1
ATOM 4188 C CA . PHE B 1 260 ? -20.047 5.461 -31.016 1 70.94 260 PHE B CA 1
ATOM 4189 C C . PHE B 1 260 ? -19.797 6.961 -30.938 1 70.94 260 PHE B C 1
ATOM 4191 O O . PHE B 1 260 ? -20.75 7.754 -30.984 1 70.94 260 PHE B O 1
ATOM 4198 N N . PHE B 1 261 ? -18.547 7.301 -30.828 1 69.81 261 PHE B N 1
ATOM 4199 C CA . PHE B 1 261 ? -18.281 8.719 -30.594 1 69.81 261 PHE B CA 1
ATOM 4200 C C . PHE B 1 261 ? -17.234 9.227 -31.578 1 69.81 261 PHE B C 1
ATOM 4202 O O . PHE B 1 261 ? -16.578 10.242 -31.328 1 69.81 261 PHE B O 1
ATOM 4209 N N . GLY B 1 262 ? -16.828 8.445 -32.562 1 63.53 262 GLY B N 1
ATOM 4210 C CA . GLY B 1 262 ? -15.844 8.805 -33.594 1 63.53 262 GLY B CA 1
ATOM 4211 C C . GLY B 1 262 ? -15.992 10.234 -34.062 1 63.53 262 GLY B C 1
ATOM 4212 O O . GLY B 1 262 ? -15.008 10.883 -34.406 1 63.53 262 GLY B O 1
ATOM 4213 N N . ASP B 1 263 ? -17.156 10.664 -34.094 1 58.28 263 ASP B N 1
ATOM 4214 C CA . ASP B 1 263 ? -17.344 12.008 -34.625 1 58.28 263 ASP B CA 1
ATOM 4215 C C . ASP B 1 263 ? -17.078 13.07 -33.562 1 58.28 263 ASP B C 1
ATOM 4217 O O . ASP B 1 263 ? -17.125 14.266 -33.844 1 58.28 263 ASP B O 1
ATOM 4221 N N . LEU B 1 264 ? -16.781 12.672 -32.406 1 50.19 264 LEU B N 1
ATOM 4222 C CA . LEU B 1 264 ? -16.516 13.695 -31.406 1 50.19 264 LEU B CA 1
ATOM 4223 C C . LEU B 1 264 ? -15.023 13.953 -31.266 1 50.19 264 LEU B C 1
ATOM 4225 O O . LEU B 1 264 ? -14.211 13.031 -31.406 1 50.19 264 LEU B O 1
#

Foldseek 3Di:
DPPPPPPPPPPPPPPVPPPPPDPVVVVLLVLVCVLLVHDFPDSLLLLQLQEDCQQDPDSVSHLQVLLVQLLVLLLVLQLVVVCVVCVPDDPVLSVLLSCQLQPQLLQLVLCVVSVVNVSHHHDDDCVVVLNVVQVVVCVVPPNGDLLQDDGDSVSSSSLSSNLSSVCVRPVDSVVSCVRNVVSSPPRDDSVRDDDQLVVVLVVVCVVVVWDKDKDQCCVPQQKIFIDIVNHTQFMAHDNPDNRSRNSRRSVSSVVCVCVVPVVD/DDPPPPPPPPPPPPPVPPPPPDPVVVVLLVLVCVLLVHDFPDSLLLLQLQEDCQQDPDSVSHLQVLLVQLLVLLLVLQLVVVCVVCVPDDPVLSVLLSCQLQPQLLQLVLCVVSVVNVSHHHDDDCVVVLNVVQVVVCVVPPNGDLQQDDGDSVSSSSLSSNLSSVCVRPVDSVVSCVRNVVSSPPRDDSVRDDDQLVVVLVVVCVVVVWDKDKDDPCVPQQKIFIDIVNHGQFMAHDNPDNSSRNSRRSVSSVVRVCVVPVVD

InterPro domains:
  IPR000999 Ribonuclease III domain [PF00636] (65-170)
  IPR000999 Ribonuclease III domain [PS50142] (29-171)
  IPR000999 Ribonuclease III domain [SM00535] (44-193)
  IPR000999 Ribonuclease III domain [cd00593] (44-191)
  IPR036389 Ribonuclease III, endonuclease domain superfamily [G3DSA:1.10.1520.10] (25-196)
  IPR036389 Ribonuclease III, endonuclease domain superfamily [SSF69065] (27-190)

Organism: NCBI:txid1240361

pLDDT: mean 87.81, std 17.66, range [26.55, 98.88]